Protein AF-0000000084538384 (afdb_homodimer)

Foldseek 3Di:
DFQKAFQLVQDPLPCVLCVQQPQNQWDQDPPSSHIGGHPVSSVSHLLLCSSQVVRPSNGMDGPDPRVPDDDADVPPPDDDPVRLVCLVLLADAFLAADPDFDDPVLLVVLLVQLLNFDAVSNPSFKDKDKDQALVLVVVLLVLLLVLLVVCAPHPDPCNVPSVVCNVCVVVVQRPQQNSFNMKMWIKGFPPDPRVLVSRVRSVVSSSSSQVVSQKHKHWRASSQVCQQPPVVSVVSRPDDPRMGTSGMMGMHHHPDDGDDGDDDDDDDDDDD/DFQKAFQLVQDPLPCVLCVQQPQNQWDADPVSSHIGGHPVSSVSHLLLCSSQVVRPSNGMAGPDPRVPDDDADVPPPDDDPVRLVCLVLLADAFLAADPDFDDPVLLVVLLVQLLNFDAVSNPSFKDKDKDQALVLVVVLLVLLLVLLVVCAPHPDPCNVPSVVCNVCVVVVQRPQQNSFNMKMWIKGFPPDPRVLVSRVRSVVSSSSSQVVSQKHKHWRASSQVCQQPPVVSVVSRDDDPRMGTSGMMGMHHHPDDGDDGDDDDDDDDDDD

Structure (mmCIF, N/CA/C/O backbone):
data_AF-0000000084538384-model_v1
#
loop_
_entity.id
_entity.type
_entity.pdbx_description
1 polymer Ferredoxin
#
loop_
_atom_site.group_PDB
_atom_site.id
_atom_site.type_symbol
_atom_site.label_atom_id
_atom_site.label_alt_id
_atom_site.label_comp_id
_atom_site.label_asym_id
_atom_site.label_entity_id
_atom_site.label_seq_id
_atom_site.pdbx_PDB_ins_code
_atom_site.Cartn_x
_atom_site.Cartn_y
_atom_site.Cartn_z
_atom_site.occupancy
_atom_site.B_iso_or_equiv
_atom_site.auth_seq_id
_atom_site.auth_comp_id
_atom_site.auth_asym_id
_atom_site.auth_atom_id
_atom_site.pdbx_PDB_model_num
ATOM 1 N N . MET A 1 1 ? -21.203 -29.953 -5.582 1 68.94 1 MET A N 1
ATOM 2 C CA . MET A 1 1 ? -21.031 -28.953 -6.637 1 68.94 1 MET A CA 1
ATOM 3 C C . MET A 1 1 ? -19.594 -28.922 -7.141 1 68.94 1 MET A C 1
ATOM 5 O O . MET A 1 1 ? -18.672 -29.203 -6.387 1 68.94 1 MET A O 1
ATOM 9 N N . SER A 1 2 ? -19.453 -28.781 -8.469 1 85.62 2 SER A N 1
ATOM 10 C CA . SER A 1 2 ? -18.125 -28.828 -9.07 1 85.62 2 SER A CA 1
ATOM 11 C C . SER A 1 2 ? -17.266 -27.641 -8.609 1 85.62 2 SER A C 1
ATOM 13 O O . SER A 1 2 ? -17.766 -26.531 -8.438 1 85.62 2 SER A O 1
ATOM 15 N N . HIS A 1 3 ? -16.047 -27.906 -8.195 1 92.56 3 HIS A N 1
ATOM 16 C CA . HIS A 1 3 ? -15.078 -26.922 -7.711 1 92.56 3 HIS A CA 1
ATOM 17 C C . HIS A 1 3 ? -14.742 -25.906 -8.797 1 92.56 3 HIS A C 1
ATOM 19 O O . HIS A 1 3 ? -14.555 -24.719 -8.508 1 92.56 3 HIS A O 1
ATOM 25 N N . LEU A 1 4 ? -14.773 -26.328 -10.031 1 94.75 4 LEU A N 1
ATOM 26 C CA . LEU A 1 4 ? -14.508 -25.531 -11.227 1 94.75 4 LEU A CA 1
ATOM 27 C C . LEU A 1 4 ? -15.594 -25.766 -12.273 1 94.75 4 LEU A C 1
ATOM 29 O O . LEU A 1 4 ? -15.82 -26.891 -12.703 1 94.75 4 LEU A O 1
ATOM 33 N N . ILE A 1 5 ? -16.328 -24.734 -12.633 1 96 5 ILE A N 1
ATOM 34 C CA . ILE A 1 5 ? -17.375 -24.797 -13.641 1 96 5 ILE A CA 1
ATOM 35 C C . ILE A 1 5 ? -16.797 -24.516 -15.023 1 96 5 ILE A C 1
ATOM 37 O O . ILE A 1 5 ? -16.172 -23.469 -15.242 1 96 5 ILE A O 1
ATOM 41 N N . ILE A 1 6 ? -17.047 -25.438 -15.961 1 96.62 6 ILE A N 1
ATOM 42 C CA . ILE A 1 6 ? -16.438 -25.344 -17.281 1 96.62 6 ILE A CA 1
ATOM 43 C C . ILE A 1 6 ? -17.516 -25.156 -18.344 1 96.62 6 ILE A C 1
ATOM 45 O O . ILE A 1 6 ? -18.469 -25.938 -18.422 1 96.62 6 ILE A O 1
ATOM 49 N N . ASP A 1 7 ? -17.406 -24.078 -19.031 1 96.81 7 ASP A N 1
ATOM 50 C CA . ASP A 1 7 ? -18.156 -23.938 -20.266 1 96.81 7 ASP A CA 1
ATOM 51 C C . ASP A 1 7 ? -17.484 -24.719 -21.406 1 96.81 7 ASP A C 1
ATOM 53 O O . ASP A 1 7 ? -16.547 -24.234 -22.031 1 96.81 7 ASP A O 1
ATOM 57 N N . GLN A 1 8 ? -17.969 -25.812 -21.703 1 96.06 8 GLN A N 1
ATOM 58 C CA . GLN A 1 8 ? -17.328 -26.75 -22.625 1 96.06 8 GLN A CA 1
ATOM 59 C C . GLN A 1 8 ? -17.344 -26.219 -24.062 1 96.06 8 GLN A C 1
ATOM 61 O O . GLN A 1 8 ? -16.531 -26.625 -24.891 1 96.06 8 GLN A O 1
ATOM 66 N N .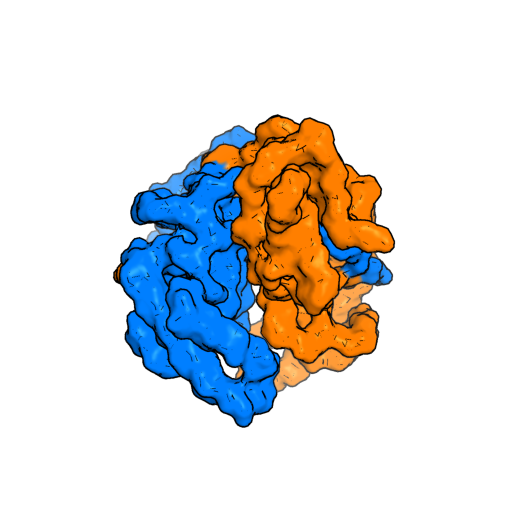 ASP A 1 9 ? -18.266 -25.359 -24.359 1 97.56 9 ASP A N 1
ATOM 67 C CA . ASP A 1 9 ? -18.328 -24.781 -25.703 1 97.56 9 ASP A CA 1
ATOM 68 C C . ASP A 1 9 ? -17.219 -23.766 -25.922 1 97.56 9 ASP A C 1
ATOM 70 O O . ASP A 1 9 ? -16.812 -23.516 -27.047 1 97.56 9 ASP A O 1
ATOM 74 N N . ARG A 1 10 ? -16.719 -23.234 -24.844 1 97.31 10 ARG A N 1
ATOM 75 C CA . ARG A 1 10 ? -15.719 -22.172 -24.938 1 97.31 10 ARG A CA 1
ATOM 76 C C . ARG A 1 10 ? -14.328 -22.719 -24.625 1 97.31 10 ARG A C 1
ATOM 78 O O . ARG A 1 10 ? -13.328 -22.156 -25.094 1 97.31 10 ARG A O 1
ATOM 85 N N . CYS A 1 11 ? -14.289 -23.766 -23.906 1 98 11 CYS A N 1
ATOM 86 C CA . CYS A 1 11 ? -12.992 -24.297 -23.5 1 98 11 CYS A CA 1
ATOM 87 C C . CYS A 1 11 ? -12.234 -24.875 -24.672 1 98 11 CYS A C 1
ATOM 89 O O . CYS A 1 11 ? -12.758 -25.719 -25.406 1 98 11 CYS A O 1
ATOM 91 N N . THR A 1 12 ? -10.969 -24.5 -24.828 1 97.31 12 THR A N 1
ATOM 92 C CA . THR A 1 12 ? -10.164 -24.953 -25.953 1 97.31 12 THR A CA 1
ATOM 93 C C . THR A 1 12 ? -9.227 -26.078 -25.547 1 97.31 12 THR A C 1
ATOM 95 O O . THR A 1 12 ? -8.523 -26.641 -26.391 1 97.31 12 THR A O 1
ATOM 98 N N . GLY A 1 13 ? -9.211 -26.344 -24.266 1 96.81 13 GLY A N 1
ATOM 99 C CA . GLY A 1 13 ? -8.32 -27.391 -23.781 1 96.81 13 GLY A CA 1
ATOM 100 C C . GLY A 1 13 ? -6.859 -26.984 -23.812 1 96.81 13 GLY A C 1
ATOM 101 O O . GLY A 1 13 ? -5.977 -27.844 -23.844 1 96.81 13 GLY A O 1
ATOM 102 N N . CYS A 1 14 ? -6.57 -25.688 -23.781 1 96.5 14 CYS A N 1
ATOM 103 C CA . CYS A 1 14 ? -5.211 -25.188 -23.969 1 96.5 14 CYS A CA 1
ATOM 104 C C . CYS A 1 14 ? -4.344 -25.5 -22.75 1 96.5 14 CYS A C 1
ATOM 106 O O . CYS A 1 14 ? -3.117 -25.438 -22.828 1 96.5 14 CYS A O 1
ATOM 108 N N . GLY A 1 15 ? -4.965 -25.688 -21.516 1 97.19 15 GLY A N 1
ATOM 109 C CA . GLY A 1 15 ? -4.223 -26.109 -20.344 1 97.19 15 GLY A CA 1
ATOM 110 C C . GLY A 1 15 ? -3.615 -24.953 -19.578 1 97.19 15 GLY A C 1
ATOM 111 O O . GLY A 1 15 ? -2.895 -25.156 -18.594 1 97.19 15 GLY A O 1
ATOM 112 N N . LEU A 1 16 ? -3.852 -23.75 -19.891 1 97.94 16 LEU A N 1
ATOM 113 C CA . LEU A 1 16 ? -3.283 -22.609 -19.188 1 97.94 16 LEU A CA 1
ATOM 114 C C . LEU A 1 16 ? -3.727 -22.609 -17.719 1 97.94 16 LEU A C 1
ATOM 116 O O . LEU A 1 16 ? -2.959 -22.219 -16.844 1 97.94 16 LEU A O 1
ATOM 120 N N . CYS A 1 17 ? -4.969 -23.078 -17.5 1 97.94 17 CYS A N 1
ATOM 121 C CA . CYS A 1 17 ? -5.465 -23.156 -16.141 1 97.94 17 CYS A CA 1
ATOM 122 C C . CYS A 1 17 ? -4.609 -24.094 -15.297 1 97.94 17 CYS A C 1
ATOM 124 O O . CYS A 1 17 ? -4.41 -23.859 -14.102 1 97.94 17 CYS A O 1
ATOM 126 N N . VAL A 1 18 ? -4.078 -25.156 -15.883 1 97.5 18 VAL A N 1
ATOM 127 C CA . VAL A 1 18 ? -3.18 -26.078 -15.203 1 97.5 18 VAL A CA 1
ATOM 128 C C . VAL A 1 18 ? -1.89 -25.359 -14.82 1 97.5 18 VAL A C 1
ATOM 130 O O . VAL A 1 18 ? -1.437 -25.453 -13.68 1 97.5 18 VAL A O 1
ATOM 133 N N . LYS A 1 19 ? -1.398 -24.594 -15.711 1 96.56 19 LYS A N 1
ATOM 134 C CA . LYS A 1 19 ? -0.137 -23.891 -15.523 1 96.56 19 LYS A CA 1
ATOM 135 C C . LYS A 1 19 ? -0.276 -22.797 -14.453 1 96.56 19 LYS A C 1
ATOM 137 O O . LYS A 1 19 ? 0.649 -22.562 -13.672 1 96.56 19 LYS A O 1
ATOM 142 N N . MET A 1 20 ? -1.443 -22.188 -14.398 1 97.06 20 MET A N 1
ATOM 143 C CA . MET A 1 20 ? -1.65 -21.031 -13.539 1 97.06 20 MET A CA 1
ATOM 144 C C . MET A 1 20 ? -1.996 -21.469 -12.117 1 97.06 20 MET A C 1
ATOM 146 O O . MET A 1 20 ? -1.975 -20.641 -11.195 1 97.06 20 MET A O 1
ATOM 150 N N . CYS A 1 21 ? -2.314 -22.703 -11.938 1 96.62 21 CYS A N 1
ATOM 151 C CA . CYS A 1 21 ? -2.691 -23.172 -10.602 1 96.62 21 CYS A CA 1
ATOM 152 C C . CYS A 1 21 ? -1.464 -23.344 -9.719 1 96.62 21 CYS A C 1
ATOM 154 O O . CYS A 1 21 ? -0.729 -24.328 -9.859 1 96.62 21 CYS A O 1
ATOM 156 N N . SER A 1 22 ? -1.328 -22.484 -8.758 1 92.31 22 SER A N 1
ATOM 157 C CA . SER A 1 22 ? -0.155 -22.531 -7.891 1 92.31 22 SER A CA 1
ATOM 158 C C . SER A 1 22 ? -0.193 -23.734 -6.961 1 92.31 22 SER A C 1
ATOM 160 O O . SER A 1 22 ? 0.849 -24.203 -6.496 1 92.31 22 SER A O 1
ATOM 162 N N . SER A 1 23 ? -1.39 -24.25 -6.699 1 92.81 23 SER A N 1
ATOM 163 C CA . SER A 1 23 ? -1.55 -25.406 -5.824 1 92.81 23 SER A CA 1
ATOM 164 C C . SER A 1 23 ? -1.448 -26.719 -6.609 1 92.81 23 SER A C 1
ATOM 166 O O . SER A 1 23 ? -1.354 -27.797 -6.02 1 92.81 23 SER A O 1
ATOM 168 N N . GLY A 1 24 ? -1.507 -26.609 -7.887 1 93.12 24 GLY A N 1
ATOM 169 C CA . GLY A 1 24 ? -1.302 -27.766 -8.742 1 93.12 24 GLY A CA 1
ATOM 170 C C . GLY A 1 24 ? -2.424 -28.781 -8.648 1 93.12 24 GLY A C 1
ATOM 171 O O . GLY A 1 24 ? -2.176 -30 -8.664 1 93.12 24 GLY A O 1
ATOM 172 N N . ILE A 1 25 ? -3.658 -28.297 -8.57 1 95.31 25 ILE A N 1
ATOM 173 C CA . ILE A 1 25 ? -4.734 -29.234 -8.312 1 95.31 25 ILE A CA 1
ATOM 174 C C . ILE A 1 25 ? -5.535 -29.469 -9.586 1 95.31 25 ILE A C 1
ATOM 176 O O . ILE A 1 25 ? -6.492 -30.25 -9.594 1 95.31 25 ILE A O 1
ATOM 180 N N . ILE A 1 26 ? -5.207 -28.781 -10.695 1 97.19 26 ILE A N 1
ATOM 181 C CA . ILE A 1 26 ? -5.941 -28.906 -11.945 1 97.19 26 ILE A CA 1
ATOM 182 C C . ILE A 1 26 ? -5.145 -29.766 -12.93 1 97.19 26 ILE A C 1
ATOM 184 O O . ILE A 1 26 ? -3.928 -29.609 -13.047 1 97.19 26 ILE A O 1
ATOM 188 N N . ALA A 1 27 ? -5.789 -30.641 -13.609 1 96.81 27 ALA A N 1
ATOM 189 C CA . ALA A 1 27 ? -5.23 -31.438 -14.695 1 96.81 27 ALA A CA 1
ATOM 190 C C . ALA A 1 27 ? -6.207 -31.531 -15.867 1 96.81 27 ALA A C 1
ATOM 192 O O . ALA A 1 27 ? -7.418 -31.375 -15.688 1 96.81 27 ALA A O 1
ATOM 193 N N . LEU A 1 28 ? -5.605 -31.719 -17.016 1 96.44 28 LEU A N 1
ATOM 194 C CA . LEU A 1 28 ? -6.473 -31.953 -18.156 1 96.44 28 LEU A CA 1
ATOM 195 C C . LEU A 1 28 ? -6.949 -33.406 -18.188 1 96.44 28 LEU A C 1
ATOM 197 O O . LEU A 1 28 ? -6.176 -34.312 -17.891 1 96.44 28 LEU A O 1
ATOM 201 N N . ASP A 1 29 ? -8.227 -33.5 -18.516 1 93.75 29 ASP A N 1
ATOM 202 C CA . ASP A 1 29 ? -8.773 -34.844 -18.703 1 93.75 29 ASP A CA 1
ATOM 203 C C . ASP A 1 29 ? -8.203 -35.469 -19.969 1 93.75 29 ASP A C 1
ATOM 205 O O . ASP A 1 29 ? -8.164 -34.875 -21.031 1 93.75 29 ASP A O 1
ATOM 209 N N . ASP A 1 30 ? -7.816 -36.719 -19.906 1 91.56 30 ASP A N 1
ATOM 210 C CA . ASP A 1 30 ? -7.133 -37.406 -20.984 1 91.56 30 ASP A CA 1
ATOM 211 C C . ASP A 1 30 ? -8.047 -37.562 -22.203 1 91.56 30 ASP A C 1
ATOM 213 O O . ASP A 1 30 ? -7.578 -37.562 -23.344 1 91.56 30 ASP A O 1
ATOM 217 N N . LYS A 1 31 ? -9.328 -37.75 -22.062 1 92.19 31 LYS A N 1
ATOM 218 C CA . LYS A 1 31 ? -10.266 -38.031 -23.156 1 92.19 31 LYS A CA 1
ATOM 219 C C . LYS A 1 31 ? -10.836 -36.719 -23.719 1 92.19 31 LYS A C 1
ATOM 221 O O . LYS A 1 31 ? -10.766 -36.469 -24.922 1 92.19 31 LYS A O 1
ATOM 226 N N . SER A 1 32 ? -11.289 -35.781 -22.828 1 91 32 SER A N 1
ATOM 227 C CA . SER A 1 32 ? -12.016 -34.594 -23.266 1 91 32 SER A CA 1
ATOM 228 C C . SER A 1 32 ? -11.086 -33.406 -23.422 1 91 32 SER A C 1
ATOM 230 O O . SER A 1 32 ? 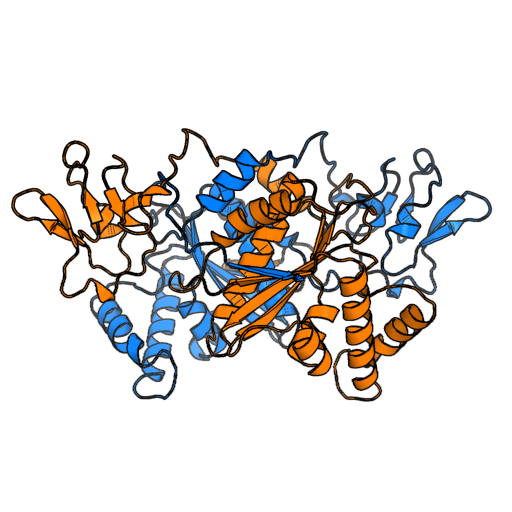-11.43 -32.406 -24.078 1 91 32 SER A O 1
ATOM 232 N N . ASN A 1 33 ? -9.898 -33.438 -22.719 1 93.62 33 ASN A N 1
ATOM 233 C CA . ASN A 1 33 ? -8.93 -32.344 -22.656 1 93.62 33 ASN A CA 1
ATOM 234 C C . ASN A 1 33 ? -9.492 -31.156 -21.875 1 93.62 33 ASN A C 1
ATOM 236 O O . ASN A 1 33 ? -8.953 -30.047 -21.969 1 93.62 33 ASN A O 1
ATOM 240 N N . PHE A 1 34 ? -10.609 -31.391 -21.188 1 96 34 PHE A N 1
ATOM 241 C CA . PHE A 1 34 ? -11.133 -30.359 -20.312 1 96 34 PHE A CA 1
ATOM 242 C C . PHE A 1 34 ? -10.43 -30.406 -18.953 1 96 34 PHE A C 1
ATOM 244 O O . PHE A 1 34 ? -10.062 -31.484 -18.469 1 96 34 PHE A O 1
ATOM 251 N N . PRO A 1 35 ? -10.211 -29.234 -18.344 1 96.88 35 PRO A N 1
ATOM 252 C CA . PRO A 1 35 ? -9.586 -29.234 -17.031 1 96.88 35 PRO A CA 1
ATOM 253 C C . PRO A 1 35 ? -10.484 -29.844 -15.953 1 96.88 35 PRO A C 1
ATOM 255 O O . PRO A 1 35 ? -11.711 -29.719 -16.016 1 96.88 35 PRO A O 1
ATOM 258 N N . GLN A 1 36 ? -9.867 -30.5 -15.031 1 94.38 36 GLN A N 1
ATOM 259 C CA . GLN A 1 36 ? -10.539 -31.078 -13.875 1 94.38 36 GLN A CA 1
ATOM 260 C C . GLN A 1 36 ? -9.727 -30.875 -12.602 1 94.38 36 GLN A C 1
ATOM 262 O O . GLN A 1 36 ? -8.492 -30.953 -12.625 1 94.38 36 GLN A O 1
ATOM 267 N N . VAL A 1 37 ? -10.422 -30.594 -11.555 1 94.38 37 VAL A N 1
ATOM 268 C CA . VAL A 1 37 ? -9.766 -30.516 -10.25 1 94.38 37 VAL A CA 1
ATOM 269 C C . VAL A 1 37 ? -9.625 -31.922 -9.664 1 94.38 37 VAL A C 1
ATOM 271 O O . VAL A 1 37 ? -10.602 -32.688 -9.594 1 94.38 37 VAL A O 1
ATOM 274 N N . GLN A 1 38 ? -8.5 -32.125 -9.289 1 92.12 38 GLN A N 1
ATOM 275 C CA . GLN A 1 38 ? -8.258 -33.438 -8.664 1 92.12 38 GLN A CA 1
ATOM 276 C C . GLN A 1 38 ? -8.812 -33.469 -7.242 1 92.12 38 GLN A C 1
ATOM 278 O O . GLN A 1 38 ? -8.32 -32.75 -6.359 1 92.12 38 GLN A O 1
ATOM 283 N N . GLU A 1 39 ? -9.75 -34.344 -6.969 1 89.81 39 GLU A N 1
ATOM 284 C CA . GLU A 1 39 ? -10.508 -34.375 -5.719 1 89.81 39 GLU A CA 1
ATOM 285 C C . GLU A 1 39 ? -9.594 -34.625 -4.523 1 89.81 39 GLU A C 1
ATOM 287 O O . GLU A 1 39 ? -9.805 -34.031 -3.451 1 89.81 39 GLU A O 1
ATOM 292 N N . GLU A 1 40 ? -8.617 -35.406 -4.723 1 91.31 40 GLU A N 1
ATOM 293 C CA . GLU A 1 40 ? -7.711 -35.75 -3.629 1 91.31 40 GLU A CA 1
ATOM 294 C C . GLU A 1 40 ? -6.926 -34.5 -3.162 1 91.31 40 GLU A C 1
ATOM 296 O O . GLU A 1 40 ? -6.445 -34.469 -2.027 1 91.31 40 GLU A O 1
ATOM 301 N N . ASN A 1 41 ? -6.828 -33.469 -4.02 1 90.88 41 ASN A N 1
ATOM 302 C CA . ASN A 1 41 ? -6 -32.312 -3.707 1 90.88 41 ASN A CA 1
ATOM 303 C C . ASN A 1 41 ? -6.844 -31.062 -3.555 1 90.88 41 ASN A C 1
ATOM 305 O O . ASN A 1 41 ? -6.305 -29.953 -3.439 1 90.88 41 ASN A O 1
ATOM 309 N N . VAL A 1 42 ? -8.164 -31.219 -3.553 1 92.25 42 VAL A N 1
ATOM 310 C CA . VAL A 1 42 ? -9.07 -30.078 -3.619 1 92.25 42 VAL A CA 1
ATOM 311 C C . VAL A 1 42 ? -8.883 -29.203 -2.393 1 92.25 42 VAL A C 1
ATOM 313 O O . VAL A 1 42 ? -9.07 -27.984 -2.463 1 92.25 42 VAL A O 1
ATOM 316 N N . SER A 1 43 ? -8.445 -29.781 -1.26 1 92.31 43 SER A N 1
ATOM 317 C CA . SER A 1 43 ? -8.266 -29.031 -0.021 1 92.31 43 SER A CA 1
ATOM 318 C C . SER A 1 43 ? -7.102 -28.047 -0.131 1 92.31 43 SER A C 1
ATOM 320 O O . SER A 1 43 ? -6.977 -27.141 0.686 1 92.31 43 SER A O 1
ATOM 322 N N . HIS A 1 44 ? -6.281 -28.188 -1.15 1 92.62 44 HIS A N 1
ATOM 323 C CA . HIS A 1 44 ? -5.133 -27.312 -1.35 1 92.62 44 HIS A CA 1
ATOM 324 C C . HIS A 1 44 ? -5.516 -26.062 -2.15 1 92.62 44 HIS A C 1
ATOM 326 O O . HIS A 1 44 ? -4.703 -25.156 -2.324 1 92.62 44 HIS A O 1
ATOM 332 N N . CYS A 1 45 ? -6.785 -26.062 -2.615 1 95.81 45 CYS A N 1
ATOM 333 C CA . CYS A 1 45 ? -7.227 -24.906 -3.367 1 95.81 45 CYS A CA 1
ATOM 334 C C . CYS A 1 45 ? -7.234 -23.656 -2.486 1 95.81 45 CYS A C 1
ATOM 336 O O . CYS A 1 45 ? -7.801 -23.672 -1.392 1 95.81 45 CYS A O 1
ATOM 338 N N . LEU A 1 46 ? -6.625 -22.594 -3.01 1 95.5 46 LEU A N 1
ATOM 339 C CA . LEU A 1 46 ? -6.551 -21.328 -2.279 1 95.5 46 LEU A CA 1
ATOM 340 C C . LEU A 1 46 ? -7.711 -20.406 -2.656 1 95.5 46 LEU A C 1
ATOM 342 O O . LEU A 1 46 ? -7.84 -19.312 -2.111 1 95.5 46 LEU A O 1
ATOM 346 N N . TYR A 1 47 ? -8.484 -20.812 -3.619 1 96.31 47 TYR A N 1
ATOM 347 C CA . TYR A 1 47 ? -9.602 -20.031 -4.133 1 96.31 47 TYR A CA 1
ATOM 348 C C . TYR A 1 47 ? -9.117 -18.688 -4.676 1 96.31 47 TYR A C 1
ATOM 350 O O . TYR A 1 47 ? -9.781 -17.672 -4.508 1 96.31 47 TYR A O 1
ATOM 358 N N . CYS A 1 48 ? -7.934 -18.719 -5.301 1 96.69 48 CYS A N 1
ATOM 359 C CA . CYS A 1 48 ? -7.32 -17.484 -5.754 1 96.69 48 CYS A CA 1
ATOM 360 C C . CYS A 1 48 ? -7.914 -17.031 -7.082 1 96.69 48 CYS A C 1
ATOM 362 O O . CYS A 1 48 ? -7.766 -15.875 -7.477 1 96.69 48 CYS A O 1
ATOM 364 N N . GLY A 1 49 ? -8.531 -17.969 -7.824 1 96.56 49 GLY A N 1
ATOM 365 C CA . GLY A 1 49 ? -9.25 -17.641 -9.039 1 96.56 49 GLY A CA 1
ATOM 366 C C . GLY A 1 49 ? -8.344 -17.453 -10.242 1 96.56 49 GLY A C 1
ATOM 367 O O . GLY A 1 49 ? -8.797 -17.031 -11.312 1 96.56 49 GLY A O 1
ATOM 368 N N . HIS A 1 50 ? -7.059 -17.797 -10.164 1 97.5 50 HIS A N 1
ATOM 369 C CA . HIS A 1 50 ? -6.148 -17.641 -11.289 1 97.5 50 HIS A CA 1
ATOM 370 C C . HIS A 1 50 ? -6.574 -18.5 -12.469 1 97.5 50 HIS A C 1
ATOM 372 O O . HIS A 1 50 ? -6.398 -18.125 -13.625 1 97.5 50 HIS A O 1
ATOM 378 N N . CYS A 1 51 ? -7.16 -19.672 -12.195 1 97.25 51 CYS A N 1
ATOM 379 C CA . CYS A 1 51 ? -7.66 -20.547 -13.242 1 97.25 51 CYS A CA 1
ATOM 380 C C . CYS A 1 51 ? -8.672 -19.828 -14.125 1 97.25 51 CYS A C 1
ATOM 382 O O . CYS A 1 51 ? -8.641 -19.969 -15.352 1 97.25 51 CYS A O 1
ATOM 384 N N . GLU A 1 52 ? -9.492 -19.047 -13.523 1 96.69 52 GLU A N 1
ATOM 385 C CA . GLU A 1 52 ? -10.523 -18.281 -14.219 1 96.69 52 GLU A CA 1
ATOM 386 C C . GLU A 1 52 ? -9.953 -17 -14.82 1 96.69 52 GLU A C 1
ATOM 388 O O . GLU A 1 52 ? -10.18 -16.703 -16 1 96.69 52 GLU A O 1
ATOM 393 N N . ALA A 1 53 ? -9.156 -16.266 -14.078 1 96.12 53 ALA A N 1
ATOM 394 C CA . ALA A 1 53 ? -8.711 -14.93 -14.453 1 96.12 53 ALA A CA 1
ATOM 395 C C . ALA A 1 53 ? -7.758 -14.977 -15.641 1 96.12 53 ALA A C 1
ATOM 397 O O . ALA A 1 53 ? -7.668 -14.016 -16.406 1 96.12 53 ALA A O 1
ATOM 398 N N . PHE A 1 54 ? -7.066 -16.109 -15.852 1 97 54 PHE A N 1
ATOM 399 C CA . PHE A 1 54 ? -6.074 -16.188 -16.922 1 97 54 PHE A CA 1
ATOM 400 C C . PHE A 1 54 ? -6.613 -17 -18.094 1 97 54 PHE A C 1
ATOM 402 O O . PHE A 1 54 ? -5.891 -17.266 -19.062 1 97 54 PHE A O 1
ATOM 409 N N . CYS A 1 55 ? -7.844 -17.438 -18.062 1 97.12 55 CYS A N 1
ATOM 410 C CA . CYS A 1 55 ? -8.438 -18.188 -19.156 1 97.12 55 CYS A CA 1
ATOM 411 C C . CYS A 1 55 ? -8.742 -17.281 -20.344 1 97.12 55 CYS A C 1
ATOM 413 O O . CYS A 1 55 ? -9.641 -16.453 -20.266 1 97.12 55 CYS A O 1
ATOM 415 N N . PRO A 1 56 ? -8.102 -17.484 -21.453 1 96 56 PRO A N 1
ATOM 416 C CA . PRO A 1 56 ? -8.289 -16.562 -22.578 1 96 56 PRO A CA 1
ATOM 417 C C . PRO A 1 56 ? -9.68 -16.672 -23.203 1 96 56 PRO A C 1
ATOM 419 O O . PRO A 1 56 ? -10.219 -15.672 -23.688 1 96 56 PRO A O 1
ATOM 422 N N . SER A 1 57 ? -10.227 -17.859 -23.156 1 96.5 57 SER A N 1
ATOM 423 C CA . SER A 1 57 ? -11.539 -18.062 -23.75 1 96.5 57 SER A CA 1
ATOM 424 C C . SER A 1 57 ? -12.656 -17.812 -22.75 1 96.5 57 SER A C 1
ATOM 426 O O . SER A 1 57 ? -13.836 -17.938 -23.078 1 96.5 57 SER A O 1
ATOM 428 N N . GLN A 1 58 ? -12.25 -17.516 -21.5 1 95.31 58 GLN A N 1
ATOM 429 C CA . GLN A 1 58 ? -13.195 -17.234 -20.422 1 95.31 58 GLN A CA 1
ATOM 430 C C . GLN A 1 58 ? -14.172 -18.391 -20.234 1 95.31 58 GLN A C 1
ATOM 432 O O . GLN A 1 58 ? -15.375 -18.172 -20.062 1 95.31 58 GLN A O 1
ATOM 437 N N . ALA A 1 59 ? -13.617 -19.562 -20.25 1 96.88 59 ALA A N 1
ATOM 438 C CA . ALA A 1 59 ? -14.43 -20.781 -20.188 1 96.88 59 ALA A CA 1
ATOM 439 C C . ALA A 1 59 ? -14.562 -21.281 -18.75 1 96.88 59 ALA A C 1
ATOM 441 O O . ALA A 1 59 ? -15.391 -22.141 -18.469 1 96.88 59 ALA A O 1
ATOM 442 N N . LEU A 1 60 ? -13.812 -20.781 -17.875 1 96.56 60 LEU A N 1
ATOM 443 C CA . LEU A 1 60 ? -13.742 -21.328 -16.516 1 96.56 60 LEU A CA 1
ATOM 444 C C . LEU A 1 60 ? -14.328 -20.344 -15.5 1 96.56 60 LEU A C 1
ATOM 446 O O . LEU A 1 60 ? -14.102 -19.141 -15.602 1 96.56 60 LEU A O 1
ATOM 450 N N . THR A 1 61 ? -15.07 -20.891 -14.562 1 96.19 61 THR A N 1
ATOM 451 C CA . THR A 1 61 ? -15.555 -20.172 -13.391 1 96.19 61 THR A CA 1
ATOM 452 C C . THR A 1 61 ? -15.25 -20.953 -12.117 1 96.19 61 THR A C 1
ATOM 454 O O . THR A 1 61 ? -15.703 -22.094 -11.961 1 96.19 61 THR A O 1
ATOM 457 N N . LEU A 1 62 ? -14.383 -20.422 -11.32 1 95.94 62 LEU A N 1
ATOM 458 C CA . LEU A 1 62 ? -14.203 -21 -10 1 95.94 62 LEU A CA 1
ATOM 459 C C . LEU A 1 62 ? -15.5 -20.938 -9.195 1 95.94 62 LEU A C 1
ATOM 461 O O . LEU A 1 62 ? -16.141 -19.891 -9.125 1 95.94 62 LEU A O 1
ATOM 465 N N . ASN A 1 63 ? -15.844 -22.031 -8.594 1 95.06 63 ASN A N 1
ATOM 466 C CA . ASN A 1 63 ? -17.109 -22.125 -7.871 1 95.06 63 ASN A CA 1
ATOM 467 C C . ASN A 1 63 ? -17.016 -21.516 -6.477 1 95.06 63 ASN A C 1
ATOM 469 O O . ASN A 1 63 ? -17.172 -22.219 -5.477 1 95.06 63 ASN A O 1
ATOM 473 N N . PHE A 1 64 ? -16.719 -20.359 -6.387 1 95.62 64 PHE A N 1
ATOM 474 C CA . PHE A 1 64 ? -16.672 -19.469 -5.227 1 95.62 64 PHE A CA 1
ATOM 475 C C . PHE A 1 64 ? -17.453 -18.188 -5.504 1 95.62 64 PHE A C 1
ATOM 477 O O . PHE A 1 64 ? -16.938 -17.281 -6.176 1 95.62 64 PHE A O 1
ATOM 484 N N . LEU A 1 65 ? -18.688 -18.109 -4.98 1 95.25 65 LEU A N 1
ATOM 485 C CA . LEU A 1 65 ? -19.594 -17 -5.223 1 95.25 65 LEU A CA 1
ATOM 486 C C . LEU A 1 65 ? -19.734 -16.734 -6.715 1 95.25 65 LEU A C 1
ATOM 488 O O . LEU A 1 65 ? -19.594 -15.594 -7.172 1 95.25 65 LEU A O 1
ATOM 492 N N . PRO A 1 66 ? -20.031 -17.734 -7.465 1 93.06 66 PRO A N 1
ATOM 493 C CA . PRO A 1 66 ? -20.031 -17.609 -8.922 1 93.06 66 PRO A CA 1
ATOM 494 C C . PRO A 1 66 ? -21.016 -16.562 -9.43 1 93.06 66 PRO A C 1
ATOM 496 O O . PRO A 1 66 ? -20.797 -15.945 -10.477 1 93.06 66 PRO A O 1
ATOM 499 N N . ASP A 1 67 ? -22 -16.219 -8.672 1 91.69 67 ASP A N 1
ATOM 500 C CA . ASP A 1 67 ? -23.031 -15.273 -9.094 1 91.69 67 ASP A CA 1
ATOM 501 C C . ASP A 1 67 ? -22.516 -13.836 -9.031 1 91.69 67 ASP A C 1
ATOM 503 O O . ASP A 1 67 ? -23.141 -12.93 -9.586 1 91.69 67 ASP A O 1
ATOM 507 N N . GLU A 1 68 ? -21.359 -13.633 -8.414 1 91.62 68 GLU A N 1
ATOM 508 C CA . GLU A 1 68 ? -20.781 -12.297 -8.266 1 91.62 68 GLU A CA 1
ATOM 509 C C . GLU A 1 68 ? -19.734 -12.023 -9.344 1 91.62 68 GLU A C 1
ATOM 511 O O . GLU A 1 68 ? -19.094 -10.977 -9.328 1 91.62 68 GLU A O 1
ATOM 516 N N . LYS A 1 69 ? -19.672 -12.961 -10.203 1 92.19 69 LYS A N 1
ATOM 517 C CA . LYS A 1 69 ? -18.703 -12.773 -11.281 1 92.19 69 LYS A CA 1
ATOM 518 C C . LYS A 1 69 ? -19.047 -11.539 -12.117 1 92.19 69 LYS A C 1
ATOM 520 O O . LYS A 1 69 ? -20.203 -11.344 -12.492 1 92.19 69 LYS A O 1
ATOM 525 N N . VAL A 1 70 ? -18.031 -10.695 -12.266 1 86.44 70 VAL A N 1
ATOM 526 C CA . VAL A 1 70 ? -18.203 -9.492 -13.078 1 86.44 70 VAL A CA 1
ATOM 527 C C . VAL A 1 70 ? -17.312 -9.594 -14.328 1 86.44 70 VAL A C 1
ATOM 529 O O . VAL A 1 70 ? -16.172 -10.047 -14.258 1 86.44 70 VAL A O 1
ATOM 532 N N . SER A 1 71 ? -17.922 -9.258 -15.43 1 86.19 71 SER A N 1
ATOM 533 C CA . SER A 1 71 ? -17.141 -9.211 -16.672 1 86.19 71 SER A CA 1
ATOM 534 C C . SER A 1 71 ? -16.234 -7.984 -16.703 1 86.19 71 SER A C 1
ATOM 536 O O . SER A 1 71 ? -16.656 -6.891 -16.312 1 86.19 71 SER A O 1
ATOM 538 N N . LEU A 1 72 ? -15.094 -8.195 -17.094 1 90 72 LEU A N 1
ATOM 539 C CA . LEU A 1 72 ? -14.18 -7.086 -17.312 1 90 72 LEU A CA 1
ATOM 540 C C . LEU A 1 72 ? -14.32 -6.531 -18.719 1 90 72 LEU A C 1
ATOM 542 O O . LEU A 1 72 ? -13.922 -7.18 -19.688 1 90 72 LEU A O 1
ATOM 546 N N . PRO A 1 73 ? -14.867 -5.34 -18.859 1 88.44 73 PRO A N 1
ATOM 547 C CA . PRO A 1 73 ? -14.961 -4.762 -20.203 1 88.44 73 PRO A CA 1
ATOM 548 C C . PRO A 1 73 ? -13.602 -4.602 -20.875 1 88.44 73 PRO A C 1
ATOM 550 O O . PRO A 1 73 ? -12.586 -4.457 -20.188 1 88.44 73 PRO A O 1
ATOM 553 N N . ALA A 1 74 ? -13.664 -4.66 -22.234 1 85.94 74 ALA A N 1
ATOM 554 C CA . ALA A 1 74 ? -12.43 -4.48 -22.984 1 85.94 74 ALA A CA 1
ATOM 555 C C . ALA A 1 74 ? -11.75 -3.164 -22.609 1 85.94 74 ALA A C 1
ATOM 557 O O . ALA A 1 74 ? -12.398 -2.113 -22.594 1 85.94 74 ALA A O 1
ATOM 558 N N . GLY A 1 75 ? -10.539 -3.244 -22.25 1 85.69 75 GLY A N 1
ATOM 559 C CA . GLY A 1 75 ? -9.758 -2.053 -21.953 1 85.69 75 GLY A CA 1
ATOM 560 C C . GLY A 1 75 ? -9.914 -1.575 -20.531 1 85.69 75 GLY A C 1
ATOM 561 O O . GLY A 1 75 ? -9.219 -0.656 -20.094 1 85.69 75 GLY A O 1
ATOM 562 N N . ALA A 1 76 ? -10.867 -2.193 -19.828 1 88.31 76 ALA A N 1
ATOM 563 C CA . ALA A 1 76 ? -11.078 -1.773 -18.438 1 88.31 76 ALA A CA 1
ATOM 564 C C . ALA A 1 76 ? -9.852 -2.061 -17.578 1 88.31 76 ALA A C 1
ATOM 566 O O . ALA A 1 76 ? -9.227 -3.115 -17.719 1 88.31 76 ALA A O 1
ATOM 567 N N . GLY A 1 77 ? -9.5 -1.07 -16.828 1 86.88 77 GLY A N 1
ATOM 568 C CA . GLY A 1 77 ? -8.375 -1.236 -15.914 1 86.88 77 GLY A CA 1
ATOM 569 C C . GLY A 1 77 ? -7.039 -0.893 -16.531 1 86.88 77 GLY A C 1
ATOM 570 O O . GLY A 1 77 ? -5.988 -1.175 -15.953 1 86.88 77 GLY A O 1
ATOM 571 N N . ASN A 1 78 ? -7.129 -0.414 -17.75 1 91.81 78 ASN A N 1
ATOM 572 C CA . ASN A 1 78 ? -5.895 0.076 -18.359 1 91.81 78 ASN A CA 1
ATOM 573 C C . ASN A 1 78 ? -5.664 1.552 -18.047 1 91.81 78 ASN A C 1
ATOM 575 O O . ASN A 1 78 ? -6.496 2.398 -18.391 1 91.81 78 ASN A O 1
ATOM 579 N N . ILE A 1 79 ? -4.676 1.886 -17.375 1 96.38 79 ILE A N 1
ATOM 580 C CA . ILE A 1 79 ? -4.281 3.254 -17.062 1 96.38 79 ILE A CA 1
ATOM 581 C C . ILE A 1 79 ? -2.891 3.531 -17.625 1 96.38 79 ILE A C 1
ATOM 583 O O . ILE A 1 79 ? -1.984 2.705 -17.5 1 96.38 79 ILE A O 1
ATOM 587 N N . SER A 1 80 ? -2.719 4.676 -18.281 1 96.5 80 SER A N 1
ATOM 588 C CA . SER A 1 80 ? -1.432 5 -18.891 1 96.5 80 SER A CA 1
ATOM 589 C C . SER A 1 80 ? -0.354 5.195 -17.828 1 96.5 80 SER A C 1
ATOM 591 O O . SER A 1 80 ? -0.663 5.461 -16.672 1 96.5 80 SER A O 1
ATOM 593 N N . GLN A 1 81 ? 0.919 5.098 -18.281 1 97.44 81 GLN A N 1
ATOM 594 C CA . GLN A 1 81 ? 2.064 5.352 -17.422 1 97.44 81 GLN A CA 1
ATOM 595 C C . GLN A 1 81 ? 2.008 6.758 -16.828 1 97.44 81 GLN A C 1
ATOM 597 O O . GLN A 1 81 ? 2.217 6.945 -15.625 1 97.44 81 GLN A O 1
ATOM 602 N N . GLU A 1 82 ? 1.666 7.695 -17.625 1 95.94 82 GLU A N 1
ATOM 603 C CA . GLU A 1 82 ? 1.62 9.094 -17.203 1 95.94 82 GLU A CA 1
ATOM 604 C C . GLU A 1 82 ? 0.521 9.32 -16.172 1 95.94 82 GLU A C 1
ATOM 606 O O . GLU A 1 82 ? 0.754 9.953 -15.133 1 95.94 82 GLU A O 1
ATOM 611 N N . ASP A 1 83 ? -0.64 8.758 -16.422 1 96.19 83 ASP A N 1
ATOM 612 C CA . ASP A 1 83 ? -1.786 8.984 -15.547 1 96.19 83 ASP A CA 1
ATOM 613 C C . ASP A 1 83 ? -1.557 8.359 -14.172 1 96.19 83 ASP A C 1
ATOM 615 O O . ASP A 1 83 ? -1.792 9 -13.141 1 96.19 83 ASP A O 1
ATOM 619 N N . ILE A 1 84 ? -1.089 7.129 -14.156 1 97.94 84 ILE A N 1
ATOM 620 C CA . ILE A 1 84 ? -0.871 6.477 -12.867 1 97.94 84 ILE A CA 1
ATOM 621 C C . ILE A 1 84 ? 0.26 7.176 -12.117 1 97.94 84 ILE A C 1
ATOM 623 O O . ILE A 1 84 ? 0.22 7.297 -10.891 1 97.94 84 ILE A O 1
ATOM 627 N N . ALA A 1 85 ? 1.277 7.664 -12.844 1 97.62 85 ALA A N 1
ATOM 628 C CA . ALA A 1 85 ? 2.389 8.375 -12.219 1 97.62 85 ALA A CA 1
ATOM 629 C C . ALA A 1 85 ? 1.908 9.648 -11.523 1 97.62 85 ALA A C 1
ATOM 631 O O . ALA A 1 85 ? 2.16 9.844 -10.328 1 97.62 85 ALA A O 1
ATOM 632 N N . PHE A 1 86 ? 1.163 10.461 -12.234 1 97.12 86 PHE A N 1
ATOM 633 C CA . PHE A 1 86 ? 0.66 11.703 -11.656 1 97.12 86 PHE A CA 1
ATOM 634 C C . PHE A 1 86 ? -0.299 11.406 -10.508 1 97.12 86 PHE A C 1
ATOM 636 O O . PHE A 1 86 ? -0.269 12.086 -9.477 1 97.12 86 PHE A O 1
ATOM 643 N N . TYR A 1 87 ? -1.144 10.391 -10.656 1 97.62 87 TYR A N 1
ATOM 644 C CA . TYR A 1 87 ? -2.139 10.039 -9.656 1 97.62 87 TYR A CA 1
ATOM 645 C C . TYR A 1 87 ? -1.473 9.664 -8.336 1 97.62 87 TYR A C 1
ATOM 647 O O . TYR A 1 87 ? -1.827 10.195 -7.281 1 97.62 87 TYR A O 1
ATOM 655 N N . LEU A 1 88 ? -0.449 8.82 -8.406 1 98.12 88 LEU A N 1
ATOM 656 C CA . LEU A 1 88 ? 0.219 8.328 -7.207 1 98.12 88 LEU A CA 1
ATOM 657 C C . LEU A 1 88 ? 1.129 9.406 -6.613 1 98.12 88 LEU A C 1
ATOM 659 O O . LEU A 1 88 ? 1.217 9.539 -5.395 1 98.12 88 LEU A O 1
ATOM 663 N N . LYS A 1 89 ? 1.754 10.211 -7.434 1 96.88 89 LYS A N 1
ATOM 664 C CA . LYS A 1 89 ? 2.689 11.219 -6.953 1 96.88 89 LYS A CA 1
ATOM 665 C C . LYS A 1 89 ? 1.951 12.414 -6.352 1 96.88 89 LYS A C 1
ATOM 667 O O . LYS A 1 89 ? 2.482 13.109 -5.48 1 96.88 89 LYS A O 1
ATOM 672 N N . LYS A 1 90 ? 0.763 12.625 -6.762 1 95 90 LYS A N 1
ATOM 673 C CA . LYS A 1 90 ? -0.022 13.773 -6.32 1 95 90 LYS A CA 1
ATOM 674 C C . LYS A 1 90 ? -0.672 13.508 -4.965 1 95 90 LYS A C 1
ATOM 676 O O . LYS A 1 90 ? -1.072 14.445 -4.27 1 95 90 LYS A O 1
ATOM 681 N N . ARG A 1 91 ? -0.807 12.234 -4.625 1 94.31 91 ARG A N 1
ATOM 682 C CA . ARG A 1 91 ? -1.44 11.867 -3.363 1 94.31 91 ARG A CA 1
ATOM 683 C C . ARG A 1 91 ? -0.734 12.531 -2.186 1 94.31 91 ARG A C 1
ATOM 685 O O . ARG A 1 91 ? 0.497 12.539 -2.119 1 94.31 91 ARG A O 1
ATOM 692 N N . ARG A 1 92 ? -1.484 13.109 -1.268 1 95.25 92 ARG A N 1
ATOM 693 C CA . ARG A 1 92 ? -0.956 13.734 -0.059 1 95.25 92 ARG A CA 1
ATOM 694 C C . ARG A 1 92 ? -1.761 13.312 1.169 1 95.25 92 ARG A C 1
ATOM 696 O O . ARG A 1 92 ? -2.934 12.953 1.055 1 95.25 92 ARG A O 1
ATOM 703 N N . SER A 1 93 ? -1.068 13.344 2.25 1 98.12 93 SER A N 1
ATOM 704 C CA . SER A 1 93 ? -1.793 13.227 3.512 1 98.12 93 SER A CA 1
ATOM 705 C C . SER A 1 93 ? -2.727 14.414 3.721 1 98.12 93 SER A C 1
ATOM 707 O O . SER A 1 93 ? -2.299 15.57 3.65 1 98.12 93 SER A O 1
ATOM 709 N N . ILE A 1 94 ? -3.971 14.117 3.945 1 98.38 94 ILE A N 1
ATOM 710 C CA . ILE A 1 94 ? -4.969 15.156 4.176 1 98.38 94 ILE A CA 1
ATOM 711 C C . ILE A 1 94 ? -5.223 15.305 5.676 1 98.38 94 ILE A C 1
ATOM 713 O O . ILE A 1 94 ? -5.504 14.32 6.363 1 98.38 94 ILE A O 1
ATOM 717 N N . ARG A 1 95 ? -5.125 16.562 6.168 1 97.94 95 ARG A N 1
ATOM 718 C CA . ARG A 1 95 ? -5.262 16.781 7.602 1 97.94 95 ARG A CA 1
ATOM 719 C C . ARG A 1 95 ? -6.281 17.891 7.883 1 97.94 95 ARG A C 1
ATOM 721 O O . ARG A 1 95 ? -6.391 18.359 9.016 1 97.94 95 ARG A O 1
ATOM 728 N N . HIS A 1 96 ? -6.895 18.391 6.828 1 98.12 96 HIS A N 1
ATOM 729 C CA . HIS A 1 96 ? -7.992 19.344 6.914 1 98.12 96 HIS A CA 1
ATOM 730 C C . HIS A 1 96 ? -9.227 18.828 6.184 1 98.12 96 HIS A C 1
ATOM 732 O O . HIS A 1 96 ? -9.172 18.547 4.984 1 98.12 96 HIS A O 1
ATOM 738 N N . PHE A 1 97 ? -10.344 18.797 6.898 1 98.31 97 PHE A N 1
ATOM 739 C CA . PHE A 1 97 ? -11.555 18.172 6.383 1 98.31 97 PHE A CA 1
ATOM 740 C C . PHE A 1 97 ? -12.75 19.109 6.5 1 98.31 97 PHE A C 1
ATOM 742 O O . PHE A 1 97 ? -12.781 19.969 7.383 1 98.31 97 PHE A O 1
ATOM 749 N N . THR A 1 98 ? -13.664 18.938 5.586 1 97.69 98 THR A N 1
ATOM 750 C CA . THR A 1 98 ? -14.953 19.594 5.773 1 97.69 98 THR A CA 1
ATOM 751 C C . THR A 1 98 ? -15.766 18.891 6.859 1 97.69 98 THR A C 1
ATOM 753 O O . THR A 1 98 ? -15.406 17.781 7.289 1 97.69 98 THR A O 1
ATOM 756 N N . ARG A 1 99 ? -16.812 19.484 7.234 1 93.62 99 ARG A N 1
ATOM 757 C CA . ARG A 1 99 ? -17.656 18.922 8.289 1 93.62 99 ARG A CA 1
ATOM 758 C C . ARG A 1 99 ? -18.609 17.859 7.723 1 93.62 99 ARG A C 1
ATO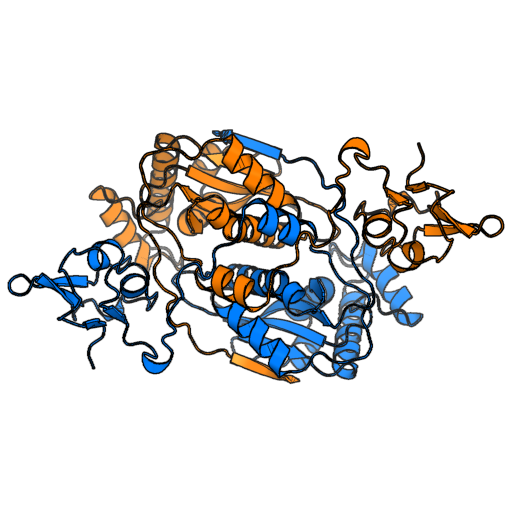M 760 O O . ARG A 1 99 ? -19.188 17.078 8.477 1 93.62 99 ARG A O 1
ATOM 767 N N . GLU A 1 100 ? -18.766 17.844 6.449 1 96.81 100 GLU A N 1
ATOM 768 C CA . GLU A 1 100 ? -19.688 16.891 5.816 1 96.81 100 GLU A CA 1
ATOM 769 C C . GLU A 1 100 ? -19.141 15.461 5.914 1 96.81 100 GLU A C 1
ATOM 771 O O . GLU A 1 100 ? -18 15.195 5.539 1 96.81 100 GLU A O 1
ATOM 776 N N . PRO A 1 101 ? -20 14.609 6.477 1 97.62 101 PRO A N 1
ATOM 777 C CA . PRO A 1 101 ? -19.531 13.219 6.547 1 97.62 101 PRO A CA 1
ATOM 778 C C . PRO A 1 101 ? -19.438 12.555 5.176 1 97.62 101 PRO A C 1
ATOM 780 O O . PRO A 1 101 ? -20.203 12.898 4.266 1 97.62 101 PRO A O 1
ATOM 783 N N . VAL A 1 102 ? -18.531 11.672 5.02 1 98.81 102 VAL A N 1
ATOM 784 C CA . VAL A 1 102 ? -18.5 10.82 3.832 1 98.81 102 VAL A CA 1
ATOM 785 C C . VAL A 1 102 ? -19.656 9.82 3.889 1 98.81 102 VAL A C 1
ATOM 787 O O . VAL A 1 102 ? -19.828 9.125 4.891 1 98.81 102 VAL A O 1
ATOM 790 N N . PRO A 1 103 ? -20.453 9.711 2.891 1 98.62 103 PRO A N 1
ATOM 791 C CA . PRO A 1 103 ? -21.547 8.727 2.895 1 98.62 103 PRO A CA 1
ATOM 792 C C . PRO A 1 103 ? -21.047 7.293 3.064 1 98.62 103 PRO A C 1
ATOM 794 O O . PRO A 1 103 ? -20 6.93 2.512 1 98.62 103 PRO A O 1
ATOM 797 N N . LYS A 1 104 ? -21.812 6.496 3.836 1 98.62 104 LYS A N 1
ATOM 798 C CA . LYS A 1 104 ? -21.422 5.117 4.121 1 98.62 104 LYS A CA 1
ATOM 799 C C . LYS A 1 104 ? -21.266 4.312 2.834 1 98.62 104 LYS A C 1
ATOM 801 O O . LYS A 1 104 ? -20.344 3.502 2.713 1 98.62 104 LYS A O 1
ATOM 806 N N . GLU A 1 105 ? -22.141 4.551 1.879 1 98.38 105 GLU A N 1
ATOM 807 C CA . GLU A 1 105 ? -22.094 3.814 0.619 1 98.38 105 GLU A CA 1
ATOM 808 C C . GLU A 1 105 ? -20.781 4.066 -0.116 1 98.38 105 GLU A C 1
ATOM 810 O O . GLU A 1 105 ? -20.203 3.15 -0.717 1 98.38 105 GLU A O 1
ATOM 815 N N . LYS A 1 106 ? -20.344 5.293 -0.085 1 98.5 106 LYS A N 1
ATOM 816 C CA . LYS A 1 106 ? -19.094 5.648 -0.728 1 98.5 106 LYS A CA 1
ATOM 817 C C . LYS A 1 106 ? -17.906 4.973 -0.038 1 98.5 106 LYS A C 1
ATOM 819 O O . LYS A 1 106 ? -17 4.469 -0.701 1 98.5 106 LYS A O 1
ATOM 824 N N . ILE A 1 107 ? -17.938 4.934 1.277 1 98.88 107 ILE A N 1
ATOM 825 C CA . ILE A 1 107 ? -16.906 4.266 2.051 1 98.88 107 ILE A CA 1
ATOM 826 C C . ILE A 1 107 ? -16.859 2.785 1.681 1 98.88 107 ILE A C 1
ATOM 828 O O . ILE A 1 107 ? -15.773 2.232 1.44 1 98.88 107 ILE A O 1
ATOM 832 N N . LEU A 1 108 ? -18 2.174 1.579 1 98.81 108 LEU A N 1
ATOM 833 C CA . LEU A 1 108 ? -18.078 0.753 1.255 1 98.81 108 LEU A CA 1
ATOM 834 C C . LEU A 1 108 ? -17.562 0.482 -0.15 1 98.81 108 LEU A C 1
ATOM 836 O O . LEU A 1 108 ? -16.938 -0.553 -0.395 1 98.81 108 LEU A O 1
ATOM 840 N N . GLU A 1 109 ? -17.797 1.406 -1.073 1 98.62 109 GLU A N 1
ATOM 841 C CA . GLU A 1 109 ? -17.266 1.254 -2.426 1 98.62 109 GLU A CA 1
ATOM 842 C C . GLU A 1 109 ? -15.734 1.224 -2.42 1 98.62 109 GLU A C 1
ATOM 844 O O . GLU A 1 109 ? -15.125 0.401 -3.105 1 98.62 109 GLU A O 1
ATOM 849 N N . VAL A 1 110 ? -15.156 2.098 -1.674 1 98.88 110 VAL A N 1
ATOM 850 C CA . VAL A 1 110 ? -13.695 2.156 -1.631 1 98.88 110 VAL A CA 1
ATOM 851 C C . VAL A 1 110 ? -13.148 0.917 -0.926 1 98.88 110 VAL A C 1
ATOM 853 O O . VAL A 1 110 ? -12.148 0.338 -1.361 1 98.88 110 VAL A O 1
ATOM 856 N N . LEU A 1 111 ? -13.828 0.468 0.139 1 98.88 111 LEU A N 1
ATOM 857 C CA . LEU A 1 111 ? -13.398 -0.733 0.846 1 98.88 111 LEU A CA 1
ATOM 858 C C . LEU A 1 111 ? -13.555 -1.969 -0.033 1 98.88 111 LEU A C 1
ATOM 860 O O . LEU A 1 111 ? -12.766 -2.912 0.068 1 98.88 111 LEU A O 1
ATOM 864 N N . ASP A 1 112 ? -14.562 -1.942 -0.884 1 98.12 112 ASP A N 1
ATOM 865 C CA . ASP A 1 112 ? -14.766 -3.047 -1.816 1 98.12 112 ASP A CA 1
ATOM 866 C C . ASP A 1 112 ? -13.617 -3.148 -2.811 1 98.12 112 ASP A C 1
ATOM 868 O O . ASP A 1 112 ? -13.312 -4.234 -3.309 1 98.12 112 ASP A O 1
ATOM 872 N N . ILE A 1 113 ? -12.977 -2.066 -3.139 1 98.25 113 ILE A N 1
ATOM 873 C CA . ILE A 1 113 ? -11.766 -2.066 -3.961 1 98.25 113 ILE A CA 1
ATOM 874 C C . ILE A 1 113 ? -10.586 -2.586 -3.145 1 98.25 113 ILE A C 1
ATOM 876 O O . ILE A 1 113 ? -9.844 -3.455 -3.604 1 98.25 113 ILE A O 1
ATOM 880 N N . ALA A 1 114 ? -10.492 -2.156 -1.869 1 98.69 114 ALA A N 1
ATOM 881 C CA . ALA A 1 114 ? -9.359 -2.484 -1.006 1 98.69 114 ALA A CA 1
ATOM 882 C C . ALA A 1 114 ? -9.312 -3.979 -0.706 1 98.69 114 ALA A C 1
ATOM 884 O O . ALA A 1 114 ? -8.242 -4.543 -0.5 1 98.69 114 ALA A O 1
ATOM 885 N N . ARG A 1 115 ? -10.422 -4.656 -0.699 1 97.5 115 ARG A N 1
ATOM 886 C CA . ARG A 1 115 ? -10.438 -6.066 -0.322 1 97.5 115 ARG A CA 1
ATOM 887 C C . ARG A 1 115 ? -9.789 -6.93 -1.399 1 97.5 115 ARG A C 1
ATOM 889 O O . ARG A 1 115 ? -9.562 -8.125 -1.193 1 97.5 115 ARG A O 1
ATOM 896 N N . TYR A 1 116 ? -9.477 -6.352 -2.557 1 97.38 116 TYR A N 1
ATOM 897 C CA . TYR A 1 116 ? -8.797 -7.078 -3.623 1 97.38 116 TYR A CA 1
ATOM 898 C C . TYR A 1 116 ? -7.281 -6.988 -3.461 1 97.38 116 TYR A C 1
ATOM 900 O O . TYR A 1 116 ? -6.531 -7.566 -4.254 1 97.38 116 TYR A O 1
ATOM 908 N N . ALA A 1 117 ? -6.816 -6.289 -2.42 1 98.44 117 ALA A N 1
ATOM 909 C CA . ALA A 1 117 ? -5.387 -6.223 -2.125 1 98.44 117 ALA A CA 1
ATOM 910 C C . ALA A 1 117 ? -4.797 -7.617 -1.959 1 98.44 117 ALA A C 1
ATOM 912 O O . ALA A 1 117 ? -5.484 -8.547 -1.522 1 98.44 117 ALA A O 1
ATOM 913 N N . ALA A 1 118 ? -3.539 -7.75 -2.322 1 98.12 118 ALA A N 1
ATOM 914 C CA . ALA A 1 118 ? -2.82 -9.016 -2.164 1 98.12 118 ALA A CA 1
ATOM 915 C C . ALA A 1 118 ? -2.771 -9.438 -0.7 1 98.12 118 ALA A C 1
ATOM 917 O O . ALA A 1 118 ? -2.682 -8.594 0.195 1 98.12 118 ALA A O 1
ATOM 918 N N . SER A 1 119 ? -2.865 -10.695 -0.454 1 98.25 119 SER A N 1
ATOM 919 C CA . SER A 1 119 ? -2.676 -11.297 0.862 1 98.25 119 SER A CA 1
ATOM 920 C C . SER A 1 119 ? -1.979 -12.648 0.758 1 98.25 119 SER A C 1
ATOM 922 O O . SER A 1 119 ? -2.16 -13.375 -0.224 1 98.25 119 SER A O 1
ATOM 924 N N . GLY A 1 120 ? -1.14 -12.875 1.732 1 96.75 120 GLY A N 1
ATOM 925 C CA . GLY A 1 120 ? -0.45 -14.156 1.746 1 96.75 120 GLY A CA 1
ATOM 926 C C . GLY A 1 120 ? -1.39 -15.344 1.627 1 96.75 120 GLY A C 1
ATOM 927 O O . GLY A 1 120 ? -2.361 -15.453 2.379 1 96.75 120 GLY A O 1
ATOM 928 N N . GLY A 1 121 ? -1.077 -16.25 0.584 1 94.81 121 GLY A N 1
ATOM 929 C CA . GLY A 1 121 ? -1.888 -17.438 0.414 1 94.81 121 GLY A CA 1
ATOM 930 C C . GLY A 1 121 ? -3.338 -17.141 0.09 1 94.81 121 GLY A C 1
ATOM 931 O O . GLY A 1 121 ? -4.219 -17.969 0.323 1 94.81 121 GLY A O 1
ATOM 932 N N . ASN A 1 122 ? -3.635 -15.922 -0.301 1 97.12 122 ASN A N 1
ATOM 933 C CA . ASN A 1 122 ? -5 -15.453 -0.521 1 97.12 122 ASN A CA 1
ATOM 934 C C . ASN A 1 122 ? -5.852 -15.602 0.735 1 97.12 122 ASN A C 1
ATOM 936 O O . ASN A 1 122 ? -7.047 -15.906 0.648 1 97.12 122 ASN A O 1
ATOM 940 N N . GLY A 1 123 ? -5.27 -15.383 1.853 1 97.19 123 GLY A N 1
ATOM 941 C CA . GLY A 1 123 ? -5.957 -15.547 3.123 1 97.19 123 GLY A CA 1
ATOM 942 C C . GLY A 1 123 ? -7.008 -14.484 3.379 1 97.19 123 GLY A C 1
ATOM 943 O O . GLY A 1 123 ? -7.977 -14.719 4.105 1 97.19 123 GLY A O 1
ATOM 944 N N . GLN A 1 124 ? -6.82 -13.328 2.873 1 98.31 124 GLN A N 1
ATOM 945 C CA . GLN A 1 124 ? -7.75 -12.211 3.004 1 98.31 124 GLN A CA 1
ATOM 946 C C . GLN A 1 124 ? -8.18 -12.016 4.457 1 98.31 124 GLN A C 1
ATOM 948 O O . GLN A 1 124 ? -9.375 -11.977 4.758 1 98.31 124 GLN A O 1
ATOM 953 N N . PRO A 1 125 ? -7.152 -11.781 5.312 1 98.56 125 PRO A N 1
ATOM 954 C CA . PRO A 1 125 ? -7.449 -11.789 6.746 1 98.56 125 PRO A CA 1
ATOM 955 C C . PRO A 1 125 ? -7.996 -10.445 7.238 1 98.56 125 PRO A C 1
ATOM 957 O O . PRO A 1 125 ? -8.477 -10.352 8.375 1 98.56 125 PRO A O 1
ATOM 960 N N . VAL A 1 126 ? -7.969 -9.422 6.441 1 98.88 126 VAL A N 1
ATOM 961 C CA . VAL A 1 126 ? -8.203 -8.062 6.914 1 98.88 126 VAL A CA 1
ATOM 962 C C . VAL A 1 126 ? -9.703 -7.797 7 1 98.88 126 VAL A C 1
ATOM 964 O O . VAL A 1 126 ? -10.453 -8.102 6.066 1 98.88 126 VAL A O 1
ATOM 967 N N . GLN A 1 127 ? -10.109 -7.344 8.078 1 98.81 127 GLN A N 1
ATOM 968 C CA . GLN A 1 127 ? -11.445 -6.805 8.297 1 98.81 127 GLN A CA 1
ATOM 969 C C . GLN A 1 127 ? -11.391 -5.363 8.797 1 98.81 127 GLN A C 1
ATOM 971 O O . GLN A 1 127 ? -10.312 -4.855 9.109 1 98.81 127 GLN A O 1
ATOM 976 N N . TRP A 1 128 ? -12.586 -4.711 8.859 1 98.88 128 TRP A N 1
ATOM 977 C CA . TRP A 1 128 ? -12.539 -3.262 9.008 1 98.88 128 TRP A CA 1
ATOM 978 C C . TRP A 1 128 ? -13.453 -2.797 10.141 1 98.88 128 TRP A C 1
ATOM 980 O O . TRP A 1 128 ? -14.508 -3.389 10.375 1 98.88 128 TRP A O 1
ATOM 990 N N . LEU A 1 129 ? -12.977 -1.813 10.797 1 98.94 129 LEU A N 1
ATOM 991 C CA . LEU A 1 129 ? -13.789 -1.003 11.695 1 98.94 129 LEU A CA 1
ATOM 992 C C . LEU A 1 129 ? -13.812 0.454 11.242 1 98.94 129 LEU A C 1
ATOM 994 O O . LEU A 1 129 ? -12.758 1.069 11.07 1 98.94 129 LEU A O 1
ATOM 998 N N . ILE A 1 130 ? -14.969 0.99 11 1 98.88 130 ILE A N 1
ATOM 999 C CA . ILE A 1 130 ? -15.148 2.396 10.656 1 98.88 130 ILE A CA 1
ATOM 1000 C C . ILE A 1 130 ? -15.734 3.148 11.852 1 98.88 130 ILE A C 1
ATOM 1002 O O . ILE A 1 130 ? -16.781 2.773 12.375 1 98.88 130 ILE A O 1
ATOM 1006 N N . ILE A 1 131 ? -15.016 4.098 12.297 1 98.88 131 ILE A N 1
ATOM 1007 C CA . ILE A 1 131 ? -15.602 5.094 13.18 1 98.88 131 ILE A CA 1
ATOM 1008 C C . ILE A 1 131 ? -16.219 6.223 12.359 1 98.88 131 ILE A C 1
ATOM 1010 O O . ILE A 1 131 ? -15.5 7.074 11.82 1 98.88 131 ILE A O 1
ATOM 1014 N N . HIS A 1 132 ? -17.516 6.211 12.297 1 98.62 132 HIS A N 1
ATOM 1015 C CA . HIS A 1 132 ? -18.203 7.125 11.391 1 98.62 132 HIS A CA 1
ATOM 1016 C C . HIS A 1 132 ? -18.625 8.406 12.109 1 98.62 132 HIS A C 1
ATOM 1018 O O . HIS A 1 132 ? -18.734 9.461 11.484 1 98.62 132 HIS A O 1
ATOM 1024 N N . ASP A 1 133 ? -18.703 8.359 13.445 1 97.75 133 ASP A N 1
ATOM 1025 C CA . ASP A 1 133 ? -19.172 9.469 14.266 1 97.75 133 ASP A CA 1
ATOM 1026 C C . ASP A 1 133 ? -18 10.352 14.703 1 97.75 133 ASP A C 1
ATOM 1028 O O . ASP A 1 133 ? -17.125 9.906 15.445 1 97.75 133 ASP A O 1
ATOM 1032 N N . PRO A 1 134 ? -18.094 11.656 14.336 1 97.81 134 PRO A N 1
ATOM 1033 C CA . PRO A 1 134 ? -17 12.555 14.711 1 97.81 134 PRO A CA 1
ATOM 1034 C C . PRO A 1 134 ? -16.781 12.633 16.219 1 97.81 134 PRO A C 1
ATOM 1036 O O . PRO A 1 134 ? -15.664 12.844 16.688 1 97.81 134 PRO A O 1
ATOM 1039 N N . GLU A 1 135 ? -17.828 12.477 17 1 97.75 135 GLU A N 1
ATOM 1040 C CA . GLU A 1 135 ? -17.672 12.508 18.453 1 97.75 135 GLU A CA 1
ATOM 1041 C C . GLU A 1 135 ? -16.875 11.305 18.953 1 97.75 135 GLU A C 1
ATOM 1043 O O . GLU A 1 135 ? -16.094 11.43 19.891 1 97.75 135 GLU A O 1
ATOM 1048 N N . GLU A 1 136 ? -17.125 10.148 18.328 1 98.31 136 GLU A N 1
ATOM 1049 C CA . GLU A 1 136 ? -16.328 8.969 18.672 1 98.31 136 GLU A CA 1
ATOM 1050 C C . GLU A 1 136 ? -14.875 9.141 18.234 1 98.31 136 GLU A C 1
ATOM 1052 O O . GLU A 1 136 ? -13.961 8.664 18.922 1 98.31 136 GLU A O 1
ATOM 1057 N N . VAL A 1 137 ? -14.664 9.773 17.109 1 98.75 137 VAL A N 1
ATOM 1058 C CA . VAL A 1 137 ? -13.305 10.07 16.672 1 98.75 137 VAL A CA 1
ATOM 1059 C C . VAL A 1 137 ? -12.594 10.914 17.734 1 98.75 137 VAL A C 1
ATOM 1061 O O . VAL A 1 137 ? -11.445 10.641 18.078 1 98.75 137 VAL A O 1
ATOM 1064 N N . LYS A 1 138 ? -13.258 11.938 18.203 1 98 138 LYS A N 1
ATOM 1065 C CA . LYS A 1 138 ? -12.695 12.805 19.25 1 98 138 LYS A CA 1
ATOM 1066 C C . LYS A 1 138 ? -12.383 12.008 20.516 1 98 138 LYS A C 1
ATOM 1068 O O . LYS A 1 138 ? -11.344 12.227 21.141 1 98 138 LYS A O 1
ATOM 1073 N N . LYS A 1 139 ? -13.266 11.133 20.844 1 98.5 139 LYS A N 1
ATOM 1074 C CA . LYS A 1 139 ? -13.047 10.281 22.016 1 98.5 139 LYS A CA 1
ATOM 1075 C C . LYS A 1 139 ? -11.789 9.43 21.828 1 98.5 139 LYS A C 1
ATOM 1077 O O . LYS A 1 139 ? -10.977 9.32 22.75 1 98.5 139 LYS A O 1
ATOM 1082 N N . ILE A 1 140 ? -11.625 8.852 20.703 1 98.88 140 ILE A N 1
ATOM 1083 C CA . ILE A 1 140 ? -10.469 8.023 20.391 1 98.88 140 ILE A CA 1
ATOM 1084 C C . ILE A 1 140 ? -9.195 8.867 20.453 1 98.88 140 ILE A C 1
ATOM 1086 O O . ILE A 1 140 ? -8.172 8.438 20.984 1 98.88 140 ILE A O 1
ATOM 1090 N N . ALA A 1 141 ? -9.266 10.062 19.906 1 98.75 141 ALA A N 1
ATOM 1091 C CA . ALA A 1 141 ? -8.133 10.984 20.016 1 98.75 141 ALA A CA 1
ATOM 1092 C C . ALA A 1 141 ? -7.773 11.258 21.469 1 98.75 141 ALA A C 1
ATOM 1094 O O . ALA A 1 141 ? -6.598 11.234 21.844 1 98.75 141 ALA A O 1
ATOM 1095 N N . GLY A 1 142 ? -8.758 11.469 22.25 1 98.62 142 GLY A N 1
ATOM 1096 C CA . GLY A 1 142 ? -8.531 11.68 23.672 1 98.62 142 GLY A CA 1
ATOM 1097 C C . GLY A 1 142 ? -7.879 10.492 24.359 1 98.62 142 GLY A C 1
ATOM 1098 O O . GLY A 1 142 ? -6.973 10.656 25.172 1 98.62 142 GLY A O 1
ATOM 1099 N N . LEU A 1 143 ? -8.336 9.297 24.062 1 98.75 143 LEU A N 1
ATOM 1100 C CA . LEU A 1 143 ? -7.754 8.086 24.625 1 98.75 143 LEU A CA 1
ATOM 1101 C C . LEU A 1 143 ? -6.312 7.914 24.172 1 98.75 143 LEU A C 1
ATOM 1103 O O . LEU A 1 143 ? -5.477 7.398 24.922 1 98.75 143 LEU A O 1
ATOM 1107 N N . THR A 1 144 ? -6.031 8.344 22.953 1 98.62 144 THR A N 1
ATOM 1108 C CA . THR A 1 144 ? -4.66 8.32 22.453 1 98.62 144 THR A CA 1
ATOM 1109 C C . THR A 1 144 ? -3.77 9.242 23.281 1 98.62 144 THR A C 1
ATOM 1111 O O . THR A 1 144 ? -2.643 8.883 23.625 1 98.62 144 THR A O 1
ATOM 1114 N N . ILE A 1 145 ? -4.297 10.406 23.594 1 98.25 145 ILE A N 1
ATOM 1115 C CA . ILE A 1 145 ? -3.576 11.352 24.438 1 98.25 145 ILE A CA 1
ATOM 1116 C C . ILE A 1 145 ? -3.355 10.734 25.812 1 98.25 145 ILE A C 1
ATOM 1118 O O . ILE A 1 145 ? -2.27 10.859 26.391 1 98.25 145 ILE A O 1
ATOM 1122 N N . GLU A 1 146 ? -4.363 10.07 26.359 1 98.12 146 GLU A N 1
ATOM 1123 C CA . GLU A 1 146 ? -4.219 9.391 27.641 1 98.12 146 GLU A CA 1
ATOM 1124 C C . GLU A 1 146 ? -3.094 8.359 27.594 1 98.12 146 GLU A C 1
ATOM 1126 O O . GLU A 1 146 ? -2.291 8.266 28.516 1 98.12 146 GLU A O 1
ATOM 1131 N N . TRP A 1 147 ? -3.049 7.609 26.547 1 97.81 147 TRP A N 1
ATOM 1132 C CA . TRP A 1 147 ? -1.966 6.656 26.344 1 97.81 147 TRP A CA 1
ATOM 1133 C C . TRP A 1 147 ? -0.612 7.355 26.359 1 97.81 147 TRP A C 1
ATOM 1135 O O . TRP A 1 147 ? 0.331 6.883 27 1 97.81 147 TRP A O 1
ATOM 1145 N N . MET A 1 148 ? -0.542 8.492 25.703 1 97.19 148 MET A N 1
ATOM 1146 C CA . MET A 1 148 ? 0.707 9.242 25.609 1 97.19 148 MET A CA 1
ATOM 1147 C C . MET A 1 148 ? 1.155 9.727 26.984 1 97.19 148 MET A C 1
ATOM 1149 O O . MET A 1 148 ? 2.354 9.773 27.266 1 97.19 148 MET A O 1
ATOM 1153 N N . LYS A 1 149 ? 0.242 10.078 27.781 1 96.69 149 LYS A N 1
ATOM 1154 C CA . LYS A 1 149 ? 0.573 10.508 29.141 1 96.69 149 LYS A CA 1
ATOM 1155 C C . LYS A 1 149 ? 1.288 9.398 29.906 1 96.69 149 LYS A C 1
ATOM 1157 O O . LYS A 1 149 ? 2.145 9.672 30.75 1 96.69 149 LYS A O 1
ATOM 1162 N N . ASN A 1 150 ? 0.925 8.164 29.547 1 95.81 150 ASN A N 1
ATOM 1163 C CA . ASN A 1 150 ? 1.574 7.027 30.188 1 95.81 150 ASN A CA 1
ATOM 1164 C C . ASN A 1 150 ? 3.008 6.848 29.703 1 95.81 150 ASN A C 1
ATOM 1166 O O . ASN A 1 150 ? 3.791 6.121 30.312 1 95.81 150 ASN A O 1
ATOM 1170 N N . LEU A 1 151 ? 3.307 7.449 28.625 1 94.69 151 LEU A N 1
ATOM 1171 C CA . LEU A 1 151 ? 4.641 7.293 28.047 1 94.69 151 LEU A CA 1
ATOM 1172 C C . LEU A 1 151 ? 5.602 8.328 28.625 1 94.69 151 LEU A C 1
ATOM 1174 O O . LEU A 1 151 ? 6.816 8.234 28.422 1 94.69 151 LEU A O 1
ATOM 1178 N N . LEU A 1 152 ? 5.082 9.32 29.328 1 93.12 152 LEU A N 1
ATOM 1179 C CA . LEU A 1 152 ? 5.922 10.383 29.875 1 93.12 152 LEU A CA 1
ATOM 1180 C C . LEU A 1 152 ? 7 9.805 30.781 1 93.12 152 LEU A C 1
ATOM 1182 O O . LEU A 1 152 ? 6.715 8.938 31.625 1 93.12 152 LEU A O 1
ATOM 1186 N N . ASN A 1 153 ? 8.297 10.234 30.578 1 89.06 153 ASN A N 1
ATOM 1187 C CA . ASN A 1 153 ? 9.438 9.875 31.422 1 89.06 153 ASN A CA 1
ATOM 1188 C C . ASN A 1 153 ? 9.75 8.383 31.312 1 89.06 153 ASN A C 1
ATOM 1190 O O . ASN A 1 153 ? 10.125 7.758 32.312 1 89.06 153 ASN A O 1
ATOM 1194 N N . THR A 1 154 ? 9.297 7.691 30.266 1 91.94 154 THR A N 1
ATOM 1195 C CA . THR A 1 154 ? 9.695 6.32 29.969 1 91.94 154 THR A CA 1
ATOM 1196 C C . THR A 1 154 ? 10.758 6.289 28.875 1 91.94 154 THR A C 1
ATOM 1198 O O . THR A 1 154 ? 11.125 7.332 28.328 1 91.94 154 THR A O 1
ATOM 1201 N N . ASP A 1 155 ? 11.234 5.105 28.531 1 88.31 155 ASP A N 1
ATOM 1202 C CA . ASP A 1 155 ? 12.266 4.941 27.5 1 88.31 155 ASP A CA 1
ATOM 1203 C C . ASP A 1 155 ? 11.641 4.773 26.125 1 88.31 155 ASP A C 1
ATOM 1205 O O . ASP A 1 155 ? 12.336 4.473 25.156 1 88.31 155 ASP A O 1
ATOM 1209 N N . HIS A 1 156 ? 10.375 5.008 26.109 1 87.56 156 HIS A N 1
ATOM 1210 C CA . HIS A 1 156 ? 9.719 4.891 24.812 1 87.56 156 HIS A CA 1
ATOM 1211 C C . HIS A 1 156 ? 10.242 5.926 23.828 1 87.56 156 HIS A C 1
ATOM 1213 O O . HIS A 1 156 ? 10.492 7.078 24.203 1 87.56 156 HIS A O 1
ATOM 1219 N N . PRO A 1 157 ? 10.398 5.566 22.594 1 81.25 157 PRO A N 1
ATOM 1220 C CA . PRO A 1 157 ? 10.953 6.48 21.594 1 81.25 157 PRO A CA 1
ATOM 1221 C C . PRO A 1 157 ? 10.125 7.746 21.422 1 81.25 157 PRO A C 1
ATOM 1223 O O . PRO A 1 157 ? 10.656 8.789 21.016 1 81.25 157 PRO A O 1
ATOM 1226 N N . MET A 1 158 ? 8.906 7.727 21.75 1 84.44 158 MET A N 1
ATOM 1227 C CA . MET A 1 158 ? 8.016 8.875 21.578 1 84.44 158 MET A CA 1
ATOM 1228 C C . MET A 1 158 ? 8.039 9.773 22.812 1 84.44 158 MET A C 1
ATOM 1230 O O . MET A 1 158 ? 7.469 10.859 22.812 1 84.44 158 MET A O 1
ATOM 1234 N N . SER A 1 159 ? 8.719 9.406 23.812 1 87.25 159 SER A N 1
ATOM 1235 C CA . SER A 1 159 ? 8.664 10.102 25.094 1 87.25 159 SER A CA 1
ATOM 1236 C C . SER A 1 159 ? 9.086 11.562 24.938 1 87.25 159 SER A C 1
ATOM 1238 O O . SER A 1 159 ? 8.531 12.445 25.594 1 87.25 159 SER A O 1
ATOM 1240 N N . GLY A 1 160 ? 10 11.805 24.031 1 83.25 160 GLY A N 1
ATOM 1241 C CA . GLY A 1 160 ? 10.516 13.156 23.859 1 83.25 160 GLY A CA 1
ATOM 1242 C C . GLY A 1 160 ? 9.531 14.086 23.172 1 83.25 160 GLY A C 1
ATOM 1243 O O . GLY A 1 160 ? 9.578 15.297 23.359 1 83.25 160 GLY A O 1
ATOM 1244 N N . PHE A 1 161 ? 8.578 13.516 22.438 1 84.44 161 PHE A N 1
ATOM 1245 C CA . PHE A 1 161 ? 7.688 14.32 21.625 1 84.44 161 PHE A CA 1
ATOM 1246 C C . PHE A 1 161 ? 6.301 14.406 22.25 1 84.44 161 PHE A C 1
ATOM 1248 O O . PHE A 1 161 ? 5.523 15.312 21.922 1 84.44 161 PHE A O 1
ATOM 1255 N N . VAL A 1 162 ? 6.023 13.57 23.156 1 92.25 162 VAL A N 1
ATOM 1256 C CA . VAL A 1 162 ? 4.672 13.406 23.688 1 92.25 162 VAL A CA 1
ATOM 1257 C C . VAL A 1 162 ? 4.258 14.664 24.453 1 92.25 162 VAL A C 1
ATOM 1259 O O . VAL A 1 162 ? 3.104 15.086 24.375 1 92.25 162 VAL A O 1
ATOM 1262 N N . PRO A 1 163 ? 5.195 15.398 25.172 1 92.81 163 PRO A N 1
ATOM 1263 C CA . PRO A 1 163 ? 4.77 16.594 25.922 1 92.81 163 PRO A CA 1
ATOM 1264 C C . PRO A 1 163 ? 4.16 17.656 25.016 1 92.81 163 PRO A C 1
ATOM 1266 O O . PRO A 1 163 ? 3.152 18.281 25.375 1 92.81 163 PRO A O 1
ATOM 1269 N N . MET A 1 164 ? 4.707 17.781 23.922 1 91.44 164 MET A N 1
ATOM 1270 C CA . MET A 1 164 ? 4.199 18.797 22.984 1 91.44 164 MET A CA 1
ATOM 1271 C C . MET A 1 164 ? 2.811 18.422 22.484 1 91.44 164 MET A C 1
ATOM 1273 O O . MET A 1 164 ? 1.934 19.281 22.375 1 91.44 164 MET A O 1
ATOM 1277 N N . LEU A 1 165 ? 2.574 17.188 22.219 1 94.44 165 LEU A N 1
ATOM 1278 C CA . LEU A 1 165 ? 1.287 16.703 21.734 1 94.44 165 LEU A CA 1
ATOM 1279 C C . LEU A 1 165 ? 0.212 16.844 22.812 1 94.44 165 LEU A C 1
ATOM 1281 O O . LEU A 1 165 ? -0.903 17.281 22.531 1 94.44 165 LEU A O 1
ATOM 1285 N N . ILE A 1 166 ? 0.601 16.531 24 1 96.88 166 ILE A N 1
ATOM 1286 C CA . ILE A 1 166 ? -0.316 16.625 25.125 1 96.88 166 ILE A CA 1
ATOM 1287 C C . ILE A 1 166 ? -0.695 18.094 25.359 1 96.88 166 ILE A C 1
ATOM 1289 O O . ILE A 1 166 ? -1.874 18.422 25.531 1 96.88 166 ILE A O 1
ATOM 1293 N N . SER A 1 167 ? 0.293 18.938 25.344 1 96.56 167 SER A N 1
ATOM 1294 C CA . SER A 1 167 ? 0.056 20.359 25.562 1 96.56 167 SER A CA 1
ATOM 1295 C C . SER A 1 167 ? -0.893 20.938 24.516 1 96.56 167 SER A C 1
ATOM 1297 O O . SER A 1 167 ? -1.813 21.688 24.844 1 96.56 167 SER A O 1
ATOM 1299 N N . ALA A 1 168 ? -0.653 20.562 23.281 1 95.12 168 ALA A N 1
ATOM 1300 C CA . ALA A 1 168 ? -1.527 21.031 22.203 1 95.12 168 ALA A CA 1
ATOM 1301 C C . ALA A 1 168 ? -2.967 20.578 22.438 1 95.12 168 ALA A C 1
ATOM 1303 O O . ALA A 1 168 ? -3.9 21.375 22.297 1 95.12 168 ALA A O 1
ATOM 1304 N N . TRP A 1 169 ? -3.123 19.375 22.797 1 96.81 169 TRP A N 1
ATOM 1305 C CA . TRP A 1 169 ? -4.449 18.828 23.062 1 96.81 169 TRP A CA 1
ATOM 1306 C C . TRP A 1 169 ? -5.129 19.578 24.203 1 96.81 169 TRP A C 1
ATOM 1308 O O . TRP A 1 169 ? -6.305 19.938 24.109 1 96.81 169 TRP A O 1
ATOM 1318 N N . GLU A 1 170 ? -4.406 19.859 25.203 1 97 170 GLU A N 1
ATOM 1319 C CA . GLU A 1 170 ? -4.949 20.578 26.359 1 97 170 GLU A CA 1
ATOM 1320 C C . GLU A 1 170 ? -5.332 22 26.016 1 97 170 GLU A C 1
ATOM 1322 O O . GLU A 1 170 ? -6.184 22.609 26.672 1 97 170 GLU A O 1
ATOM 1327 N N . GLN A 1 171 ? -4.773 22.516 25 1 96.69 171 GLN A N 1
ATOM 1328 C CA . GLN A 1 171 ? -5.109 23.859 24.531 1 96.69 171 GLN A CA 1
ATOM 1329 C C . GLN A 1 171 ? -6.266 23.812 23.531 1 96.69 171 GLN A C 1
ATOM 1331 O O . GLN A 1 171 ? -6.621 24.828 22.938 1 96.69 171 GLN A O 1
ATOM 1336 N N . GLY A 1 172 ? -6.727 22.609 23.281 1 95.94 172 GLY A N 1
ATOM 1337 C CA . GLY A 1 172 ? -7.906 22.469 22.453 1 95.94 172 GLY A CA 1
ATOM 1338 C C . GLY A 1 172 ? -7.582 22.172 21 1 95.94 172 GLY A C 1
ATOM 1339 O O . GLY A 1 172 ? -8.461 22.234 20.141 1 95.94 172 GLY A O 1
ATOM 1340 N N . ILE A 1 173 ? -6.328 21.906 20.719 1 94.69 173 ILE A N 1
ATOM 1341 C CA . ILE A 1 173 ? -5.902 21.625 19.344 1 94.69 173 ILE A CA 1
ATOM 1342 C C . ILE A 1 173 ? -5.75 20.109 19.156 1 94.69 173 ILE A C 1
ATOM 1344 O O . ILE A 1 173 ? -4.934 19.469 19.828 1 94.69 173 ILE A O 1
ATOM 1348 N N . ASP A 1 174 ? -6.535 19.547 18.25 1 96.5 174 ASP A N 1
ATOM 1349 C CA . ASP A 1 174 ? -6.461 18.109 17.984 1 96.5 174 ASP A CA 1
ATOM 1350 C C . ASP A 1 174 ? -5.309 17.797 17.031 1 96.5 174 ASP A C 1
ATOM 1352 O O . ASP A 1 174 ? -5.473 17.844 15.805 1 96.5 174 ASP A O 1
ATOM 1356 N N . VAL A 1 175 ? -4.172 17.375 17.547 1 94.31 175 VAL A N 1
ATOM 1357 C CA . VAL A 1 175 ? -2.994 17.047 16.75 1 94.31 175 VAL A CA 1
ATOM 1358 C C . VAL A 1 175 ? -2.953 15.547 16.484 1 94.31 175 VAL A C 1
ATOM 1360 O O . VAL A 1 175 ? -1.968 15.031 15.945 1 94.31 175 VAL A O 1
ATOM 1363 N N . ILE A 1 176 ? -4 14.812 16.922 1 97.44 176 ILE A N 1
ATOM 1364 C CA . ILE A 1 176 ? -4.051 13.359 16.797 1 97.44 176 ILE A CA 1
ATOM 1365 C C . ILE A 1 176 ? -4.852 12.977 15.547 1 97.44 176 ILE A C 1
ATOM 1367 O O . ILE A 1 176 ? -4.312 12.391 14.609 1 97.44 176 ILE A O 1
ATOM 1371 N N . CYS A 1 177 ? -6.098 13.484 15.477 1 98.12 177 CYS A N 1
ATOM 1372 C CA . CYS A 1 177 ? -6.957 13.125 14.352 1 98.12 177 CYS A CA 1
ATOM 1373 C C . CYS A 1 177 ? -7.27 14.352 13.492 1 98.12 177 CYS A C 1
ATOM 1375 O O . CYS A 1 177 ? -7.965 14.25 12.484 1 98.12 177 CYS A O 1
ATOM 1377 N N . ARG A 1 178 ? -6.812 15.484 13.891 1 96.25 178 ARG A N 1
ATOM 1378 C CA . ARG A 1 178 ? -6.848 16.703 13.094 1 96.25 178 ARG A CA 1
ATOM 1379 C C . ARG A 1 178 ? -8.273 17.078 12.719 1 96.25 178 ARG A C 1
ATOM 1381 O O . ARG A 1 178 ? -8.531 17.547 11.602 1 96.25 178 ARG A O 1
ATOM 1388 N N . GLY A 1 179 ? -9.195 16.734 13.586 1 95.62 179 GLY A N 1
ATOM 1389 C CA . GLY A 1 179 ? -10.586 17.062 13.328 1 95.62 179 GLY A CA 1
ATOM 1390 C C . GLY A 1 179 ? -11.211 16.203 12.25 1 95.62 179 GLY A C 1
ATOM 1391 O O . GLY A 1 179 ? -12.266 16.547 11.695 1 95.62 179 GLY A O 1
ATOM 1392 N N . ALA A 1 180 ? -10.578 15.109 11.852 1 98.5 180 ALA A N 1
ATOM 1393 C CA . ALA A 1 180 ? -11.148 14.195 10.867 1 98.5 180 ALA A CA 1
ATOM 1394 C C . ALA A 1 180 ? -12.508 13.672 11.328 1 98.5 180 ALA A C 1
ATOM 1396 O O . ALA A 1 180 ? -12.695 13.352 12.5 1 98.5 180 ALA A O 1
ATOM 1397 N N . PRO A 1 181 ? -13.43 13.594 10.398 1 98.69 181 PRO A N 1
ATOM 1398 C CA . PRO A 1 181 ? -14.758 13.117 10.789 1 98.69 181 PRO A CA 1
ATOM 1399 C C . PRO A 1 181 ? -14.805 11.602 10.992 1 98.69 181 PRO A C 1
ATOM 1401 O O . PRO A 1 181 ? -15.695 11.094 11.672 1 98.69 181 PRO A O 1
ATOM 1404 N N . HIS A 1 182 ? -13.836 10.836 10.352 1 98.94 182 HIS A N 1
ATOM 1405 C CA . HIS A 1 182 ? -13.898 9.375 10.391 1 98.94 182 HIS A CA 1
ATOM 1406 C C . HIS A 1 182 ? -12.523 8.773 10.625 1 98.94 182 HIS A C 1
ATOM 1408 O O . HIS A 1 182 ? -11.508 9.398 10.32 1 98.94 182 HIS A O 1
ATOM 1414 N N . LEU A 1 183 ? -12.539 7.566 11.188 1 98.94 183 LEU A N 1
ATOM 1415 C CA . LEU A 1 183 ? -11.375 6.699 11.273 1 98.94 183 LEU A CA 1
ATOM 1416 C C . LEU A 1 183 ? -11.656 5.34 10.641 1 98.94 183 LEU A C 1
ATOM 1418 O O . LEU A 1 183 ? -12.789 4.859 10.68 1 98.94 183 LEU A O 1
ATOM 1422 N N . LEU A 1 184 ? -10.664 4.824 10.055 1 98.94 184 LEU A N 1
ATOM 1423 C CA . LEU A 1 184 ? -10.656 3.467 9.516 1 98.94 184 LEU A CA 1
ATOM 1424 C C . LEU A 1 184 ? -9.578 2.623 10.195 1 98.94 184 LEU A C 1
ATOM 1426 O O . LEU A 1 184 ? -8.406 3.012 10.227 1 98.94 184 LEU A O 1
ATOM 1430 N N . PHE A 1 185 ? -10.008 1.487 10.758 1 98.94 185 PHE A N 1
ATOM 1431 C CA . PHE A 1 185 ? -9.062 0.53 11.312 1 98.94 185 PHE A CA 1
ATOM 1432 C C . PHE A 1 185 ? -9.07 -0.769 10.516 1 98.94 185 PHE A C 1
ATOM 1434 O O . PHE A 1 185 ? -10.133 -1.306 10.203 1 98.94 185 PHE A O 1
ATOM 1441 N N . ALA A 1 186 ? -7.91 -1.245 10.172 1 98.94 186 ALA A N 1
ATOM 1442 C CA . ALA A 1 186 ? -7.762 -2.643 9.773 1 98.94 186 ALA A CA 1
ATOM 1443 C C . ALA A 1 186 ? -7.477 -3.529 10.984 1 98.94 186 ALA A C 1
ATOM 1445 O O . ALA A 1 186 ? -6.59 -3.229 11.789 1 98.94 186 ALA A O 1
ATOM 1446 N N . HIS A 1 187 ? -8.234 -4.531 11.148 1 98.81 187 HIS A N 1
ATOM 1447 C CA . HIS A 1 187 ? -7.914 -5.488 12.203 1 98.81 187 HIS A CA 1
ATOM 1448 C C . HIS A 1 187 ? -7.746 -6.895 11.641 1 98.81 187 HIS A C 1
ATOM 1450 O O . HIS A 1 187 ? -8.289 -7.211 10.578 1 98.81 187 HIS A O 1
ATOM 1456 N N . ILE A 1 188 ? -7 -7.703 12.305 1 98.81 188 ILE A N 1
ATOM 1457 C CA . ILE A 1 188 ? -6.512 -8.969 11.773 1 98.81 188 ILE A CA 1
ATOM 1458 C C . ILE A 1 188 ? -6.477 -10.016 12.891 1 98.81 188 ILE A C 1
ATOM 1460 O O . ILE A 1 188 ? -6.523 -9.672 14.07 1 98.81 188 ILE A O 1
ATOM 1464 N N . PRO A 1 189 ? -6.406 -11.312 12.453 1 98.38 189 PRO A N 1
ATOM 1465 C CA . PRO A 1 189 ? -6.199 -12.328 13.484 1 98.38 189 PRO A CA 1
ATOM 1466 C C . PRO A 1 189 ? -4.883 -12.156 14.234 1 98.38 189 PRO A C 1
ATOM 1468 O O . PRO A 1 189 ? -3.859 -11.836 13.625 1 98.38 189 PRO A O 1
ATOM 1471 N N . GLU A 1 190 ? -4.863 -12.367 15.539 1 96.62 190 GLU A N 1
ATOM 1472 C CA . GLU A 1 190 ? -3.711 -12.117 16.391 1 96.62 190 GLU A CA 1
ATOM 1473 C C . GLU A 1 190 ? -2.58 -13.102 16.109 1 96.62 190 GLU A C 1
ATOM 1475 O O . GLU A 1 190 ? -1.404 -12.773 16.266 1 96.62 190 GLU A O 1
ATOM 1480 N N . ASP A 1 191 ? -2.883 -14.258 15.625 1 93.94 191 ASP A N 1
ATOM 1481 C CA . ASP A 1 191 ? -1.897 -15.336 15.555 1 93.94 191 ASP A CA 1
ATOM 1482 C C . ASP A 1 191 ? -1.39 -15.516 14.125 1 93.94 191 ASP A C 1
ATOM 1484 O O . ASP A 1 191 ? -0.733 -16.516 13.812 1 93.94 191 ASP A O 1
ATOM 1488 N N . ASN A 1 192 ? -1.664 -14.664 13.258 1 93.75 192 ASN A N 1
ATOM 1489 C CA . ASN A 1 192 ? -1.202 -14.742 11.875 1 93.75 192 ASN A CA 1
ATOM 1490 C C . ASN A 1 192 ? -0.024 -13.812 11.617 1 93.75 192 ASN A C 1
ATOM 1492 O O . ASN A 1 192 ? -0.2 -12.594 11.531 1 93.75 192 ASN A O 1
ATOM 1496 N N . PRO A 1 193 ? 1.128 -14.336 11.461 1 92.5 193 PRO A N 1
ATOM 1497 C CA . PRO A 1 193 ? 2.328 -13.5 11.383 1 92.5 193 PRO A CA 1
ATOM 1498 C C . PRO A 1 193 ? 2.414 -12.703 10.086 1 92.5 193 PRO A C 1
ATOM 1500 O O . PRO A 1 193 ? 3.184 -11.742 10 1 92.5 193 PRO A O 1
ATOM 1503 N N . ILE A 1 194 ? 1.699 -13.07 9.078 1 94.75 194 ILE A N 1
ATOM 1504 C CA . ILE A 1 194 ? 1.762 -12.398 7.781 1 94.75 194 ILE A CA 1
ATOM 1505 C C . ILE A 1 194 ? 0.688 -11.312 7.711 1 94.75 194 ILE A C 1
ATOM 1507 O O . ILE A 1 194 ? 0.789 -10.383 6.906 1 94.75 194 ILE A O 1
ATOM 1511 N N . ALA A 1 195 ? -0.318 -11.383 8.547 1 97.88 195 ALA A N 1
ATOM 1512 C CA . ALA A 1 195 ? -1.532 -10.578 8.469 1 97.88 195 ALA A CA 1
ATOM 1513 C C . ALA A 1 195 ? -1.219 -9.094 8.633 1 97.88 195 ALA A C 1
ATOM 1515 O O . ALA A 1 195 ? -1.848 -8.242 8 1 97.88 195 ALA A O 1
ATOM 1516 N N . PRO A 1 196 ? -0.202 -8.711 9.453 1 98.31 196 PRO A N 1
ATOM 1517 C CA . PRO A 1 196 ? 0.114 -7.281 9.547 1 98.31 196 PRO A CA 1
ATOM 1518 C C . PRO A 1 196 ? 0.537 -6.684 8.203 1 98.31 196 PRO A C 1
ATOM 1520 O O . PRO A 1 196 ? 0.13 -5.57 7.867 1 98.31 196 PRO A O 1
ATOM 1523 N N . THR A 1 197 ? 1.342 -7.438 7.457 1 98.69 197 THR A N 1
ATOM 1524 C CA . THR A 1 197 ? 1.73 -6.992 6.125 1 98.69 197 THR A CA 1
ATOM 1525 C C . THR A 1 197 ? 0.511 -6.883 5.211 1 98.69 197 THR A C 1
ATOM 1527 O O . THR A 1 197 ? 0.336 -5.879 4.52 1 98.69 197 THR A O 1
ATOM 1530 N N . ASP A 1 198 ? -0.388 -7.887 5.266 1 98.81 198 ASP A N 1
ATOM 1531 C CA . ASP A 1 198 ? -1.61 -7.875 4.465 1 98.81 198 ASP A CA 1
ATOM 1532 C C . ASP A 1 198 ? -2.455 -6.641 4.773 1 98.81 198 ASP A C 1
ATOM 1534 O O . ASP A 1 198 ? -3.047 -6.047 3.867 1 98.81 198 ASP A O 1
ATOM 1538 N N . ALA A 1 199 ? -2.475 -6.258 6.023 1 98.94 199 ALA A N 1
ATOM 1539 C CA . ALA A 1 199 ? -3.287 -5.117 6.445 1 98.94 199 ALA A CA 1
ATOM 1540 C C . ALA A 1 199 ? -2.748 -3.812 5.867 1 98.94 199 ALA A C 1
ATOM 1542 O O . ALA A 1 199 ? -3.516 -2.967 5.406 1 98.94 199 ALA A O 1
ATOM 1543 N N . ILE A 1 200 ? -1.429 -3.656 5.891 1 98.94 200 ILE A N 1
ATOM 1544 C CA . ILE A 1 200 ? -0.836 -2.432 5.367 1 98.94 200 ILE A CA 1
ATOM 1545 C C . ILE A 1 200 ? -1.053 -2.359 3.857 1 98.94 200 ILE A C 1
ATOM 1547 O O . ILE A 1 200 ? -1.339 -1.289 3.316 1 98.94 200 ILE A O 1
ATOM 1551 N N . ILE A 1 201 ? -0.926 -3.463 3.176 1 98.94 201 ILE A N 1
ATOM 1552 C CA . ILE A 1 201 ? -1.193 -3.502 1.742 1 98.94 201 ILE A CA 1
ATOM 1553 C C . ILE A 1 201 ? -2.639 -3.086 1.476 1 98.94 201 ILE A C 1
ATOM 1555 O O . ILE A 1 201 ? -2.898 -2.238 0.618 1 98.94 201 ILE A O 1
ATOM 1559 N N . ALA A 1 202 ? -3.574 -3.629 2.25 1 98.94 202 ALA A N 1
ATOM 1560 C CA . ALA A 1 202 ? -4.988 -3.32 2.061 1 98.94 202 ALA A CA 1
ATOM 1561 C C . ALA A 1 202 ? -5.273 -1.851 2.359 1 98.94 202 ALA A C 1
ATOM 1563 O O . ALA A 1 202 ? -5.988 -1.185 1.606 1 98.94 202 ALA A O 1
ATOM 1564 N N . LEU A 1 203 ? -4.723 -1.344 3.4 1 98.94 203 LEU A N 1
ATOM 1565 C CA . LEU A 1 203 ? -4.887 0.065 3.742 1 98.94 203 LEU A CA 1
ATOM 1566 C C . LEU A 1 203 ? -4.293 0.96 2.66 1 98.94 203 LEU A C 1
ATOM 1568 O O . LEU A 1 203 ? -4.828 2.033 2.373 1 98.94 203 LEU A O 1
ATOM 1572 N N . THR A 1 204 ? -3.18 0.523 2.086 1 98.94 204 THR A N 1
ATOM 1573 C CA . THR A 1 204 ? -2.594 1.299 0.998 1 98.94 204 THR A CA 1
ATOM 1574 C C . THR A 1 204 ? -3.531 1.334 -0.206 1 98.94 204 THR A C 1
ATOM 1576 O O . THR A 1 204 ? -3.65 2.361 -0.877 1 98.94 204 THR A O 1
ATOM 1579 N N . HIS A 1 205 ? -4.191 0.226 -0.481 1 98.94 205 HIS A N 1
ATOM 1580 C CA . HIS A 1 205 ? -5.176 0.212 -1.556 1 98.94 205 HIS A CA 1
ATOM 1581 C C . HIS A 1 205 ? -6.312 1.189 -1.272 1 98.94 205 HIS A C 1
ATOM 1583 O O . HIS A 1 205 ? -6.777 1.885 -2.178 1 98.94 205 HIS A O 1
ATOM 1589 N N . PHE A 1 206 ? -6.773 1.241 -0.007 1 98.94 206 PHE A N 1
ATOM 1590 C CA . PHE A 1 206 ? -7.777 2.23 0.37 1 98.94 206 PHE A CA 1
ATOM 1591 C C . PHE A 1 206 ? -7.254 3.645 0.137 1 98.94 206 PHE A C 1
ATOM 1593 O O . PHE A 1 206 ? -7.93 4.465 -0.488 1 98.94 206 PHE A O 1
ATOM 1600 N N . ASP A 1 207 ? -6.062 3.867 0.574 1 98.88 207 ASP A N 1
ATOM 1601 C CA . ASP A 1 207 ? -5.41 5.168 0.485 1 98.88 207 ASP A CA 1
ATOM 1602 C C . ASP A 1 207 ? -5.262 5.609 -0.97 1 98.88 207 ASP A C 1
ATOM 1604 O O . ASP A 1 207 ? -5.445 6.789 -1.287 1 98.88 207 ASP A O 1
ATOM 1608 N N . ILE A 1 208 ? -4.984 4.711 -1.857 1 98.75 208 ILE A N 1
ATOM 1609 C CA . ILE A 1 208 ? -4.742 5.004 -3.266 1 98.75 208 ILE A CA 1
ATOM 1610 C C . ILE A 1 208 ? -6.074 5.156 -3.996 1 98.75 208 ILE A C 1
ATOM 1612 O O . ILE A 1 208 ? -6.207 5.988 -4.895 1 98.75 208 ILE A O 1
ATOM 1616 N N . ALA A 1 209 ? -7.109 4.461 -3.59 1 98.75 209 ALA A N 1
ATOM 1617 C CA . ALA A 1 209 ? -8.406 4.52 -4.262 1 98.75 209 ALA A CA 1
ATOM 1618 C C . ALA A 1 209 ? -9.195 5.754 -3.828 1 98.75 209 ALA A C 1
ATOM 1620 O O . ALA A 1 209 ? -9.945 6.328 -4.617 1 98.75 209 ALA A O 1
ATOM 1621 N N . ALA A 1 210 ? -9.008 6.223 -2.662 1 98.75 210 ALA A N 1
ATOM 1622 C CA . ALA A 1 210 ? -9.859 7.184 -1.969 1 98.75 210 ALA A CA 1
ATOM 1623 C C . ALA A 1 210 ? -9.938 8.5 -2.732 1 98.75 210 ALA A C 1
ATOM 1625 O O . ALA A 1 210 ? -11.023 9.062 -2.916 1 98.75 210 ALA A O 1
ATOM 1626 N N . PRO A 1 211 ? -8.805 8.984 -3.254 1 97.94 211 PRO A N 1
ATOM 1627 C CA . PRO A 1 211 ? -8.867 10.289 -3.92 1 97.94 211 PRO A CA 1
ATOM 1628 C C . PRO A 1 211 ? -9.812 10.297 -5.117 1 97.94 211 PRO A C 1
ATOM 1630 O O . PRO A 1 211 ? -10.469 11.305 -5.387 1 97.94 211 PRO A O 1
ATOM 1633 N N . ALA A 1 212 ? -9.93 9.195 -5.859 1 97.94 212 ALA A N 1
ATOM 1634 C CA . ALA A 1 212 ? -10.844 9.117 -6.996 1 97.94 212 ALA A CA 1
ATOM 1635 C C . ALA A 1 212 ? -12.297 9.281 -6.547 1 97.94 212 ALA A C 1
ATOM 1637 O O . ALA A 1 212 ? -13.156 9.672 -7.336 1 97.94 212 ALA A O 1
ATOM 1638 N N . PHE A 1 213 ? -12.539 9.047 -5.301 1 98.5 213 PHE A N 1
ATOM 1639 C CA . PHE A 1 213 ? -13.883 9.141 -4.738 1 98.5 213 PHE A CA 1
ATOM 1640 C C . PHE A 1 213 ? -14.055 10.445 -3.967 1 98.5 213 PHE A C 1
ATOM 1642 O O . PHE A 1 213 ? -15.039 10.609 -3.242 1 98.5 213 PHE A O 1
ATOM 1649 N N . GLY A 1 214 ? -13.062 11.289 -4.035 1 97.69 214 GLY A N 1
ATOM 1650 C CA . GLY A 1 214 ? -13.117 12.57 -3.363 1 97.69 214 GLY A CA 1
ATOM 1651 C C . GLY A 1 214 ? -12.844 12.477 -1.873 1 97.69 214 GLY A C 1
ATOM 1652 O O . GLY A 1 214 ? -13.227 13.367 -1.11 1 97.69 214 GLY A O 1
ATOM 1653 N N . ILE A 1 215 ? -12.297 11.422 -1.448 1 98.69 215 ILE A N 1
ATOM 1654 C CA . ILE A 1 215 ? -12 11.203 -0.037 1 98.69 215 ILE A CA 1
ATOM 1655 C C . ILE A 1 215 ? -10.516 11.438 0.224 1 98.69 215 ILE A C 1
ATOM 1657 O O . ILE A 1 215 ? -9.664 10.961 -0.522 1 98.69 215 ILE A O 1
ATOM 1661 N N . GLY A 1 216 ? -10.188 12.289 1.198 1 98.62 216 GLY A N 1
ATOM 1662 C CA . GLY A 1 216 ? -8.82 12.461 1.673 1 98.62 216 GLY A CA 1
ATOM 1663 C C . GLY A 1 216 ? -8.477 11.57 2.848 1 98.62 216 GLY A C 1
ATOM 1664 O O . GLY A 1 216 ? -9.328 11.297 3.697 1 98.62 216 GLY A O 1
ATOM 1665 N N . THR A 1 217 ? -7.25 11.125 2.9 1 98.81 217 THR A N 1
ATOM 1666 C CA . THR A 1 217 ? -6.816 10.195 3.934 1 98.81 217 THR A CA 1
ATOM 1667 C C . THR A 1 217 ? -5.496 10.648 4.551 1 98.81 217 THR A C 1
ATOM 1669 O O . THR A 1 217 ? -4.766 11.445 3.951 1 98.81 217 THR A O 1
ATOM 1672 N N . CYS A 1 218 ? -5.242 10.164 5.707 1 98.81 218 CYS A N 1
ATOM 1673 C CA . CYS A 1 218 ? -3.947 10.266 6.367 1 98.81 218 CYS A CA 1
ATOM 1674 C C . CYS A 1 218 ? -3.729 9.086 7.312 1 98.81 218 CYS A C 1
ATOM 1676 O O . CYS A 1 218 ? -4.617 8.734 8.086 1 98.81 218 CYS A O 1
ATOM 1678 N N . TRP A 1 219 ? -2.568 8.5 7.223 1 98.81 219 TRP A N 1
ATOM 1679 C CA . TRP A 1 219 ? -2.217 7.41 8.133 1 98.81 219 TRP A CA 1
ATOM 1680 C C . TRP A 1 219 ? -2.15 7.906 9.57 1 98.81 219 TRP A C 1
ATOM 1682 O O . TRP A 1 219 ? -1.463 8.883 9.867 1 98.81 219 TRP A O 1
ATOM 1692 N N . ALA A 1 220 ? -2.879 7.258 10.438 1 98.62 220 ALA A N 1
ATOM 1693 C CA . ALA A 1 220 ? -3.008 7.711 11.828 1 98.62 220 ALA A CA 1
ATOM 1694 C C . ALA A 1 220 ? -2.074 6.93 12.742 1 98.62 220 ALA A C 1
ATOM 1696 O O . ALA A 1 220 ? -2.525 6.109 13.547 1 98.62 220 ALA A O 1
ATOM 1697 N N . GLY A 1 221 ? -0.818 7.281 12.672 1 97.25 221 GLY A N 1
ATOM 1698 C CA . GLY A 1 221 ? 0.219 6.543 13.367 1 97.25 221 GLY A CA 1
ATOM 1699 C C . GLY A 1 221 ? 0.054 6.566 14.875 1 97.25 221 GLY A C 1
ATOM 1700 O O . GLY A 1 221 ? 0.225 5.547 15.547 1 97.25 221 GLY A O 1
ATOM 1701 N N . PHE A 1 222 ? -0.294 7.695 15.469 1 96.81 222 PHE A N 1
ATOM 1702 C CA . PHE A 1 222 ? -0.466 7.812 16.906 1 96.81 222 PHE A CA 1
ATOM 1703 C C . PHE A 1 222 ? -1.633 6.957 17.391 1 96.81 222 PHE A C 1
ATOM 1705 O O . PHE A 1 222 ? -1.513 6.223 18.375 1 96.81 222 PHE A O 1
ATOM 1712 N N . VAL A 1 223 ? -2.701 7.031 16.641 1 98.69 223 VAL A N 1
ATOM 1713 C CA . VAL A 1 223 ? -3.895 6.266 16.984 1 98.69 223 VAL A CA 1
ATOM 1714 C C . VAL A 1 223 ? -3.596 4.77 16.875 1 98.69 223 VAL A C 1
ATOM 1716 O O . VAL A 1 223 ? -3.971 3.996 17.766 1 98.69 223 VAL A O 1
ATOM 1719 N N . ALA A 1 224 ? -2.938 4.391 15.828 1 98.44 224 ALA A N 1
ATOM 1720 C CA . ALA A 1 224 ? -2.598 2.982 15.633 1 98.44 224 ALA A CA 1
ATOM 1721 C C . ALA A 1 224 ? -1.713 2.467 16.766 1 98.44 224 ALA A C 1
ATOM 1723 O O . ALA A 1 224 ? -1.946 1.38 17.297 1 98.44 224 ALA A O 1
ATOM 1724 N N . ALA A 1 225 ? -0.684 3.24 17.125 1 96.69 225 ALA A N 1
ATOM 1725 C CA . ALA A 1 225 ? 0.211 2.846 18.219 1 96.69 225 ALA A CA 1
ATOM 1726 C C . ALA A 1 225 ? -0.557 2.664 19.516 1 96.69 225 ALA A C 1
ATOM 1728 O O . ALA A 1 225 ? -0.376 1.665 20.219 1 96.69 225 ALA A O 1
ATOM 1729 N N . ALA A 1 226 ? -1.405 3.613 19.812 1 97.94 226 ALA A N 1
ATOM 1730 C CA . ALA A 1 226 ? -2.217 3.523 21.016 1 97.94 226 ALA A CA 1
ATOM 1731 C C . ALA A 1 226 ? -3.148 2.316 20.969 1 97.94 226 ALA A C 1
ATOM 1733 O O . ALA A 1 226 ? -3.287 1.589 21.953 1 97.94 226 ALA A O 1
ATOM 1734 N N . ALA A 1 227 ? -3.766 2.072 19.812 1 98.62 227 ALA A N 1
ATOM 1735 C CA . ALA A 1 227 ? -4.711 0.973 19.641 1 98.62 227 ALA A CA 1
ATOM 1736 C C . ALA A 1 227 ? -4.023 -0.376 19.828 1 98.62 227 ALA A C 1
ATOM 1738 O O . ALA A 1 227 ? -4.672 -1.36 20.203 1 98.62 227 ALA A O 1
ATOM 1739 N N . MET A 1 228 ? -2.783 -0.432 19.594 1 96.19 228 MET A N 1
ATOM 1740 C CA . MET A 1 228 ? -2.041 -1.685 19.703 1 96.19 228 MET A CA 1
ATOM 1741 C C . MET A 1 228 ? -1.556 -1.905 21.125 1 96.19 228 MET A C 1
ATOM 1743 O O . MET A 1 228 ? -1.266 -3.037 21.516 1 96.19 228 MET A O 1
ATOM 1747 N N . SER A 1 229 ? -1.519 -0.819 21.984 1 95.44 229 SER A N 1
ATOM 1748 C CA . SER A 1 229 ? -0.756 -0.981 23.219 1 95.44 229 SER A CA 1
ATOM 1749 C C . SER A 1 229 ? -1.574 -0.558 24.422 1 95.44 229 SER A C 1
ATOM 1751 O O . SER A 1 229 ? -1.205 -0.856 25.562 1 95.44 229 SER A O 1
ATOM 1753 N N . TYR A 1 230 ? -2.641 0.183 24.188 1 97.88 230 TYR A N 1
ATOM 1754 C CA . TYR A 1 230 ? -3.357 0.808 25.297 1 97.88 230 TYR A CA 1
ATOM 1755 C C . TYR A 1 230 ? -4.711 0.139 25.516 1 97.88 230 TYR A C 1
ATOM 1757 O O . TYR A 1 230 ? -5.641 0.335 24.734 1 97.88 230 TYR A O 1
ATOM 1765 N N . ALA A 1 231 ? -4.883 -0.57 26.594 1 98.06 231 ALA A N 1
ATOM 1766 C CA . ALA A 1 231 ? -6.039 -1.416 26.875 1 98.06 231 ALA A CA 1
ATOM 1767 C C . ALA A 1 231 ? -7.336 -0.609 26.844 1 98.06 231 ALA A C 1
ATOM 1769 O O . ALA A 1 231 ? -8.328 -1.044 26.25 1 98.06 231 ALA A O 1
ATOM 1770 N N . PRO A 1 232 ? -7.395 0.588 27.422 1 98.56 232 PRO A N 1
ATOM 1771 C CA . PRO A 1 232 ? -8.648 1.345 27.375 1 98.56 232 PRO A CA 1
ATOM 1772 C C . PRO A 1 232 ? -9.094 1.681 25.953 1 98.56 232 PRO A C 1
ATOM 1774 O O . PRO A 1 232 ? -10.289 1.659 25.656 1 98.56 232 PRO A O 1
ATOM 1777 N N . LEU A 1 233 ? -8.141 1.992 25.109 1 98.81 233 LEU A N 1
ATOM 1778 C CA . LEU A 1 233 ? -8.508 2.26 23.734 1 98.81 233 LEU A CA 1
ATOM 1779 C C . LEU A 1 233 ? -8.945 0.979 23.031 1 98.81 233 LEU A C 1
ATOM 1781 O O . LEU A 1 233 ? -9.898 0.989 22.234 1 98.81 233 LEU A O 1
ATOM 1785 N N . GLN A 1 234 ? -8.281 -0.123 23.266 1 98.5 234 GLN A N 1
ATOM 1786 C CA . GLN A 1 234 ? -8.68 -1.409 22.703 1 98.5 234 GLN A CA 1
ATOM 1787 C C . GLN A 1 234 ? -10.117 -1.757 23.094 1 98.5 234 GLN A C 1
ATOM 1789 O O . GLN A 1 234 ? -10.898 -2.209 22.25 1 98.5 234 GLN A O 1
ATOM 1794 N N . LYS A 1 235 ? -10.414 -1.515 24.359 1 98.19 235 LYS A N 1
ATOM 1795 C CA . LYS A 1 235 ? -11.773 -1.764 24.828 1 98.19 235 LYS A CA 1
ATOM 1796 C C . LYS A 1 235 ? -12.781 -0.868 24.109 1 98.19 235 LYS A C 1
ATOM 1798 O O . LYS A 1 235 ? -13.852 -1.324 23.719 1 98.19 235 LYS A O 1
ATOM 1803 N N . GLU A 1 236 ? -12.398 0.381 23.938 1 98.31 236 GLU A N 1
ATOM 1804 C CA . GLU A 1 236 ? -13.266 1.337 23.266 1 98.31 236 GLU A CA 1
ATOM 1805 C C . GLU A 1 236 ? -13.523 0.913 21.812 1 98.31 236 GLU A C 1
ATOM 1807 O O . GLU A 1 236 ? -14.656 1.021 21.328 1 98.31 236 GLU A O 1
ATOM 1812 N N . LEU A 1 237 ? -12.523 0.445 21.141 1 98.62 237 LEU A N 1
ATOM 1813 C CA . LEU A 1 237 ? -12.641 0.048 19.75 1 98.62 237 LEU A CA 1
ATOM 1814 C C . LEU A 1 237 ? -13.445 -1.242 19.609 1 98.62 237 LEU A C 1
ATOM 1816 O O . LEU A 1 237 ? -14.195 -1.417 18.656 1 98.62 237 LEU A O 1
ATOM 1820 N N . GLY A 1 238 ? -13.281 -2.154 20.5 1 98.12 238 GLY A N 1
ATOM 1821 C CA . GLY A 1 238 ? -14.133 -3.33 20.594 1 98.12 238 GLY A CA 1
ATOM 1822 C C . GLY A 1 238 ? -13.914 -4.312 19.453 1 98.12 238 GLY A C 1
ATOM 1823 O O . GLY A 1 238 ? -14.875 -4.801 18.859 1 98.12 238 GLY A O 1
ATOM 1824 N N . PHE A 1 239 ? -12.711 -4.613 19.172 1 97.56 239 PHE A N 1
ATOM 1825 C CA . PHE A 1 239 ? -12.438 -5.613 18.141 1 97.56 239 PHE A CA 1
ATOM 1826 C C . PHE A 1 239 ? -12.953 -6.98 18.562 1 97.56 239 PHE A C 1
ATOM 1828 O O . PHE A 1 239 ? -13.023 -7.281 19.766 1 97.56 239 PHE A O 1
ATOM 1835 N N . PRO A 1 240 ? -13.312 -7.844 17.594 1 97.44 240 PRO A N 1
ATOM 1836 C CA . PRO A 1 240 ? -13.75 -9.203 17.938 1 97.44 240 PRO A CA 1
ATOM 1837 C C . PRO A 1 240 ? -12.664 -10.008 18.641 1 97.44 240 PRO A C 1
ATOM 1839 O O . PRO A 1 240 ? -11.477 -9.719 18.484 1 97.44 240 PRO A O 1
ATOM 1842 N N . GLU A 1 241 ? -13.133 -11.008 19.391 1 97.31 241 GLU A N 1
ATOM 1843 C CA . GLU A 1 241 ? -12.195 -11.898 20.062 1 97.31 241 GLU A CA 1
ATOM 1844 C C . GLU A 1 241 ? -11.203 -12.508 19.078 1 97.31 241 GLU A C 1
ATOM 1846 O O . GLU A 1 241 ? -11.594 -12.93 17.984 1 97.31 241 GLU A O 1
ATOM 1851 N N . GLY A 1 242 ? -9.969 -12.523 19.469 1 97.88 242 GLY A N 1
ATOM 1852 C CA . GLY A 1 242 ? -8.938 -13.141 18.641 1 97.88 242 GLY A CA 1
ATOM 1853 C C . GLY A 1 242 ? -8.406 -12.227 17.562 1 97.88 242 GLY A C 1
ATOM 1854 O O . GLY A 1 242 ? -7.57 -12.641 16.75 1 97.88 242 GLY A O 1
ATOM 1855 N N . ARG A 1 243 ? -8.883 -11.016 17.562 1 98.38 243 ARG A N 1
ATOM 1856 C CA . ARG A 1 243 ? -8.406 -10.078 16.547 1 98.38 243 ARG A CA 1
ATOM 1857 C C . ARG A 1 243 ? -7.797 -8.836 17.188 1 98.38 243 ARG A C 1
ATOM 1859 O O . ARG A 1 243 ? -8.102 -8.516 18.344 1 98.38 243 ARG A O 1
ATOM 1866 N N . LYS A 1 244 ? -6.898 -8.188 16.438 1 98.38 244 LYS A N 1
ATOM 1867 C CA . LYS A 1 244 ? -6.199 -7.008 16.922 1 98.38 244 LYS A CA 1
ATOM 1868 C C . LYS A 1 244 ? -6.082 -5.941 15.844 1 98.38 244 LYS A C 1
ATOM 1870 O O . LYS A 1 244 ? -6.25 -6.23 14.656 1 98.38 244 LYS A O 1
ATOM 1875 N N . CYS A 1 245 ? -5.797 -4.785 16.281 1 98.62 245 CYS A N 1
ATOM 1876 C CA . CYS A 1 245 ? -5.559 -3.682 15.367 1 98.62 245 CYS A CA 1
ATOM 1877 C C . CYS A 1 245 ? -4.254 -3.885 14.602 1 98.62 245 CYS A C 1
ATOM 1879 O O . CYS A 1 245 ? -3.229 -4.227 15.195 1 98.62 245 CYS A O 1
ATOM 1881 N N . ALA A 1 246 ? -4.348 -3.699 13.336 1 98.69 246 ALA A N 1
ATOM 1882 C CA . ALA A 1 246 ? -3.129 -3.701 12.531 1 98.69 246 ALA A CA 1
ATOM 1883 C C . ALA A 1 246 ? -2.641 -2.277 12.273 1 98.69 246 ALA A C 1
ATOM 1885 O O . ALA A 1 246 ? -1.437 -2.012 12.312 1 98.69 246 ALA A O 1
ATOM 1886 N N . TYR A 1 247 ? -3.539 -1.355 11.938 1 98.81 247 TYR A N 1
ATOM 1887 C CA . TYR A 1 247 ? -3.217 0.05 11.711 1 98.81 247 TYR A CA 1
ATOM 1888 C C . TYR A 1 247 ? -4.484 0.877 11.539 1 98.81 247 TYR A C 1
ATOM 1890 O O . TYR A 1 247 ? -5.594 0.369 11.711 1 98.81 247 TYR A O 1
ATOM 1898 N N . ALA A 1 248 ? -4.312 2.201 11.281 1 98.88 248 ALA A N 1
ATOM 1899 C CA . ALA A 1 248 ? -5.473 3.084 11.211 1 98.88 248 ALA A CA 1
ATOM 1900 C C . ALA A 1 248 ? -5.215 4.254 10.266 1 98.88 248 ALA A C 1
ATOM 1902 O O . ALA A 1 248 ? -4.062 4.613 10.008 1 98.88 248 ALA A O 1
ATOM 1903 N N . MET A 1 249 ? -6.277 4.762 9.766 1 98.88 249 MET A N 1
ATOM 1904 C CA . MET A 1 249 ? -6.258 5.977 8.953 1 98.88 249 MET A CA 1
ATOM 1905 C C . MET A 1 249 ? -7.379 6.922 9.367 1 98.88 249 MET A C 1
ATOM 1907 O O . MET A 1 249 ? -8.461 6.477 9.766 1 98.88 249 MET A O 1
ATOM 1911 N N . MET A 1 250 ? -7.09 8.172 9.336 1 98.94 250 MET A N 1
ATOM 1912 C CA . MET A 1 250 ? -8.172 9.148 9.375 1 98.94 250 MET A CA 1
ATOM 1913 C C . MET A 1 250 ? -8.578 9.578 7.969 1 98.94 250 MET A C 1
ATOM 1915 O O . MET A 1 250 ? -7.758 9.555 7.051 1 98.94 250 MET A O 1
ATOM 1919 N N . PHE A 1 251 ? -9.852 9.922 7.793 1 98.94 251 PHE A N 1
ATOM 1920 C CA . PHE A 1 251 ? -10.281 10.289 6.445 1 98.94 251 PHE A CA 1
ATOM 1921 C C . PHE A 1 251 ? -11.531 11.156 6.496 1 98.94 251 PHE A C 1
ATOM 1923 O O . PHE A 1 251 ? -12.195 11.25 7.531 1 98.94 251 PHE A O 1
ATOM 1930 N N . GLY A 1 252 ? -11.812 11.812 5.426 1 98.88 252 GLY A N 1
ATOM 1931 C CA . GLY A 1 252 ? -12.938 12.719 5.215 1 98.88 252 GLY A CA 1
ATOM 1932 C C . GLY A 1 252 ? -12.859 13.461 3.896 1 98.88 252 GLY A C 1
ATOM 1933 O O . GLY A 1 252 ? -11.992 13.18 3.068 1 98.88 252 GLY A O 1
ATOM 1934 N N . ASN A 1 253 ? -13.883 14.281 3.713 1 98.75 253 ASN A N 1
ATOM 1935 C CA . ASN A 1 253 ? -13.828 15.172 2.561 1 98.75 253 ASN A CA 1
ATOM 1936 C C . ASN A 1 253 ? -12.781 16.266 2.756 1 98.75 253 ASN A C 1
ATOM 1938 O O . ASN A 1 253 ? -12.852 17.031 3.725 1 98.75 253 ASN A O 1
ATOM 1942 N N . PRO A 1 254 ? -11.836 16.281 1.839 1 98.38 254 PRO A N 1
ATOM 1943 C CA . PRO A 1 254 ? -10.82 17.328 1.993 1 98.38 254 PRO A CA 1
ATOM 1944 C C . PRO A 1 254 ? -11.398 18.734 1.938 1 98.38 254 PRO A C 1
ATOM 1946 O O . PRO A 1 254 ? -12.312 19 1.153 1 98.38 254 PRO A O 1
ATOM 1949 N N . GLU A 1 255 ? -10.836 19.562 2.742 1 98.06 255 GLU A N 1
ATOM 1950 C CA . GLU A 1 255 ? -11.266 20.969 2.744 1 98.06 255 GLU A CA 1
ATOM 1951 C C . GLU A 1 255 ? -10.562 21.75 1.645 1 98.06 255 GLU A C 1
ATOM 1953 O O . GLU A 1 255 ? -11.133 22.703 1.096 1 98.06 255 GLU A O 1
ATOM 1958 N N . TYR A 1 256 ? -9.336 21.359 1.298 1 97.19 256 TYR A N 1
ATOM 1959 C CA . TYR A 1 256 ? -8.523 22.109 0.348 1 97.19 256 TYR A CA 1
ATOM 1960 C C . TYR A 1 256 ? -8.031 21.203 -0.774 1 97.19 256 TYR A C 1
ATOM 1962 O O . TYR A 1 256 ? -7.906 19.984 -0.594 1 97.19 256 TYR A O 1
ATOM 1970 N N . LYS A 1 257 ? -7.738 21.812 -1.852 1 94.62 257 LYS A N 1
ATOM 1971 C CA . LYS A 1 257 ? -7.285 21.109 -3.043 1 94.62 257 LYS A CA 1
ATOM 1972 C C . LYS A 1 257 ? -5.762 21.031 -3.092 1 94.62 257 LYS A C 1
ATOM 1974 O O . LYS A 1 257 ? -5.074 21.922 -2.594 1 94.62 257 LYS A O 1
ATOM 1979 N N . VAL A 1 258 ? -5.301 19.953 -3.715 1 94.38 258 VAL A N 1
ATOM 1980 C CA . VAL A 1 258 ? -3.873 19.797 -3.984 1 94.38 258 VAL A CA 1
ATOM 1981 C C . VAL A 1 258 ? -3.553 20.328 -5.383 1 94.38 258 VAL A C 1
ATOM 1983 O O . VAL A 1 258 ? -4.188 19.922 -6.359 1 94.38 258 VAL A O 1
ATOM 1986 N N . T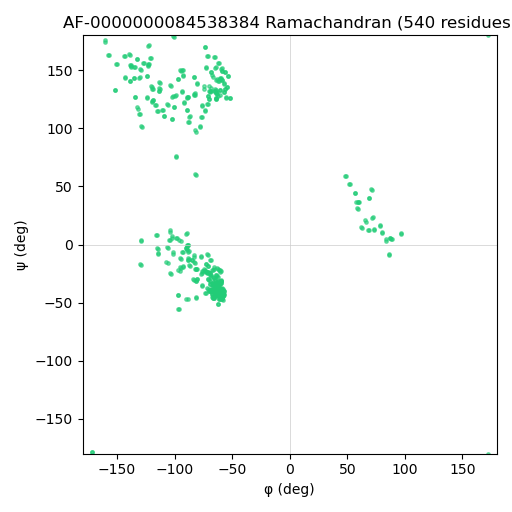YR A 1 259 ? -2.49 21.156 -5.465 1 93.94 259 TYR A N 1
ATOM 1987 C CA . TYR A 1 259 ? -2.223 21.828 -6.734 1 93.94 259 TYR A CA 1
ATOM 1988 C C . TYR A 1 259 ? -0.902 21.344 -7.328 1 93.94 259 TYR A C 1
ATOM 1990 O O . TYR A 1 259 ? -0.589 21.641 -8.484 1 93.94 259 TYR A O 1
ATOM 1998 N N . GLY A 1 260 ? -0.17 20.562 -6.535 1 93.56 260 GLY A N 1
ATOM 1999 C CA . GLY A 1 260 ? 1.136 20.172 -7.051 1 93.56 260 GLY A CA 1
ATOM 2000 C C . GLY A 1 260 ? 1.711 18.953 -6.371 1 93.56 260 GLY A C 1
ATOM 2001 O O . GLY A 1 260 ? 1.089 18.375 -5.473 1 93.56 260 GLY A O 1
ATOM 2002 N N . ILE A 1 261 ? 2.848 18.547 -6.883 1 94.75 261 ILE A N 1
ATOM 2003 C CA . ILE A 1 261 ? 3.609 17.406 -6.375 1 94.75 261 ILE A CA 1
ATOM 2004 C C . ILE A 1 261 ? 4.906 17.906 -5.734 1 94.75 261 ILE A C 1
ATOM 2006 O O . ILE A 1 261 ? 5.758 18.469 -6.414 1 94.75 261 ILE A O 1
ATOM 2010 N N . PRO A 1 262 ? 5.031 17.688 -4.434 1 93.25 262 PRO A N 1
ATOM 2011 C CA . PRO A 1 262 ? 6.281 18.125 -3.799 1 93.25 262 PRO A CA 1
ATOM 2012 C C . PRO A 1 262 ? 7.473 17.25 -4.188 1 93.25 262 PRO A C 1
ATOM 2014 O O . PRO A 1 262 ? 7.289 16.125 -4.688 1 93.25 262 PRO A O 1
ATOM 2017 N N . ARG A 1 263 ? 8.688 17.844 -3.939 1 95.38 263 ARG A N 1
ATOM 2018 C CA . ARG A 1 263 ? 9.891 17.047 -4.18 1 95.38 263 ARG A CA 1
ATOM 2019 C C . ARG A 1 263 ? 10.062 15.977 -3.109 1 95.38 263 ARG A C 1
ATOM 2021 O O . ARG A 1 263 ? 9.57 16.125 -1.989 1 95.38 263 ARG A O 1
ATOM 2028 N N . ARG A 1 264 ? 10.688 14.938 -3.459 1 96.5 264 ARG A N 1
ATOM 2029 C CA . ARG A 1 264 ? 11.086 13.859 -2.564 1 96.5 264 ARG A CA 1
ATOM 2030 C C . ARG A 1 264 ? 12.594 13.664 -2.58 1 96.5 264 ARG A C 1
ATOM 2032 O O . ARG A 1 264 ? 13.281 14.18 -3.467 1 96.5 264 ARG A O 1
ATOM 2039 N N . LYS A 1 265 ? 13.062 12.984 -1.486 1 97.38 265 LYS A N 1
ATOM 2040 C CA . LYS A 1 265 ? 14.461 12.578 -1.511 1 97.38 265 LYS A CA 1
ATOM 2041 C C . LYS A 1 265 ? 14.789 11.789 -2.775 1 97.38 265 LYS A C 1
ATOM 2043 O O . LYS A 1 265 ? 13.938 11.062 -3.293 1 97.38 265 LYS A O 1
ATOM 2048 N N . PRO A 1 266 ? 15.992 11.961 -3.293 1 96.88 266 PRO A N 1
ATOM 2049 C CA . PRO A 1 266 ? 16.359 11.203 -4.492 1 96.88 266 PRO A CA 1
ATOM 2050 C C . PRO A 1 266 ? 16.281 9.695 -4.285 1 96.88 266 PRO A C 1
ATOM 2052 O O . PRO A 1 266 ? 16.484 9.211 -3.17 1 96.88 266 PRO A O 1
ATOM 2055 N N . LEU A 1 267 ? 15.984 9.086 -5.344 1 97.19 267 LEU A N 1
ATOM 2056 C CA . LEU A 1 267 ? 15.922 7.625 -5.367 1 97.19 267 LEU A CA 1
ATOM 2057 C C . LEU A 1 267 ? 17.281 7.02 -5.066 1 97.19 267 LEU A C 1
ATOM 2059 O O . LEU A 1 267 ? 18.297 7.461 -5.613 1 97.19 267 LEU A O 1
ATOM 2063 N N . GLU A 1 268 ? 17.344 6.086 -4.133 1 97.81 268 GLU A N 1
ATOM 2064 C CA . GLU A 1 268 ? 18.547 5.312 -3.834 1 97.81 268 GLU A CA 1
ATOM 2065 C C . GLU A 1 268 ? 18.359 3.838 -4.172 1 97.81 268 GLU A C 1
ATOM 2067 O O . GLU A 1 268 ? 17.531 3.158 -3.553 1 97.81 268 GLU A O 1
ATOM 2072 N N . VAL A 1 269 ? 19.141 3.35 -5.16 1 98.44 269 VAL A N 1
ATOM 2073 C CA . VAL A 1 269 ? 18.969 1.988 -5.652 1 98.44 269 VAL A CA 1
ATOM 2074 C C . VAL A 1 269 ? 20.328 1.305 -5.781 1 98.44 269 VAL A C 1
ATOM 2076 O O . VAL A 1 269 ? 21.25 1.863 -6.367 1 98.44 269 VAL A O 1
ATOM 2079 N N . MET A 1 270 ? 20.422 0.173 -5.184 1 98.38 270 MET A N 1
ATOM 2080 C CA . MET A 1 270 ? 21.531 -0.739 -5.418 1 98.38 270 MET A CA 1
ATOM 2081 C C . MET A 1 270 ? 21.156 -1.806 -6.441 1 98.38 270 MET A C 1
ATOM 2083 O O . MET A 1 270 ? 20.016 -2.279 -6.465 1 98.38 270 MET A O 1
ATOM 2087 N N . TRP A 1 271 ? 22.172 -2.154 -7.289 1 98 271 TRP A N 1
ATOM 2088 C CA . TRP A 1 271 ? 21.938 -3.154 -8.328 1 98 271 TRP A CA 1
ATOM 2089 C C . TRP A 1 271 ? 22.875 -4.344 -8.156 1 98 271 TRP A C 1
ATOM 2091 O O . TRP A 1 271 ? 24.047 -4.172 -7.848 1 98 271 TRP A O 1
ATOM 2101 N N . LYS A 1 272 ? 22.297 -5.441 -8.312 1 96.56 272 LYS A N 1
ATOM 2102 C CA . LYS A 1 272 ? 23.062 -6.688 -8.422 1 96.56 272 LYS A CA 1
ATOM 2103 C C . LYS A 1 272 ? 22.578 -7.523 -9.602 1 96.56 272 LYS A C 1
ATOM 2105 O O . LYS A 1 272 ? 21.391 -7.578 -9.891 1 96.56 272 LYS A O 1
ATOM 2110 N N . MET B 1 1 ? 20.297 30.641 2.293 1 69.62 1 MET B N 1
ATOM 2111 C CA . MET B 1 1 ? 19.234 30.516 1.31 1 69.62 1 MET B CA 1
ATOM 2112 C C . MET B 1 1 ? 17.875 30.375 1.996 1 69.62 1 MET B C 1
ATOM 2114 O O . MET B 1 1 ? 17.797 29.844 3.102 1 69.62 1 MET B O 1
ATOM 2118 N N . SER B 1 2 ? 16.875 31.047 1.411 1 85.44 2 SER B N 1
ATOM 2119 C CA . SER B 1 2 ? 15.547 31.062 2.039 1 85.44 2 SER B CA 1
ATOM 2120 C C . SER B 1 2 ? 14.922 29.672 2.045 1 85.44 2 SER B C 1
ATOM 2122 O O . SER B 1 2 ? 15.094 28.906 1.097 1 85.44 2 SER B O 1
ATOM 2124 N N . HIS B 1 3 ? 14.398 29.25 3.182 1 92.62 3 HIS B N 1
ATOM 2125 C CA . HIS B 1 3 ? 13.758 27.953 3.385 1 92.62 3 HIS B CA 1
ATOM 2126 C C . HIS B 1 3 ? 12.523 27.797 2.504 1 92.62 3 HIS B C 1
ATOM 2128 O O . HIS B 1 3 ? 12.234 26.719 2.006 1 92.62 3 HIS B O 1
ATOM 2134 N N . LEU B 1 4 ? 11.859 28.875 2.229 1 94.75 4 LEU B N 1
ATOM 2135 C CA . LEU B 1 4 ? 10.664 28.984 1.393 1 94.75 4 LEU B CA 1
ATOM 2136 C C . LEU B 1 4 ? 10.805 30.125 0.385 1 94.75 4 LEU B C 1
ATOM 2138 O O . LEU B 1 4 ? 11.016 31.266 0.767 1 94.75 4 LEU B O 1
ATOM 2142 N N . ILE B 1 5 ? 10.805 29.812 -0.9 1 96 5 ILE B N 1
ATOM 2143 C CA . ILE B 1 5 ? 10.914 30.797 -1.97 1 96 5 ILE B CA 1
ATOM 2144 C C . ILE B 1 5 ? 9.523 31.297 -2.354 1 96 5 ILE B C 1
ATOM 2146 O O . ILE B 1 5 ? 8.648 30.5 -2.695 1 96 5 ILE B O 1
ATOM 2150 N N . ILE B 1 6 ? 9.359 32.625 -2.338 1 96.62 6 ILE B N 1
ATOM 2151 C CA . ILE B 1 6 ? 8.039 33.219 -2.553 1 96.62 6 ILE B CA 1
ATOM 2152 C C . ILE B 1 6 ? 8.047 34.062 -3.826 1 96.62 6 ILE B C 1
ATOM 2154 O O . ILE B 1 6 ? 8.891 34.938 -3.984 1 96.62 6 ILE B O 1
ATOM 2158 N N . ASP B 1 7 ? 7.215 33.688 -4.719 1 96.81 7 ASP B N 1
ATOM 2159 C CA . ASP B 1 7 ? 6.883 34.594 -5.816 1 96.81 7 ASP B CA 1
ATOM 2160 C C . ASP B 1 7 ? 5.902 35.656 -5.367 1 96.81 7 ASP B C 1
ATOM 2162 O O . ASP B 1 7 ? 4.691 35.438 -5.328 1 96.81 7 ASP B O 1
ATOM 2166 N N . GLN B 1 8 ? 6.367 36.781 -5.133 1 96.06 8 GLN B N 1
ATOM 2167 C CA . GLN B 1 8 ? 5.586 37.844 -4.5 1 96.06 8 GLN B CA 1
ATOM 2168 C C . GLN B 1 8 ? 4.512 38.375 -5.449 1 96.06 8 GLN B C 1
ATOM 2170 O O . GLN B 1 8 ? 3.52 38.969 -5.008 1 96.06 8 GLN B O 1
ATOM 2175 N N . ASP B 1 9 ? 4.707 38.219 -6.715 1 97.56 9 ASP B N 1
ATOM 2176 C CA . ASP B 1 9 ? 3.715 38.656 -7.688 1 97.56 9 ASP B CA 1
ATOM 2177 C C . ASP B 1 9 ? 2.5 37.75 -7.695 1 97.56 9 ASP B C 1
ATOM 2179 O O . ASP B 1 9 ? 1.399 38.156 -8.062 1 97.56 9 ASP B O 1
ATOM 2183 N N . ARG B 1 10 ? 2.697 36.531 -7.246 1 97.31 10 ARG B N 1
ATOM 2184 C CA . ARG B 1 10 ? 1.629 35.531 -7.305 1 97.31 10 ARG B CA 1
ATOM 2185 C C . ARG B 1 10 ? 1.005 35.344 -5.93 1 97.31 10 ARG B C 1
ATOM 2187 O O . ARG B 1 10 ? -0.159 34.938 -5.824 1 97.31 10 ARG B O 1
ATOM 2194 N N . CYS B 1 11 ? 1.756 35.625 -4.953 1 98 11 CYS B N 1
ATOM 2195 C CA . CYS B 1 11 ? 1.27 35.375 -3.602 1 98 11 CYS B CA 1
ATOM 2196 C C . CYS B 1 11 ? 0.131 36.312 -3.24 1 98 11 CYS B C 1
ATOM 2198 O O . CYS B 1 11 ? 0.271 37.531 -3.357 1 98 11 CYS B O 1
ATOM 2200 N N . THR B 1 12 ? -0.956 35.781 -2.695 1 97.31 12 THR B N 1
ATOM 2201 C CA . THR B 1 12 ? -2.129 36.562 -2.373 1 97.31 12 THR B CA 1
ATOM 2202 C C . THR B 1 12 ? -2.191 36.875 -0.877 1 97.31 12 THR B C 1
ATOM 2204 O O . THR B 1 12 ? -3.074 37.594 -0.417 1 97.31 12 THR B O 1
ATOM 2207 N N . GLY B 1 13 ? -1.283 36.25 -0.163 1 96.88 13 GLY B N 1
ATOM 2208 C CA . GLY B 1 13 ? -1.293 36.438 1.278 1 96.88 13 GLY B CA 1
ATOM 2209 C C . GLY B 1 13 ? -2.451 35.75 1.969 1 96.88 13 GLY B C 1
ATOM 2210 O O . GLY B 1 13 ? -2.85 36.125 3.068 1 96.88 13 GLY B O 1
ATOM 2211 N N . CYS B 1 14 ? -3.018 34.719 1.343 1 96.5 14 CYS B N 1
ATOM 2212 C CA . CYS B 1 14 ? -4.238 34.094 1.843 1 96.5 14 CYS B CA 1
ATOM 2213 C C . CYS B 1 14 ? -3.961 33.281 3.111 1 96.5 14 CYS B C 1
ATOM 2215 O O . CYS B 1 14 ? -4.887 32.938 3.842 1 96.5 14 CYS B O 1
ATOM 2217 N N . GLY B 1 15 ? -2.672 32.812 3.34 1 97.19 15 GLY B N 1
ATOM 2218 C CA . GLY B 1 15 ? -2.301 32.156 4.586 1 97.19 15 GLY B CA 1
ATOM 2219 C C . GLY B 1 15 ? -2.562 30.672 4.578 1 97.19 15 GLY B C 1
ATOM 2220 O O . GLY B 1 15 ? -2.369 30 5.59 1 97.19 15 GLY B O 1
ATOM 2221 N N . LEU B 1 16 ? -2.953 30.078 3.539 1 97.94 16 LEU B N 1
ATOM 2222 C CA . LEU B 1 16 ? -3.223 28.656 3.494 1 97.94 16 LEU B CA 1
ATOM 2223 C C . LEU B 1 16 ? -1.964 27.844 3.812 1 97.94 16 LEU B C 1
ATOM 2225 O O . LEU B 1 16 ? -2.039 26.797 4.438 1 97.94 16 LEU B O 1
ATOM 2229 N N . CYS B 1 17 ? -0.827 28.406 3.396 1 97.94 17 CYS B N 1
ATOM 2230 C CA . CYS B 1 17 ? 0.435 27.734 3.701 1 97.94 17 CYS B CA 1
ATOM 2231 C C . CYS B 1 17 ? 0.654 27.641 5.207 1 97.94 17 CYS B C 1
ATOM 2233 O O . CYS B 1 17 ? 1.222 26.672 5.695 1 97.94 17 CYS B O 1
ATOM 2235 N N . VAL B 1 18 ? 0.217 28.625 5.973 1 97.56 18 VAL B N 1
ATOM 2236 C CA . VAL B 1 18 ? 0.296 28.609 7.43 1 97.56 18 VAL B CA 1
ATOM 2237 C C . VAL B 1 18 ? -0.567 27.484 7.98 1 97.56 18 VAL B C 1
ATOM 2239 O O . VAL B 1 18 ? -0.114 26.703 8.82 1 97.56 18 VAL B O 1
ATOM 2242 N N . LYS B 1 19 ? -1.711 27.344 7.434 1 96.62 19 LYS B N 1
ATOM 2243 C CA . LYS B 1 19 ? -2.674 26.344 7.895 1 96.62 19 LYS B CA 1
ATOM 2244 C C . LYS B 1 19 ? -2.199 24.938 7.57 1 96.62 19 LYS B C 1
ATOM 2246 O O . LYS B 1 19 ? -2.408 24.016 8.352 1 96.62 19 LYS B O 1
ATOM 2251 N N . MET B 1 20 ? -1.522 24.797 6.461 1 97.06 20 MET B N 1
ATOM 2252 C CA . MET B 1 20 ? -1.153 23.469 5.957 1 97.06 20 MET B CA 1
ATOM 2253 C C . MET B 1 20 ? 0.14 22.984 6.605 1 97.06 20 MET B C 1
ATOM 2255 O O . MET B 1 20 ? 0.49 21.812 6.496 1 97.06 20 MET B O 1
ATOM 2259 N N . CYS B 1 21 ? 0.842 23.875 7.254 1 96.62 21 CYS B N 1
ATOM 2260 C CA . CYS B 1 21 ? 2.107 23.469 7.863 1 96.62 21 CYS B CA 1
ATOM 2261 C C . CYS B 1 21 ? 1.873 22.688 9.148 1 96.62 21 CYS B C 1
ATOM 2263 O O . CYS B 1 21 ? 1.553 23.266 10.188 1 96.62 21 CYS B O 1
ATOM 2265 N N . SER B 1 22 ? 2.154 21.422 9.094 1 92.31 22 SER B N 1
ATOM 2266 C CA . SER B 1 22 ? 1.907 20.562 10.25 1 92.31 22 SER B CA 1
ATOM 2267 C C . SER B 1 22 ? 2.889 20.859 11.375 1 92.31 22 SER B C 1
ATOM 2269 O O . SER B 1 22 ? 2.6 20.594 12.547 1 92.31 22 SER B O 1
ATOM 2271 N N . SER B 1 23 ? 4.043 21.406 11.039 1 92.81 23 SER B N 1
ATOM 2272 C CA . SER B 1 23 ? 5.059 21.734 12.031 1 92.81 23 SER B CA 1
ATOM 2273 C C . SER B 1 23 ? 4.855 23.141 12.594 1 92.81 23 SER B C 1
ATOM 2275 O O . SER B 1 23 ? 5.488 23.531 13.578 1 92.81 23 SER B O 1
ATOM 2277 N N . GLY B 1 24 ? 4.035 23.891 11.953 1 93.06 24 GLY B N 1
ATOM 2278 C CA . GLY B 1 24 ? 3.668 25.203 12.453 1 93.06 24 GLY B CA 1
ATOM 2279 C C . GLY B 1 24 ? 4.809 26.203 12.406 1 93.06 24 GLY B C 1
ATOM 2280 O O . GLY B 1 24 ? 4.973 27.016 13.32 1 93.06 24 GLY B O 1
ATOM 2281 N N . ILE B 1 25 ? 5.574 26.156 11.32 1 95.31 25 ILE B N 1
ATOM 2282 C CA . ILE B 1 25 ? 6.773 26.984 11.336 1 95.31 25 ILE B CA 1
ATOM 2283 C C . ILE B 1 25 ? 6.574 28.188 10.414 1 95.31 25 ILE B C 1
ATOM 2285 O O . ILE B 1 25 ? 7.465 29.031 10.281 1 95.31 25 ILE B O 1
ATOM 2289 N N . ILE B 1 26 ? 5.434 28.297 9.719 1 97.19 26 ILE B N 1
ATOM 2290 C CA . ILE B 1 26 ? 5.168 29.375 8.789 1 97.19 26 ILE B CA 1
ATOM 2291 C C . ILE B 1 26 ? 4.223 30.391 9.43 1 97.19 26 ILE B C 1
ATOM 2293 O O . ILE B 1 26 ? 3.246 30.016 10.078 1 97.19 26 ILE B O 1
ATOM 2297 N N . ALA B 1 27 ? 4.492 31.641 9.273 1 96.81 27 ALA B N 1
ATOM 2298 C CA . ALA B 1 27 ? 3.627 32.75 9.68 1 96.81 27 ALA B CA 1
ATOM 2299 C C . ALA B 1 27 ? 3.58 33.844 8.609 1 96.81 27 ALA B C 1
ATOM 2301 O O . ALA B 1 27 ? 4.504 33.969 7.805 1 96.81 27 ALA B O 1
ATOM 2302 N N . LEU B 1 28 ? 2.475 34.531 8.633 1 96.44 28 LEU B N 1
ATOM 2303 C CA . LEU B 1 28 ? 2.404 35.656 7.73 1 96.44 28 LEU B CA 1
ATOM 2304 C C . LEU B 1 28 ? 3.133 36.875 8.32 1 96.44 28 LEU B C 1
ATOM 2306 O O . LEU B 1 28 ? 3.041 37.125 9.523 1 96.44 28 LEU B O 1
ATOM 2310 N N . ASP B 1 29 ? 3.846 37.5 7.41 1 93.81 29 ASP B N 1
ATOM 2311 C CA . ASP B 1 29 ? 4.48 38.75 7.812 1 93.81 29 ASP B CA 1
ATOM 2312 C C . ASP B 1 29 ? 3.443 39.844 8.062 1 93.81 29 ASP B C 1
ATOM 2314 O O . ASP B 1 29 ? 2.537 40.031 7.254 1 93.81 29 ASP B O 1
ATOM 2318 N N . ASP B 1 30 ? 3.59 40.562 9.125 1 91.69 30 ASP B N 1
ATOM 2319 C CA . ASP B 1 30 ? 2.598 41.562 9.539 1 91.69 30 ASP B CA 1
ATOM 2320 C C . ASP B 1 30 ? 2.48 42.688 8.523 1 91.69 30 ASP B C 1
ATOM 2322 O O . ASP B 1 30 ? 1.409 43.281 8.359 1 91.69 30 ASP B O 1
ATOM 2326 N N . LYS B 1 31 ? 3.531 43.125 7.852 1 91.94 31 LYS B N 1
ATOM 2327 C CA . LYS B 1 31 ? 3.549 44.25 6.941 1 91.94 31 LYS B CA 1
ATOM 2328 C C . LYS B 1 31 ? 3.199 43.844 5.52 1 91.94 31 LYS B C 1
ATOM 2330 O O . LYS B 1 31 ? 2.279 44.375 4.91 1 91.94 31 LYS B O 1
ATOM 2335 N N . SER B 1 32 ? 3.811 42.75 5.02 1 91.19 32 SER B N 1
ATOM 2336 C CA . SER B 1 32 ? 3.689 42.375 3.615 1 91.19 32 SER B CA 1
ATOM 2337 C C . SER B 1 32 ? 2.594 41.312 3.414 1 91.19 32 SER B C 1
ATOM 2339 O O . SER B 1 32 ? 2.121 41.125 2.293 1 91.19 32 SER B O 1
ATOM 2341 N N . ASN B 1 33 ? 2.252 40.562 4.52 1 93.5 33 ASN B N 1
ATOM 2342 C CA . ASN B 1 33 ? 1.311 39.469 4.488 1 93.5 33 ASN B CA 1
ATOM 2343 C C . ASN B 1 33 ? 1.866 38.281 3.693 1 93.5 33 ASN B C 1
ATOM 2345 O O . ASN B 1 33 ? 1.12 37.375 3.318 1 93.5 33 ASN B O 1
ATOM 2349 N N . PHE B 1 34 ? 3.154 38.344 3.412 1 96 34 PHE B N 1
ATOM 2350 C CA . PHE B 1 34 ? 3.801 37.188 2.795 1 96 34 PHE B CA 1
ATOM 2351 C C . PHE B 1 34 ? 4.203 36.156 3.85 1 96 34 PHE B C 1
ATOM 2353 O O . PHE B 1 34 ? 4.57 36.531 4.969 1 96 34 PHE B O 1
ATOM 2360 N N . PRO B 1 35 ? 4.102 34.875 3.494 1 96.88 35 PRO B N 1
ATOM 2361 C CA . PRO B 1 35 ? 4.523 33.844 4.453 1 96.88 35 PRO B CA 1
ATOM 2362 C C . PRO B 1 35 ? 6.031 33.875 4.707 1 96.88 35 PRO B C 1
ATOM 2364 O O . PRO B 1 35 ? 6.809 34.188 3.803 1 96.88 35 PRO B O 1
ATOM 2367 N N . GLN B 1 36 ? 6.391 33.594 5.918 1 94.38 36 GLN B N 1
ATOM 2368 C CA . GLN B 1 36 ? 7.785 33.469 6.332 1 94.38 36 GLN B CA 1
ATOM 2369 C C . GLN B 1 36 ? 7.973 32.281 7.277 1 94.38 36 GLN B C 1
ATOM 2371 O O . GLN B 1 36 ? 7.117 32 8.117 1 94.38 36 GLN B O 1
ATOM 2376 N N . VAL B 1 37 ? 9.062 31.609 7.086 1 94.31 37 VAL B N 1
ATOM 2377 C CA . VAL B 1 37 ? 9.43 30.547 8.016 1 94.31 37 VAL B CA 1
ATOM 2378 C C . VAL B 1 37 ? 10.133 31.156 9.234 1 94.31 37 VAL B C 1
ATOM 2380 O O . VAL B 1 37 ? 11.094 31.922 9.086 1 94.31 37 VAL B O 1
ATOM 2383 N N . GLN B 1 38 ? 9.656 30.766 10.266 1 91.81 38 GLN B N 1
ATOM 2384 C CA . GLN B 1 38 ? 10.281 31.25 11.5 1 91.81 38 GLN B CA 1
ATOM 2385 C C . GLN B 1 38 ? 11.602 30.531 11.758 1 91.81 38 GLN B C 1
ATOM 2387 O O . GLN B 1 38 ? 11.633 29.328 12 1 91.81 38 GLN B O 1
ATOM 2392 N N . GLU B 1 39 ? 12.688 31.281 11.828 1 89.56 39 GLU B N 1
ATOM 2393 C CA . GLU B 1 39 ? 14.039 30.734 11.875 1 89.56 39 GLU B CA 1
ATOM 2394 C C . GLU B 1 39 ? 14.242 29.875 13.125 1 89.56 39 GLU B C 1
ATOM 2396 O O . GLU B 1 39 ? 14.922 28.844 13.078 1 89.56 39 GLU B O 1
ATOM 2401 N N . GLU B 1 40 ? 13.664 30.297 14.172 1 91.31 40 GLU B N 1
ATOM 2402 C CA . GLU B 1 40 ? 13.836 29.578 15.438 1 91.31 40 GLU B CA 1
ATOM 2403 C C . GLU B 1 40 ? 13.227 28.188 15.383 1 91.31 40 GLU B C 1
ATOM 2405 O O . GLU B 1 40 ? 13.609 27.312 16.156 1 91.31 40 GLU B O 1
ATOM 2410 N N . ASN B 1 41 ? 12.305 27.953 14.43 1 90.81 41 ASN B N 1
ATOM 2411 C CA . ASN B 1 41 ? 11.586 26.688 14.375 1 90.81 41 ASN B CA 1
ATOM 2412 C C . ASN B 1 41 ? 11.906 25.922 13.094 1 90.81 41 ASN B C 1
ATOM 2414 O O . ASN B 1 41 ? 11.281 24.906 12.805 1 90.81 41 ASN B O 1
ATOM 2418 N N . VAL B 1 42 ? 12.891 26.422 12.336 1 92.19 42 VAL B N 1
ATOM 2419 C CA . VAL B 1 42 ? 13.156 25.891 11 1 92.19 42 VAL B CA 1
ATOM 2420 C C . VAL B 1 42 ? 13.555 24.422 11.094 1 92.19 42 VAL B C 1
ATOM 2422 O O . VAL B 1 42 ? 13.281 23.641 10.188 1 92.19 42 VAL B O 1
ATOM 2425 N N . SER B 1 43 ? 14.156 24.016 12.227 1 92.31 43 SER B N 1
ATOM 2426 C CA . SER B 1 43 ? 14.617 22.641 12.398 1 92.31 43 SER B CA 1
ATOM 2427 C C . SER B 1 43 ? 13.438 21.672 12.492 1 92.31 43 SER B C 1
ATOM 2429 O O . SER B 1 43 ? 13.617 20.469 12.352 1 92.31 43 SER B O 1
ATOM 2431 N N . HIS B 1 44 ? 12.242 22.172 12.672 1 92.5 44 HIS B N 1
ATOM 2432 C CA . HIS B 1 44 ? 11.047 21.344 12.789 1 92.5 44 HIS B CA 1
ATOM 2433 C C . HIS B 1 44 ? 10.438 21.062 11.422 1 92.5 44 HIS B C 1
ATOM 2435 O O . HIS B 1 44 ? 9.484 20.297 11.305 1 92.5 44 HIS B O 1
ATOM 2441 N N . CYS B 1 45 ? 11.023 21.734 10.398 1 95.75 45 CYS B N 1
ATOM 2442 C CA . CYS B 1 45 ? 10.508 21.484 9.055 1 95.75 45 CYS B CA 1
ATOM 2443 C C . CYS B 1 45 ? 10.727 20.031 8.641 1 95.75 45 CYS B C 1
ATOM 2445 O O . CYS B 1 45 ? 11.844 19.516 8.742 1 95.75 45 CYS B O 1
ATOM 2447 N N . LEU B 1 46 ? 9.648 19.422 8.141 1 95.56 46 LEU B N 1
ATOM 2448 C CA . LEU B 1 46 ? 9.711 18.031 7.703 1 95.56 46 LEU B CA 1
ATOM 2449 C C . LEU B 1 46 ? 10.023 17.938 6.215 1 95.56 46 LEU B C 1
ATOM 2451 O O . LEU B 1 46 ? 10.148 16.844 5.668 1 95.56 46 LEU B O 1
ATOM 2455 N N . TYR B 1 47 ? 10.055 19.078 5.566 1 96.31 47 TYR B N 1
ATOM 2456 C CA . TYR B 1 47 ? 10.273 19.156 4.125 1 96.31 47 TYR B CA 1
ATOM 2457 C C . TYR B 1 47 ? 9.195 18.391 3.363 1 96.31 47 TYR B C 1
ATOM 2459 O O . TYR B 1 47 ? 9.477 17.75 2.352 1 96.31 47 TYR B O 1
ATOM 2467 N N . CYS B 1 48 ? 7.965 18.453 3.887 1 96.69 48 CYS B N 1
ATOM 2468 C CA . CYS B 1 48 ? 6.879 17.672 3.309 1 96.69 48 CYS B CA 1
ATOM 2469 C C . CYS B 1 48 ? 6.305 18.359 2.076 1 96.69 48 CYS B C 1
ATOM 2471 O O . CYS B 1 48 ? 5.613 17.719 1.274 1 96.69 48 CYS B O 1
ATOM 2473 N N . GLY B 1 49 ? 6.523 19.672 1.954 1 96.56 49 GLY B N 1
ATOM 2474 C CA . GLY B 1 49 ? 6.141 20.406 0.762 1 96.56 49 GLY B CA 1
ATOM 2475 C C . GLY B 1 49 ? 4.668 20.766 0.729 1 96.56 49 GLY B C 1
ATOM 2476 O O . GLY B 1 49 ? 4.168 21.266 -0.281 1 96.56 49 GLY B O 1
ATOM 2477 N N . HIS B 1 50 ? 3.918 20.578 1.811 1 97.56 50 HIS B N 1
ATOM 2478 C CA . HIS B 1 50 ? 2.496 20.906 1.826 1 97.56 50 HIS B CA 1
ATOM 2479 C C . HIS B 1 50 ? 2.27 22.406 1.607 1 97.56 50 HIS B C 1
ATOM 2481 O O . HIS B 1 50 ? 1.276 22.797 0.992 1 97.56 50 HIS B O 1
ATOM 2487 N N . CYS B 1 51 ? 3.199 23.234 2.082 1 97.25 51 CYS B N 1
ATOM 2488 C CA . CYS B 1 51 ? 3.113 24.688 1.867 1 97.25 51 CYS B CA 1
ATOM 2489 C C . CYS B 1 51 ? 3.035 25 0.38 1 97.25 51 CYS B C 1
ATOM 2491 O O . CYS B 1 51 ? 2.256 25.859 -0.032 1 97.25 51 CYS B O 1
ATOM 2493 N N . GLU B 1 52 ? 3.785 24.297 -0.395 1 96.75 52 GLU B N 1
ATOM 2494 C CA . GLU B 1 52 ? 3.836 24.484 -1.842 1 96.75 52 GLU B CA 1
ATOM 2495 C C . GLU B 1 52 ? 2.672 23.781 -2.529 1 96.75 52 GLU B C 1
ATOM 2497 O O . GLU B 1 52 ? 1.983 24.375 -3.363 1 96.75 52 GLU B O 1
ATOM 2502 N N . ALA B 1 53 ? 2.395 22.562 -2.162 1 96.19 53 ALA B N 1
ATOM 2503 C CA . ALA B 1 53 ? 1.459 21.688 -2.877 1 96.19 53 ALA B CA 1
ATOM 2504 C C . ALA B 1 53 ? 0.026 22.203 -2.73 1 96.19 53 ALA B C 1
ATOM 2506 O O . ALA B 1 53 ? -0.814 21.969 -3.602 1 96.19 53 ALA B O 1
ATOM 2507 N N . PHE B 1 54 ? -0.277 22.938 -1.654 1 97.06 54 PHE B N 1
ATOM 2508 C CA . PHE B 1 54 ? -1.643 23.391 -1.408 1 97.06 54 PHE B CA 1
ATOM 2509 C C . PHE B 1 54 ? -1.796 24.875 -1.742 1 97.06 54 PHE B C 1
ATOM 2511 O O . PHE B 1 54 ? -2.861 25.453 -1.531 1 97.06 54 PHE B O 1
ATOM 2518 N N . CYS B 1 55 ? -0.784 25.516 -2.254 1 97.12 55 CYS B N 1
ATOM 2519 C CA . CYS B 1 55 ? -0.867 26.922 -2.625 1 97.12 55 CYS B CA 1
ATOM 2520 C C . CYS B 1 55 ? -1.688 27.109 -3.896 1 97.12 55 CYS B C 1
ATOM 2522 O O . CYS B 1 55 ? -1.255 26.719 -4.98 1 97.12 55 CYS B O 1
ATOM 2524 N N . PRO B 1 56 ? -2.811 27.766 -3.826 1 96.06 56 PRO B N 1
ATOM 2525 C CA . PRO B 1 56 ? -3.678 27.859 -5 1 96.06 56 PRO B CA 1
ATOM 2526 C C . PRO B 1 56 ? -3.084 28.75 -6.102 1 96.06 56 PRO B C 1
ATOM 2528 O O . PRO B 1 56 ? -3.312 28.5 -7.285 1 96.06 56 PRO B O 1
ATOM 2531 N N . SER B 1 57 ? -2.316 29.734 -5.676 1 96.56 57 SER B N 1
ATOM 2532 C CA . SER B 1 57 ? -1.733 30.641 -6.656 1 96.56 57 SER B CA 1
ATOM 2533 C C . SER B 1 57 ? -0.369 30.141 -7.125 1 96.56 57 SER B C 1
ATOM 2535 O O . SER B 1 57 ? 0.283 30.797 -7.945 1 96.56 57 SER B O 1
ATOM 2537 N N . GLN B 1 58 ? 0.076 29.031 -6.539 1 95.31 58 GLN B N 1
ATOM 2538 C CA . GLN B 1 58 ? 1.357 28.422 -6.883 1 95.31 58 GLN B CA 1
ATOM 2539 C C . GLN B 1 58 ? 2.502 29.422 -6.703 1 95.31 58 GLN B C 1
ATOM 2541 O O . GLN B 1 58 ? 3.389 29.516 -7.555 1 95.31 58 GLN B O 1
ATOM 2546 N N . ALA B 1 59 ? 2.449 30.109 -5.613 1 96.94 59 ALA B N 1
ATOM 2547 C CA . ALA B 1 59 ? 3.408 31.188 -5.352 1 96.94 59 ALA B CA 1
ATOM 2548 C C . ALA B 1 59 ? 4.582 30.672 -4.516 1 96.94 59 ALA B C 1
ATOM 2550 O O . ALA B 1 59 ? 5.598 31.359 -4.383 1 96.94 59 ALA B O 1
ATOM 2551 N N . LEU B 1 60 ? 4.5 29.531 -3.986 1 96.62 60 LEU B N 1
ATOM 2552 C CA . LEU B 1 60 ? 5.484 29.062 -3.02 1 96.62 60 LEU B CA 1
ATOM 2553 C C . LEU B 1 60 ? 6.277 27.891 -3.586 1 96.62 60 LEU B C 1
ATOM 2555 O O . LEU B 1 60 ? 5.711 27.016 -4.246 1 96.62 60 LEU B O 1
ATOM 2559 N N . THR B 1 61 ? 7.566 27.891 -3.316 1 96.25 61 THR B N 1
ATOM 2560 C CA . THR B 1 61 ? 8.461 26.781 -3.58 1 96.25 61 THR B CA 1
ATOM 2561 C C . THR B 1 61 ? 9.305 26.453 -2.348 1 96.25 61 THR B C 1
ATOM 2563 O O . THR B 1 61 ? 10.055 27.312 -1.864 1 96.25 61 THR B O 1
ATOM 2566 N N . LEU B 1 62 ? 9.055 25.328 -1.788 1 95.94 62 LEU B N 1
ATOM 2567 C CA . LEU B 1 62 ? 9.953 24.859 -0.742 1 95.94 62 LEU B CA 1
ATOM 2568 C C . LEU B 1 62 ? 11.375 24.688 -1.284 1 95.94 62 LEU B C 1
ATOM 2570 O O . LEU B 1 62 ? 11.57 24.062 -2.334 1 95.94 62 LEU B O 1
ATOM 2574 N N . ASN B 1 63 ? 12.32 25.188 -0.556 1 95.12 63 ASN B N 1
ATOM 2575 C CA . ASN B 1 63 ? 13.711 25.156 -1.019 1 95.12 63 ASN B CA 1
ATOM 2576 C C . ASN B 1 63 ? 14.367 23.797 -0.738 1 95.12 63 ASN B C 1
ATOM 2578 O O . ASN B 1 63 ? 15.32 23.719 0.034 1 95.12 63 ASN B O 1
ATOM 2582 N N . PHE B 1 64 ? 13.875 22.828 -1.244 1 95.88 64 PHE B N 1
ATOM 2583 C CA . PHE B 1 64 ? 14.352 21.453 -1.288 1 95.88 64 PHE B CA 1
ATOM 2584 C C . PHE B 1 64 ? 14.336 20.922 -2.717 1 95.88 64 PHE B C 1
ATOM 2586 O O . PHE B 1 64 ? 13.289 20.562 -3.24 1 95.88 64 PHE B O 1
ATOM 2593 N N . LEU B 1 65 ? 15.523 20.891 -3.352 1 95.38 65 LEU B N 1
ATOM 2594 C CA . LEU B 1 65 ? 15.672 20.5 -4.746 1 95.38 65 LEU B CA 1
ATOM 2595 C C . LEU B 1 65 ? 14.727 21.297 -5.645 1 95.38 65 LEU B C 1
ATOM 2597 O O . LEU B 1 65 ? 14 20.719 -6.453 1 95.38 65 LEU B O 1
ATOM 2601 N N . PRO B 1 66 ? 14.766 22.578 -5.527 1 93.06 66 PRO B N 1
ATOM 2602 C CA . PRO B 1 66 ? 13.773 23.406 -6.219 1 93.06 66 PRO B CA 1
ATOM 2603 C C . PRO B 1 66 ? 13.828 23.25 -7.734 1 93.06 66 PRO B C 1
ATOM 2605 O O . PRO B 1 66 ? 12.812 23.406 -8.414 1 93.06 66 PRO B O 1
ATOM 2608 N N . ASP B 1 67 ? 14.914 22.812 -8.273 1 91.69 67 ASP B N 1
ATOM 2609 C CA . ASP B 1 67 ? 15.078 22.688 -9.719 1 91.69 67 ASP B CA 1
ATOM 2610 C C . ASP B 1 67 ? 14.352 21.469 -10.258 1 91.69 67 ASP B C 1
ATOM 2612 O O . ASP B 1 67 ? 14.148 21.328 -11.469 1 91.69 67 ASP B O 1
ATOM 2616 N N . GLU B 1 68 ? 13.867 20.594 -9.359 1 91.69 68 GLU B N 1
ATOM 2617 C CA . GLU B 1 68 ? 13.18 19.375 -9.773 1 91.69 68 GLU B CA 1
ATOM 2618 C C . GLU B 1 68 ? 11.664 19.547 -9.719 1 91.69 68 GLU B C 1
ATOM 2620 O O . GLU B 1 68 ? 10.914 18.594 -9.938 1 91.69 68 GLU B O 1
ATOM 2625 N N . LYS B 1 69 ? 11.328 20.75 -9.445 1 92.25 69 LYS B N 1
ATOM 2626 C CA . LYS B 1 69 ? 9.898 21.016 -9.391 1 92.25 69 LYS B CA 1
ATOM 2627 C C . LYS B 1 69 ? 9.234 20.734 -10.734 1 92.25 69 LYS B C 1
ATOM 2629 O O . LYS B 1 69 ? 9.742 21.156 -11.781 1 92.25 69 LYS B O 1
ATOM 2634 N N . VAL B 1 70 ? 8.172 19.938 -10.664 1 86.62 70 VAL B N 1
ATOM 2635 C CA . VAL B 1 70 ? 7.414 19.625 -11.867 1 86.62 70 VAL B CA 1
ATOM 2636 C C . VAL B 1 70 ? 6.02 20.25 -11.773 1 86.62 70 VAL B C 1
ATOM 2638 O O . VAL B 1 70 ? 5.387 20.203 -10.719 1 86.62 70 VAL B O 1
ATOM 2641 N N . SER B 1 71 ? 5.645 20.875 -12.844 1 86.19 71 SER B N 1
ATOM 2642 C CA . SER B 1 71 ? 4.285 21.406 -12.906 1 86.19 71 SER B CA 1
ATOM 2643 C C . SER B 1 71 ? 3.268 20.297 -13.125 1 86.19 71 SER B C 1
ATOM 2645 O O . SER B 1 71 ? 3.494 19.391 -13.938 1 86.19 71 SER B O 1
ATOM 2647 N N . LEU B 1 72 ? 2.289 20.344 -12.406 1 90.06 72 LEU B N 1
ATOM 2648 C CA . LEU B 1 72 ? 1.183 19.406 -12.602 1 90.06 72 LEU B CA 1
ATOM 2649 C C . LEU B 1 72 ? 0.203 19.953 -13.641 1 90.06 72 LEU B C 1
ATOM 2651 O O . LEU B 1 72 ? -0.518 20.906 -13.383 1 90.06 72 LEU B O 1
ATOM 2655 N N . PRO B 1 73 ? 0.142 19.328 -14.805 1 88.62 73 PRO B N 1
ATOM 2656 C CA . PRO B 1 73 ? -0.833 19.781 -15.797 1 88.62 73 PRO B CA 1
ATOM 2657 C C . PRO B 1 73 ? -2.271 19.703 -15.297 1 88.62 73 PRO B C 1
ATOM 2659 O O . PRO B 1 73 ? -2.582 18.875 -14.438 1 88.62 73 PRO B O 1
ATOM 2662 N N . ALA B 1 74 ? -3.084 20.625 -15.867 1 85.94 74 ALA B N 1
ATOM 2663 C CA . ALA B 1 74 ? -4.496 20.609 -15.492 1 85.94 74 ALA B CA 1
ATOM 2664 C C . ALA B 1 74 ? -5.117 19.234 -15.734 1 85.94 74 ALA B C 1
ATOM 2666 O O . ALA B 1 74 ? -4.953 18.656 -16.812 1 85.94 74 ALA B O 1
ATOM 2667 N N . GLY B 1 75 ? -5.707 18.703 -14.75 1 85.75 75 GLY B N 1
ATOM 2668 C CA . GLY B 1 75 ? -6.41 17.438 -14.875 1 85.75 75 GLY B CA 1
ATOM 2669 C C . GLY B 1 75 ? -5.504 16.234 -14.68 1 85.75 75 GLY B C 1
ATOM 2670 O O . GLY B 1 75 ? -5.98 15.102 -14.641 1 85.75 75 GLY B O 1
ATOM 2671 N N . ALA B 1 76 ? -4.207 16.516 -14.594 1 88.69 76 ALA B N 1
ATOM 2672 C CA . ALA B 1 76 ? -3.279 15.398 -14.43 1 88.69 76 ALA B CA 1
ATOM 2673 C C . ALA B 1 76 ? -3.502 14.695 -13.094 1 88.69 76 ALA B C 1
ATOM 2675 O O . ALA B 1 76 ? -3.725 15.352 -12.07 1 88.69 76 ALA B O 1
ATOM 2676 N N . GLY B 1 77 ? -3.541 13.398 -13.188 1 87.19 77 GLY B N 1
ATOM 2677 C CA . GLY B 1 77 ? -3.678 12.609 -11.977 1 87.19 77 GLY B CA 1
ATOM 2678 C C . GLY B 1 77 ? -5.121 12.375 -11.57 1 87.19 77 GLY B C 1
ATOM 2679 O O . GLY B 1 77 ? -5.398 11.922 -10.461 1 87.19 77 GLY B O 1
ATOM 2680 N N . ASN B 1 78 ? -5.992 12.828 -12.43 1 91.69 78 ASN B N 1
ATOM 2681 C CA . ASN B 1 78 ? -7.395 12.508 -12.18 1 91.69 78 ASN B CA 1
ATOM 2682 C C . ASN B 1 78 ? -7.781 11.18 -12.828 1 91.69 78 ASN B C 1
ATOM 2684 O O . ASN B 1 78 ? -7.672 11.016 -14.047 1 91.69 78 ASN B O 1
ATOM 2688 N N . ILE B 1 79 ? -8.125 10.227 -12.102 1 96.31 79 ILE B N 1
ATOM 2689 C CA . ILE B 1 79 ? -8.594 8.93 -12.57 1 96.31 79 ILE B CA 1
ATOM 2690 C C . ILE B 1 79 ? -10.023 8.688 -12.078 1 96.31 79 ILE B C 1
ATOM 2692 O O . ILE B 1 79 ? -10.336 8.945 -10.914 1 96.31 79 ILE B O 1
ATOM 2696 N N . SER B 1 80 ? -10.898 8.234 -12.969 1 96.44 80 SER B N 1
ATOM 2697 C CA . SER B 1 80 ? -12.289 8.008 -12.594 1 96.44 80 SER B CA 1
ATOM 2698 C C . SER B 1 80 ? -12.406 6.891 -11.562 1 96.44 80 SER B C 1
ATOM 2700 O O . SER B 1 80 ? -11.508 6.055 -11.438 1 96.44 80 SER B O 1
ATOM 2702 N N . GLN B 1 81 ? -13.57 6.879 -10.867 1 97.38 81 GLN B N 1
ATOM 2703 C CA . GLN B 1 81 ? -13.875 5.82 -9.914 1 97.38 81 GLN B CA 1
ATOM 2704 C C . GLN B 1 81 ? -13.859 4.449 -10.586 1 97.38 81 GLN B C 1
ATOM 2706 O O . GLN B 1 81 ? -13.281 3.502 -10.062 1 97.38 81 GLN B O 1
ATOM 2711 N N . GLU B 1 82 ? -14.398 4.371 -11.734 1 95.81 82 GLU B N 1
ATOM 2712 C CA . GLU B 1 82 ? -14.5 3.113 -12.469 1 95.81 82 GLU B CA 1
ATOM 2713 C C . GLU B 1 82 ? -13.117 2.613 -12.891 1 95.81 82 GLU B C 1
ATOM 2715 O O . GLU B 1 82 ? -12.797 1.44 -12.703 1 95.81 82 GLU B O 1
ATOM 2720 N N . ASP B 1 83 ? -12.32 3.514 -13.398 1 96.06 83 ASP B N 1
ATOM 2721 C CA . ASP B 1 83 ? -11.008 3.131 -13.914 1 96.06 83 ASP B CA 1
ATOM 2722 C C . ASP B 1 83 ? -10.094 2.65 -12.789 1 96.06 83 ASP B C 1
ATOM 2724 O O . ASP B 1 83 ? -9.445 1.608 -12.914 1 96.06 83 ASP B O 1
ATOM 2728 N N . ILE B 1 84 ? -10.062 3.396 -11.703 1 97.88 84 ILE B N 1
ATOM 2729 C CA . ILE B 1 84 ? -9.195 2.994 -10.609 1 97.88 84 ILE B CA 1
ATOM 2730 C C . ILE B 1 84 ? -9.703 1.69 -9.992 1 97.88 84 ILE B C 1
ATOM 2732 O O . ILE B 1 84 ? -8.906 0.841 -9.578 1 97.88 84 ILE B O 1
ATOM 2736 N N . ALA B 1 85 ? -11.023 1.5 -9.945 1 97.56 85 ALA B N 1
ATOM 2737 C CA . ALA B 1 85 ? -11.602 0.274 -9.406 1 97.56 85 ALA B CA 1
ATOM 2738 C C . ALA B 1 85 ? -11.18 -0.942 -10.227 1 97.56 85 ALA B C 1
ATOM 2740 O O . ALA B 1 85 ? -10.633 -1.904 -9.68 1 97.56 85 ALA B O 1
ATOM 2741 N N . PHE B 1 86 ? -11.359 -0.869 -11.523 1 97.12 86 PHE B N 1
ATOM 2742 C CA . PHE B 1 86 ? -10.977 -1.985 -12.383 1 97.12 86 PHE B CA 1
ATOM 2743 C C . PHE B 1 86 ? -9.477 -2.219 -12.336 1 97.12 86 PHE B C 1
ATOM 2745 O O . PHE B 1 86 ? -9.016 -3.363 -12.305 1 97.12 86 PHE B O 1
ATOM 2752 N N . TYR B 1 87 ? -8.703 -1.142 -12.312 1 97.62 87 TYR B N 1
ATOM 2753 C CA . TYR B 1 87 ? -7.246 -1.231 -12.32 1 97.62 87 TYR B CA 1
ATOM 2754 C C . TYR B 1 87 ? -6.742 -1.979 -11.086 1 97.62 87 TYR B C 1
ATOM 2756 O O . TYR B 1 87 ? -5.953 -2.92 -11.203 1 97.62 87 TYR B O 1
ATOM 2764 N N . LEU B 1 88 ? -7.258 -1.628 -9.922 1 98.12 88 LEU B N 1
ATOM 2765 C CA . LEU B 1 88 ? -6.801 -2.223 -8.672 1 98.12 88 LEU B CA 1
ATOM 2766 C C . LEU B 1 88 ? -7.363 -3.629 -8.5 1 98.12 88 LEU B C 1
ATOM 2768 O O . LEU B 1 88 ? -6.668 -4.523 -8.016 1 98.12 88 LEU B O 1
ATOM 2772 N N . LYS B 1 89 ? -8.562 -3.875 -8.953 1 96.88 89 LYS B N 1
ATOM 2773 C CA . LYS B 1 89 ? -9.195 -5.18 -8.773 1 96.88 89 LYS B CA 1
ATOM 2774 C C . LYS B 1 89 ? -8.633 -6.203 -9.75 1 96.88 89 LYS B C 1
ATOM 2776 O O . LYS B 1 89 ? -8.633 -7.402 -9.477 1 96.88 89 LYS B O 1
ATOM 2781 N N . LYS B 1 90 ? -8.133 -5.754 -10.836 1 95 90 LYS B N 1
ATOM 2782 C CA . LYS B 1 90 ? -7.621 -6.633 -11.883 1 95 90 LYS B CA 1
ATOM 2783 C C . LYS B 1 90 ? -6.203 -7.102 -11.562 1 95 90 LYS B C 1
ATOM 2785 O O . LYS B 1 90 ? -5.734 -8.094 -12.117 1 95 90 LYS B O 1
ATOM 2790 N N . ARG B 1 91 ? -5.527 -6.359 -10.703 1 94.31 91 ARG B N 1
ATOM 2791 C CA . ARG B 1 91 ? -4.156 -6.707 -10.344 1 94.31 91 ARG B CA 1
ATOM 2792 C C . ARG B 1 91 ? -4.074 -8.133 -9.805 1 94.31 91 ARG B C 1
ATOM 2794 O O . ARG B 1 91 ? -4.902 -8.531 -8.984 1 94.31 91 ARG B O 1
ATOM 2801 N N . ARG B 1 92 ? -3.111 -8.906 -10.266 1 95.12 92 ARG B N 1
ATOM 2802 C CA . ARG B 1 92 ? -2.875 -10.266 -9.805 1 95.12 92 ARG B CA 1
ATOM 2803 C C . ARG B 1 92 ? -1.39 -10.508 -9.555 1 95.12 92 ARG B C 1
ATOM 2805 O O . ARG B 1 92 ? -0.538 -9.844 -10.148 1 95.12 92 ARG B O 1
ATOM 2812 N N . SER B 1 93 ? -1.186 -11.414 -8.656 1 98.12 93 SER B N 1
ATOM 2813 C CA . SER B 1 93 ? 0.178 -11.914 -8.523 1 98.12 93 SER B CA 1
ATOM 2814 C C . SER B 1 93 ? 0.628 -12.641 -9.789 1 98.12 93 SER B C 1
ATOM 2816 O O . SER B 1 93 ? -0.053 -13.547 -10.266 1 98.12 93 SER B O 1
ATOM 2818 N N . ILE B 1 94 ? 1.734 -12.203 -10.312 1 98.38 94 ILE B N 1
ATOM 2819 C CA . ILE B 1 94 ? 2.289 -12.812 -11.523 1 98.38 94 ILE B CA 1
ATOM 2820 C C . ILE B 1 94 ? 3.396 -13.789 -11.141 1 98.38 94 ILE B C 1
ATOM 2822 O O . ILE B 1 94 ? 4.324 -13.438 -10.414 1 98.38 94 ILE B O 1
ATOM 2826 N N . ARG B 1 95 ? 3.291 -15.031 -11.664 1 97.94 95 ARG B N 1
ATOM 2827 C CA . ARG B 1 95 ? 4.254 -16.062 -11.297 1 97.94 95 ARG B CA 1
ATOM 2828 C C . ARG B 1 95 ? 4.828 -16.734 -12.539 1 97.94 95 ARG B C 1
ATOM 2830 O O . ARG B 1 95 ? 5.516 -17.766 -12.438 1 97.94 95 ARG B O 1
ATOM 2837 N N . HIS B 1 96 ? 4.426 -16.25 -13.695 1 98.06 96 HIS B N 1
ATOM 2838 C CA . HIS B 1 96 ? 4.977 -16.672 -14.977 1 98.06 96 HIS B CA 1
ATOM 2839 C C . HIS B 1 96 ? 5.516 -15.492 -15.766 1 98.06 96 HIS B C 1
ATOM 2841 O O . HIS B 1 96 ? 4.773 -14.547 -16.062 1 98.06 96 HIS B O 1
ATOM 2847 N N . PHE B 1 97 ? 6.77 -15.609 -16.188 1 98.31 97 PHE B N 1
ATOM 2848 C CA . PHE B 1 97 ? 7.461 -14.477 -16.781 1 98.31 97 PHE B CA 1
ATOM 2849 C C . PHE B 1 97 ? 8.102 -14.883 -18.109 1 98.31 97 PHE B C 1
ATOM 2851 O O . PHE B 1 97 ? 8.453 -16.047 -18.297 1 98.31 97 PHE B O 1
ATOM 2858 N N . THR B 1 98 ? 8.211 -13.922 -18.984 1 97.69 98 THR B N 1
ATOM 2859 C CA . THR B 1 98 ? 9.047 -14.133 -20.156 1 97.69 98 THR B CA 1
ATOM 2860 C C . THR B 1 98 ? 10.523 -14.078 -19.797 1 97.69 98 THR B C 1
ATOM 2862 O O . THR B 1 98 ? 10.883 -13.664 -18.688 1 97.69 98 THR B O 1
ATOM 2865 N N . ARG B 1 99 ? 11.328 -14.438 -20.703 1 93.5 99 ARG B N 1
ATOM 2866 C CA . ARG B 1 99 ? 12.766 -14.461 -20.453 1 93.5 99 ARG B CA 1
ATOM 2867 C C . ARG B 1 99 ? 13.375 -13.078 -20.641 1 93.5 99 ARG B C 1
ATOM 2869 O O . ARG B 1 99 ? 14.5 -12.82 -20.219 1 93.5 99 ARG B O 1
ATOM 2876 N N . GLU B 1 100 ? 12.672 -12.195 -21.25 1 96.75 100 GLU B N 1
ATOM 2877 C CA . GLU B 1 100 ? 13.18 -10.852 -21.5 1 96.75 100 GLU B CA 1
ATOM 2878 C C . GLU B 1 100 ? 13.281 -10.047 -20.219 1 96.75 100 GLU B C 1
ATOM 2880 O O . GLU B 1 100 ? 12.305 -9.945 -19.469 1 96.75 100 GLU B O 1
ATOM 2885 N N . PRO B 1 101 ? 14.484 -9.531 -19.984 1 97.62 101 PRO B N 1
ATOM 2886 C CA . PRO B 1 101 ? 14.602 -8.711 -18.781 1 97.62 101 PRO B CA 1
ATOM 2887 C C . PRO B 1 101 ? 13.836 -7.398 -18.875 1 97.62 101 PRO B C 1
ATOM 2889 O O . PRO B 1 101 ? 13.68 -6.855 -19.969 1 97.62 101 PRO B O 1
ATOM 2892 N N . VAL B 1 102 ? 13.344 -6.922 -17.797 1 98.81 102 VAL B N 1
ATOM 2893 C CA . VAL B 1 102 ? 12.797 -5.566 -17.75 1 98.81 102 VAL B CA 1
ATOM 2894 C C . VAL B 1 102 ? 13.938 -4.551 -17.844 1 98.81 102 VAL B C 1
ATOM 2896 O O . VAL B 1 102 ? 14.914 -4.625 -17.109 1 98.81 102 VAL B O 1
ATOM 2899 N N . PRO B 1 103 ? 13.883 -3.611 -18.719 1 98.62 103 PRO B N 1
ATOM 2900 C CA . PRO B 1 103 ? 14.93 -2.594 -18.812 1 98.62 103 PRO B CA 1
ATOM 2901 C C . PRO B 1 103 ? 15.109 -1.811 -17.516 1 98.62 103 PRO B C 1
ATOM 2903 O O . PRO B 1 103 ? 14.125 -1.496 -16.844 1 98.62 103 PRO B O 1
ATOM 2906 N N . LYS B 1 104 ? 16.375 -1.502 -17.188 1 98.62 104 LYS B N 1
ATOM 2907 C CA . LYS B 1 104 ? 16.688 -0.793 -15.953 1 98.62 104 LYS B CA 1
ATOM 2908 C C . LYS B 1 104 ? 15.969 0.551 -15.891 1 98.62 104 LYS B C 1
ATOM 2910 O O . LYS B 1 104 ? 15.477 0.95 -14.828 1 98.62 104 LYS B O 1
ATOM 2915 N N . GLU B 1 105 ? 15.891 1.231 -17.016 1 98.44 105 GLU B N 1
ATOM 2916 C CA . GLU B 1 105 ? 15.242 2.543 -17.047 1 98.44 105 GLU B CA 1
ATOM 2917 C C . GLU B 1 105 ? 13.773 2.447 -16.656 1 98.44 105 GLU B C 1
ATOM 2919 O O . GLU B 1 105 ? 13.25 3.326 -15.977 1 98.44 105 GLU B O 1
ATOM 2924 N N . LYS B 1 106 ? 13.141 1.416 -17.141 1 98.5 106 LYS B N 1
ATOM 2925 C CA . LYS B 1 106 ? 11.734 1.201 -16.812 1 98.5 106 LYS B CA 1
ATOM 2926 C C . LYS B 1 106 ? 11.555 0.916 -15.32 1 98.5 106 LYS B C 1
ATOM 2928 O O . LYS B 1 106 ? 10.633 1.438 -14.688 1 98.5 106 LYS B O 1
ATOM 2933 N N . ILE B 1 107 ? 12.445 0.122 -14.766 1 98.88 107 ILE B N 1
ATOM 2934 C CA . ILE B 1 107 ? 12.414 -0.181 -13.336 1 98.88 107 ILE B CA 1
ATOM 2935 C C . ILE B 1 107 ? 12.57 1.107 -12.531 1 98.88 107 ILE B C 1
ATOM 2937 O O . ILE B 1 107 ? 11.82 1.347 -11.586 1 98.88 107 ILE B O 1
ATOM 2941 N N . LEU B 1 108 ? 13.484 1.949 -12.93 1 98.81 108 LEU B N 1
ATOM 2942 C CA . LEU B 1 108 ? 13.742 3.201 -12.234 1 98.81 108 LEU B CA 1
ATOM 2943 C C . LEU B 1 108 ? 12.539 4.133 -12.312 1 98.81 108 LEU B C 1
ATOM 2945 O O . LEU B 1 108 ? 12.242 4.852 -11.359 1 98.81 108 LEU B O 1
ATOM 2949 N N . GLU B 1 109 ? 11.836 4.113 -13.438 1 98.62 109 GLU B N 1
ATOM 2950 C CA . GLU B 1 109 ? 10.633 4.922 -13.57 1 98.62 109 GLU B CA 1
ATOM 2951 C C . GLU B 1 109 ? 9.57 4.5 -12.555 1 98.62 109 GLU B C 1
ATOM 2953 O O . GLU B 1 109 ? 8.938 5.348 -11.922 1 98.62 109 GLU B O 1
ATOM 2958 N N . VAL B 1 110 ? 9.398 3.234 -12.406 1 98.88 110 VAL B N 1
ATOM 2959 C CA . VAL B 1 110 ? 8.391 2.744 -11.477 1 98.88 110 VAL B CA 1
ATOM 2960 C C . VAL B 1 110 ? 8.82 3.035 -10.039 1 98.88 110 VAL B C 1
ATOM 2962 O O . VAL B 1 110 ? 8.008 3.441 -9.211 1 98.88 110 VAL B O 1
ATOM 2965 N N . LEU B 1 111 ? 10.117 2.883 -9.758 1 98.88 111 LEU B N 1
ATOM 2966 C CA . LEU B 1 111 ? 10.625 3.176 -8.422 1 98.88 111 LEU B CA 1
ATOM 2967 C C . LEU B 1 111 ? 10.516 4.668 -8.117 1 98.88 111 LEU B C 1
ATOM 2969 O O . LEU B 1 111 ? 10.305 5.059 -6.965 1 98.88 111 LEU B O 1
ATOM 2973 N N . ASP B 1 112 ? 10.664 5.48 -9.141 1 98.12 112 ASP B N 1
ATOM 2974 C CA . ASP B 1 112 ? 10.523 6.926 -8.969 1 98.12 112 ASP B CA 1
ATOM 2975 C C . ASP B 1 112 ? 9.094 7.289 -8.57 1 98.12 112 ASP B C 1
ATOM 2977 O O . ASP B 1 112 ? 8.875 8.297 -7.891 1 98.12 112 ASP B O 1
ATOM 2981 N N . ILE B 1 113 ? 8.125 6.531 -8.992 1 98.25 113 ILE B N 1
ATOM 2982 C CA . ILE B 1 113 ? 6.742 6.703 -8.555 1 98.25 113 ILE B CA 1
ATOM 2983 C C . ILE B 1 113 ? 6.594 6.223 -7.109 1 98.25 113 ILE B C 1
ATOM 2985 O O . ILE B 1 113 ? 6.02 6.926 -6.273 1 98.25 113 ILE B O 1
ATOM 2989 N N . ALA B 1 114 ? 7.234 5.082 -6.781 1 98.69 114 ALA B N 1
ATOM 2990 C CA . ALA B 1 114 ? 7.09 4.445 -5.473 1 98.69 114 ALA B CA 1
ATOM 2991 C C . ALA B 1 1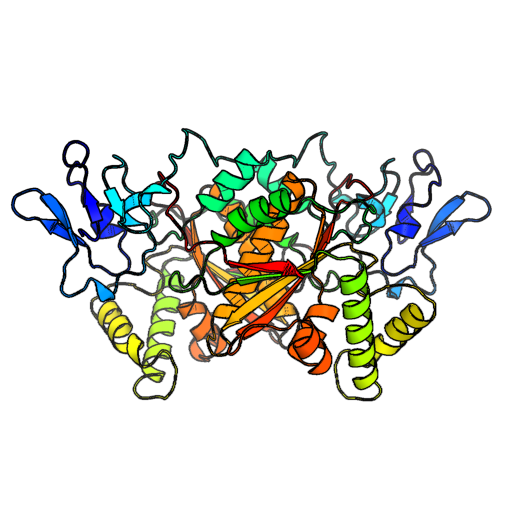14 ? 7.688 5.32 -4.371 1 98.69 114 ALA B C 1
ATOM 2993 O O . ALA B 1 114 ? 7.227 5.281 -3.227 1 98.69 114 ALA B O 1
ATOM 2994 N N . ARG B 1 115 ? 8.664 6.129 -4.664 1 97.5 115 ARG B N 1
ATOM 2995 C CA . ARG B 1 115 ? 9.328 6.906 -3.623 1 97.5 115 ARG B CA 1
ATOM 2996 C C . ARG B 1 115 ? 8.422 8.023 -3.113 1 97.5 115 ARG B C 1
ATOM 2998 O O . ARG B 1 115 ? 8.742 8.688 -2.125 1 97.5 115 ARG B O 1
ATOM 3005 N N . TYR B 1 116 ? 7.277 8.242 -3.762 1 97.38 116 TYR B N 1
ATOM 3006 C CA . TYR B 1 116 ? 6.316 9.242 -3.311 1 97.38 116 TYR B CA 1
ATOM 3007 C C . TYR B 1 116 ? 5.332 8.641 -2.314 1 97.38 116 TYR B C 1
ATOM 3009 O O . TYR B 1 116 ? 4.453 9.344 -1.8 1 97.38 116 TYR B O 1
ATOM 3017 N N . ALA B 1 117 ? 5.48 7.344 -2.01 1 98.44 117 ALA B N 1
ATOM 3018 C CA . ALA B 1 117 ? 4.648 6.699 -0.998 1 98.44 117 ALA B CA 1
ATOM 3019 C C . ALA B 1 117 ? 4.742 7.43 0.339 1 98.44 117 ALA B C 1
ATOM 3021 O O . ALA B 1 117 ? 5.781 8.008 0.663 1 98.44 117 ALA B O 1
ATOM 3022 N N . ALA B 1 118 ? 3.664 7.398 1.091 1 98.19 118 ALA B N 1
ATOM 3023 C CA . ALA B 1 118 ? 3.625 8.008 2.418 1 98.19 118 ALA B CA 1
ATOM 3024 C C . ALA B 1 118 ? 4.66 7.371 3.342 1 98.19 118 ALA B C 1
ATOM 3026 O O . ALA B 1 118 ? 4.934 6.172 3.248 1 98.19 118 ALA B O 1
ATOM 3027 N N . SER B 1 119 ? 5.246 8.141 4.172 1 98.25 119 SER B N 1
ATOM 3028 C CA . SER B 1 119 ? 6.137 7.688 5.234 1 98.25 119 SER B CA 1
ATOM 3029 C C . SER B 1 119 ? 5.965 8.531 6.496 1 98.25 119 SER B C 1
ATOM 3031 O O . SER B 1 119 ? 5.66 9.719 6.422 1 98.25 119 SER B O 1
ATOM 3033 N N . GLY B 1 120 ? 6.082 7.848 7.605 1 96.81 120 GLY B N 1
ATOM 3034 C CA . GLY B 1 120 ? 5.973 8.562 8.867 1 96.81 120 GLY B CA 1
ATOM 3035 C C . GLY B 1 120 ? 6.898 9.766 8.953 1 96.81 120 GLY B C 1
ATOM 3036 O O . GLY B 1 120 ? 8.102 9.648 8.711 1 96.81 120 GLY B O 1
ATOM 3037 N N . GLY B 1 121 ? 6.254 10.992 9.273 1 94.81 121 GLY B N 1
ATOM 3038 C CA . GLY B 1 121 ? 7.055 12.195 9.422 1 94.81 121 GLY B CA 1
ATOM 3039 C C . GLY B 1 121 ? 7.773 12.594 8.148 1 94.81 121 GLY B C 1
ATOM 3040 O O . GLY B 1 121 ? 8.781 13.305 8.195 1 94.81 121 GLY B O 1
ATOM 3041 N N . ASN B 1 122 ? 7.395 12.031 7.035 1 97.12 122 ASN B N 1
ATOM 3042 C CA . ASN B 1 122 ? 8.078 12.227 5.758 1 97.12 122 ASN B CA 1
ATOM 3043 C C . ASN B 1 122 ? 9.539 11.797 5.828 1 97.12 122 ASN B C 1
ATOM 3045 O O . ASN B 1 122 ? 10.398 12.406 5.199 1 97.12 122 ASN B O 1
ATOM 3049 N N . GLY B 1 123 ? 9.797 10.766 6.547 1 97.19 123 GLY B N 1
ATOM 3050 C CA . GLY B 1 123 ? 11.156 10.289 6.738 1 97.19 123 GLY B CA 1
ATOM 3051 C C . GLY B 1 123 ? 11.75 9.664 5.488 1 97.19 123 GLY B C 1
ATOM 3052 O O . GLY B 1 123 ? 12.969 9.656 5.312 1 97.19 123 GLY B O 1
ATOM 3053 N N . GLN B 1 124 ? 10.953 9.102 4.66 1 98.31 124 GLN B N 1
ATOM 3054 C CA . GLN B 1 124 ? 11.359 8.484 3.402 1 98.31 124 GLN B CA 1
ATOM 3055 C C . GLN B 1 124 ? 12.555 7.555 3.609 1 98.31 124 GLN B C 1
ATOM 3057 O O . GLN B 1 124 ? 13.578 7.68 2.932 1 98.31 124 GLN B O 1
ATOM 3062 N N . PRO B 1 125 ? 12.336 6.555 4.488 1 98.56 125 PRO B N 1
ATOM 3063 C CA . PRO B 1 125 ? 13.484 5.742 4.898 1 98.56 125 PRO B CA 1
ATOM 3064 C C . PRO B 1 125 ? 13.805 4.625 3.906 1 98.56 125 PRO B C 1
ATOM 3066 O O . PRO B 1 125 ? 14.852 3.984 4.008 1 98.56 125 PRO B O 1
ATOM 3069 N N . VAL B 1 126 ? 12.953 4.367 2.945 1 98.88 126 VAL B N 1
ATOM 3070 C CA . VAL B 1 126 ? 13.031 3.156 2.137 1 98.88 126 VAL B CA 1
ATOM 3071 C C . VAL B 1 126 ? 14.062 3.344 1.025 1 98.88 126 VAL B C 1
ATOM 3073 O O . VAL B 1 126 ? 14.062 4.363 0.333 1 98.88 126 VAL B O 1
ATOM 3076 N N . GLN B 1 127 ? 14.914 2.459 0.928 1 98.81 127 GLN B N 1
ATOM 3077 C CA . GLN B 1 127 ? 15.844 2.32 -0.192 1 98.81 127 GLN B CA 1
ATOM 3078 C C . GLN B 1 127 ? 15.719 0.943 -0.84 1 98.81 127 GLN B C 1
ATOM 3080 O O . GLN B 1 127 ? 15.023 0.068 -0.321 1 98.81 127 GLN B O 1
ATOM 3085 N N . TRP B 1 128 ? 16.406 0.78 -2.016 1 98.88 128 TRP B N 1
ATOM 3086 C CA . TRP B 1 128 ? 16.062 -0.379 -2.828 1 98.88 128 TRP B CA 1
ATOM 3087 C C . TRP B 1 128 ? 17.297 -1.161 -3.234 1 98.88 128 TRP B C 1
ATOM 3089 O O . TRP B 1 128 ? 18.359 -0.576 -3.453 1 98.88 128 TRP B O 1
ATOM 3099 N N . LEU B 1 129 ? 17.109 -2.418 -3.266 1 98.94 129 LEU B N 1
ATOM 3100 C CA . LEU B 1 129 ? 18.031 -3.332 -3.93 1 98.94 129 LEU B CA 1
ATOM 3101 C C . LEU B 1 129 ? 17.344 -4.094 -5.047 1 98.94 129 LEU B C 1
ATOM 3103 O O . LEU B 1 129 ? 16.312 -4.738 -4.82 1 98.94 129 LEU B O 1
ATOM 3107 N N . ILE B 1 130 ? 17.844 -4.004 -6.238 1 98.88 130 ILE B N 1
ATOM 3108 C CA . ILE B 1 130 ? 17.328 -4.754 -7.383 1 98.88 130 ILE B CA 1
ATOM 3109 C C . ILE B 1 130 ? 18.312 -5.879 -7.73 1 98.88 130 ILE B C 1
ATOM 3111 O O . ILE B 1 130 ? 19.5 -5.637 -7.957 1 98.88 130 ILE B O 1
ATOM 3115 N N . ILE B 1 131 ? 17.812 -7.039 -7.672 1 98.88 131 ILE B N 1
ATOM 3116 C CA . ILE B 1 131 ? 18.516 -8.156 -8.305 1 98.88 131 ILE B CA 1
ATOM 3117 C C . ILE B 1 131 ? 18.078 -8.273 -9.766 1 98.88 131 ILE B C 1
ATOM 3119 O O . ILE B 1 131 ? 16.984 -8.75 -10.055 1 98.88 131 ILE B O 1
ATOM 3123 N N . HIS B 1 132 ? 18.969 -7.859 -10.633 1 98.62 132 HIS B N 1
ATOM 3124 C CA . HIS B 1 132 ? 18.594 -7.75 -12.039 1 98.62 132 HIS B CA 1
ATOM 3125 C C . HIS B 1 132 ? 18.984 -9 -12.82 1 98.62 132 HIS B C 1
ATOM 3127 O O . HIS B 1 132 ? 18.375 -9.328 -13.836 1 98.62 132 HIS B O 1
ATOM 3133 N N . ASP B 1 133 ? 19.922 -9.789 -12.273 1 97.75 133 ASP B N 1
ATOM 3134 C CA . ASP B 1 133 ? 20.469 -10.977 -12.93 1 97.75 133 ASP B CA 1
ATOM 3135 C C . ASP B 1 133 ? 19.672 -12.219 -12.539 1 97.75 133 ASP B C 1
ATOM 3137 O O . ASP B 1 133 ? 19.672 -12.625 -11.375 1 97.75 133 ASP B O 1
ATOM 3141 N N . PRO B 1 134 ? 19.125 -12.906 -13.586 1 97.81 134 PRO B N 1
ATOM 3142 C CA . PRO B 1 134 ? 18.344 -14.102 -13.281 1 97.81 134 PRO B CA 1
ATOM 3143 C C . PRO B 1 134 ? 19.156 -15.172 -12.555 1 97.81 134 PRO B C 1
ATOM 3145 O O . PRO B 1 134 ? 18.609 -15.938 -11.75 1 97.81 134 PRO B O 1
ATOM 3148 N N . GLU B 1 135 ? 20.438 -15.25 -12.797 1 97.75 135 GLU B N 1
ATOM 3149 C CA . GLU B 1 135 ? 21.266 -16.219 -12.102 1 97.75 135 GLU B CA 1
ATOM 3150 C C . GLU B 1 135 ? 21.375 -15.906 -10.617 1 97.75 135 GLU B C 1
ATOM 3152 O O . GLU B 1 135 ? 21.406 -16.812 -9.781 1 97.75 135 GLU B O 1
ATOM 3157 N N . GLU B 1 136 ? 21.484 -14.609 -10.312 1 98.38 136 GLU B N 1
ATOM 3158 C CA . GLU B 1 136 ? 21.484 -14.188 -8.914 1 98.38 136 GLU B CA 1
ATOM 3159 C C . GLU B 1 136 ? 20.141 -14.461 -8.25 1 98.38 136 GLU B C 1
ATOM 3161 O O . GLU B 1 136 ? 20.078 -14.812 -7.07 1 98.38 136 GLU B O 1
ATOM 3166 N N . VAL B 1 137 ? 19.078 -14.273 -8.984 1 98.75 137 VAL B N 1
ATOM 3167 C CA . VAL B 1 137 ? 17.75 -14.594 -8.461 1 98.75 137 VAL B CA 1
ATOM 3168 C C . VAL B 1 137 ? 17.688 -16.078 -8.086 1 98.75 137 VAL B C 1
ATOM 3170 O O . VAL B 1 137 ? 17.203 -16.438 -7.016 1 98.75 137 VAL B O 1
ATOM 3173 N N . LYS B 1 138 ? 18.172 -16.922 -8.961 1 98 138 LYS B N 1
ATOM 3174 C CA . LYS B 1 138 ? 18.203 -18.359 -8.703 1 98 138 LYS B CA 1
ATOM 3175 C C . LYS B 1 138 ? 19.031 -18.672 -7.461 1 98 138 LYS B C 1
ATOM 3177 O O . LYS B 1 138 ? 18.656 -19.531 -6.656 1 98 138 LYS B O 1
ATOM 3182 N N . LYS B 1 139 ? 20.125 -18 -7.355 1 98.5 139 LYS B N 1
ATOM 3183 C CA . LYS B 1 139 ? 20.984 -18.188 -6.18 1 98.5 139 LYS B CA 1
ATOM 3184 C C . LYS B 1 139 ? 20.234 -17.828 -4.902 1 98.5 139 LYS B C 1
ATOM 3186 O O . LYS B 1 139 ? 20.297 -18.547 -3.91 1 98.5 139 LYS B O 1
ATOM 3191 N N . ILE B 1 140 ? 19.547 -16.734 -4.906 1 98.88 140 ILE B N 1
ATOM 3192 C CA . ILE B 1 140 ? 18.766 -16.281 -3.758 1 98.88 140 ILE B CA 1
ATOM 3193 C C . ILE B 1 140 ? 17.672 -17.297 -3.443 1 98.88 140 ILE B C 1
ATOM 3195 O O . ILE B 1 140 ? 17.422 -17.609 -2.277 1 98.88 140 ILE B O 1
ATOM 3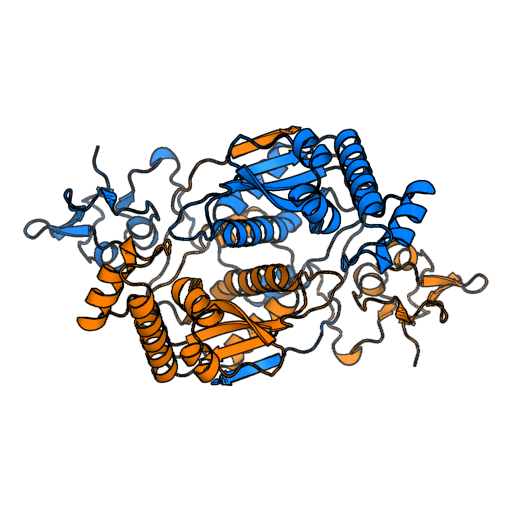199 N N . ALA B 1 141 ? 17.016 -17.797 -4.469 1 98.75 141 ALA B N 1
ATOM 3200 C CA . ALA B 1 141 ? 16.031 -18.844 -4.266 1 98.75 141 ALA B CA 1
ATOM 3201 C C . ALA B 1 141 ? 16.656 -20.062 -3.582 1 98.75 141 ALA B C 1
ATOM 3203 O O . ALA B 1 141 ? 16.078 -20.625 -2.648 1 98.75 141 ALA B O 1
ATOM 3204 N N . GLY B 1 142 ? 17.781 -20.422 -4.023 1 98.62 142 GLY B N 1
ATOM 3205 C CA . GLY B 1 142 ? 18.5 -21.547 -3.408 1 98.62 142 GLY B CA 1
ATOM 3206 C C . GLY B 1 142 ? 18.828 -21.297 -1.946 1 98.62 142 GLY B C 1
ATOM 3207 O O . GLY B 1 142 ? 18.672 -22.203 -1.115 1 98.62 142 GLY B O 1
ATOM 3208 N N . LEU B 1 143 ? 19.297 -20.125 -1.619 1 98.81 143 LEU B N 1
ATOM 3209 C CA . LEU B 1 143 ? 19.609 -19.766 -0.237 1 98.81 143 LEU B CA 1
ATOM 3210 C C . LEU B 1 143 ? 18.344 -19.766 0.618 1 98.81 143 LEU B C 1
ATOM 3212 O O . LEU B 1 143 ? 18.391 -20.109 1.803 1 98.81 143 LEU B O 1
ATOM 3216 N N . THR B 1 144 ? 17.234 -19.406 0.014 1 98.62 144 THR B N 1
ATOM 3217 C CA . THR B 1 144 ? 15.953 -19.469 0.718 1 98.62 144 THR B CA 1
ATOM 3218 C C . THR B 1 144 ? 15.594 -20.906 1.063 1 98.62 144 THR B C 1
ATOM 3220 O O . THR B 1 144 ? 15.133 -21.188 2.17 1 98.62 144 THR B O 1
ATOM 3223 N N . ILE B 1 145 ? 15.828 -21.781 0.12 1 98.25 145 ILE B N 1
ATOM 3224 C CA . ILE B 1 145 ? 15.602 -23.203 0.354 1 98.25 145 ILE B CA 1
ATOM 3225 C C . ILE B 1 145 ? 16.531 -23.703 1.468 1 98.25 145 ILE B C 1
ATOM 3227 O O . ILE B 1 145 ? 16.094 -24.469 2.342 1 98.25 145 ILE B O 1
ATOM 3231 N N . GLU B 1 146 ? 17.781 -23.266 1.452 1 98.12 146 GLU B N 1
ATOM 3232 C CA . GLU B 1 146 ? 18.703 -23.625 2.518 1 98.12 146 GLU B CA 1
ATOM 3233 C C . GLU B 1 146 ? 18.188 -23.172 3.879 1 98.12 146 GLU B C 1
ATOM 3235 O O . GLU B 1 146 ? 18.266 -23.922 4.855 1 98.12 146 GLU B O 1
ATOM 3240 N N . TRP B 1 147 ? 17.703 -22 3.943 1 97.81 147 TRP B N 1
ATOM 3241 C CA . TRP B 1 147 ? 17.094 -21.5 5.164 1 97.81 147 TRP B CA 1
ATOM 3242 C C . TRP B 1 147 ? 15.945 -22.391 5.617 1 97.81 147 TRP B C 1
ATOM 3244 O O . TRP B 1 147 ? 15.836 -22.734 6.801 1 97.81 147 TRP B O 1
ATOM 3254 N N . MET B 1 148 ? 15.133 -22.812 4.672 1 97.19 148 MET B N 1
ATOM 3255 C CA . MET B 1 148 ? 13.977 -23.656 4.977 1 97.19 148 MET B CA 1
ATOM 3256 C C . MET B 1 148 ? 14.414 -25 5.551 1 97.19 148 MET B C 1
ATOM 3258 O O . MET B 1 148 ? 13.742 -25.562 6.414 1 97.19 148 MET B O 1
ATOM 3262 N N . LYS B 1 149 ? 15.484 -25.5 5.066 1 96.69 149 LYS B N 1
ATOM 3263 C CA . LYS B 1 149 ? 16.016 -26.766 5.586 1 96.69 149 LYS B CA 1
ATOM 3264 C C . LYS B 1 149 ? 16.328 -26.656 7.074 1 96.69 149 LYS B C 1
ATOM 3266 O O . LYS B 1 149 ? 16.188 -27.625 7.816 1 96.69 149 LYS B O 1
ATOM 3271 N N . ASN B 1 150 ? 16.703 -25.438 7.469 1 95.81 150 ASN B N 1
ATOM 3272 C CA . ASN B 1 150 ? 16.984 -25.203 8.883 1 95.81 150 ASN B CA 1
ATOM 3273 C C . ASN B 1 150 ? 15.711 -25.172 9.719 1 95.81 150 ASN B C 1
ATOM 3275 O O . ASN B 1 150 ? 15.766 -25.266 10.945 1 95.81 150 ASN B O 1
ATOM 3279 N N . LEU B 1 151 ? 14.625 -25.016 9.078 1 94.75 151 LEU B N 1
ATOM 3280 C CA . LEU B 1 151 ? 13.359 -24.938 9.805 1 94.75 151 LEU B CA 1
ATOM 3281 C C . LEU B 1 151 ? 12.766 -26.312 10.031 1 94.75 151 LEU B C 1
ATOM 3283 O O . LEU B 1 151 ? 11.812 -26.469 10.789 1 94.75 151 LEU B O 1
ATOM 3287 N N . LEU B 1 152 ? 13.305 -27.328 9.352 1 93.25 152 LEU B N 1
ATOM 3288 C CA . LEU B 1 152 ? 12.773 -28.672 9.469 1 93.25 152 LEU B CA 1
ATOM 3289 C C . LEU B 1 152 ? 12.781 -29.141 10.914 1 93.25 152 LEU B C 1
ATOM 3291 O O . LEU B 1 152 ? 13.773 -28.969 11.625 1 93.25 152 LEU B O 1
ATOM 3295 N N . ASN B 1 153 ? 11.609 -29.703 11.398 1 89.12 153 ASN B N 1
ATOM 3296 C CA . ASN B 1 153 ? 11.461 -30.297 12.719 1 89.12 153 ASN B CA 1
ATOM 3297 C C . ASN B 1 153 ? 11.609 -29.25 13.828 1 89.12 153 ASN B C 1
ATOM 3299 O O . ASN B 1 153 ? 12.188 -29.531 14.875 1 89.12 153 ASN B O 1
ATOM 3303 N N . THR B 1 154 ? 11.422 -27.969 13.523 1 92.06 154 THR B N 1
ATOM 3304 C CA . THR B 1 154 ? 11.344 -26.906 14.523 1 92.06 154 THR B CA 1
ATOM 3305 C C . THR B 1 154 ? 9.898 -26.5 14.773 1 92.06 154 THR B C 1
ATOM 3307 O O . THR B 1 154 ? 8.977 -27.016 14.133 1 92.06 154 THR B O 1
ATOM 3310 N N . ASP B 1 155 ? 9.672 -25.547 15.68 1 88.56 155 ASP B N 1
ATOM 3311 C CA . ASP B 1 155 ? 8.336 -25.078 16.016 1 88.56 155 ASP B CA 1
ATOM 3312 C C . ASP B 1 155 ? 7.918 -23.922 15.133 1 88.56 155 ASP B C 1
ATOM 3314 O O . ASP B 1 155 ? 6.879 -23.297 15.359 1 88.56 155 ASP B O 1
ATOM 3318 N N . HIS B 1 156 ? 8.734 -23.703 14.156 1 87.69 156 HIS B N 1
ATOM 3319 C CA . HIS B 1 156 ? 8.391 -22.609 13.25 1 87.69 156 HIS B CA 1
ATOM 3320 C C . HIS B 1 156 ? 7.078 -22.906 12.523 1 87.69 156 HIS B C 1
ATOM 3322 O O . HIS B 1 156 ? 6.824 -24.031 12.117 1 87.69 156 HIS B O 1
ATOM 3328 N N . PRO B 1 157 ? 6.27 -21.906 12.32 1 81.5 157 PRO B N 1
ATOM 3329 C CA . PRO B 1 157 ? 4.965 -22.094 11.688 1 81.5 157 PRO B CA 1
ATOM 3330 C C . PRO B 1 157 ? 5.07 -22.672 10.273 1 81.5 157 PRO B C 1
ATOM 3332 O O . PRO B 1 157 ? 4.145 -23.328 9.797 1 81.5 157 PRO B O 1
ATOM 3335 N N . MET B 1 158 ? 6.145 -22.516 9.633 1 84.81 158 MET B N 1
ATOM 3336 C CA . MET B 1 158 ? 6.332 -22.984 8.258 1 84.81 158 MET B CA 1
ATOM 3337 C C . MET B 1 158 ? 6.855 -24.406 8.234 1 84.81 158 MET B C 1
ATOM 3339 O O . MET B 1 158 ? 6.941 -25.031 7.168 1 84.81 158 MET B O 1
ATOM 3343 N N . SER B 1 159 ? 7.141 -24.969 9.336 1 87.56 159 SER B N 1
ATOM 3344 C CA . SER B 1 159 ? 7.812 -26.266 9.398 1 87.56 159 SER B CA 1
ATOM 3345 C C . SER B 1 159 ? 6.996 -27.344 8.695 1 87.56 159 SER B C 1
ATOM 3347 O O . SER B 1 159 ? 7.559 -28.234 8.055 1 87.56 159 SER B O 1
ATOM 3349 N N . GLY B 1 160 ? 5.695 -27.203 8.758 1 83.5 160 GLY B N 1
ATOM 3350 C CA . GLY B 1 160 ? 4.836 -28.219 8.172 1 83.5 160 GLY B CA 1
ATOM 3351 C C . GLY B 1 160 ? 4.801 -28.172 6.656 1 83.5 160 GLY B C 1
ATOM 3352 O O . GLY B 1 160 ? 4.543 -29.188 6.004 1 83.5 160 GLY B O 1
ATOM 3353 N N . PHE B 1 161 ? 5.156 -27.047 6.078 1 84.62 161 PHE B N 1
ATOM 3354 C CA . PHE B 1 161 ? 5.004 -26.859 4.641 1 84.62 161 PHE B CA 1
ATOM 3355 C C . PHE B 1 161 ? 6.359 -26.891 3.943 1 84.62 161 PHE B C 1
ATOM 3357 O O . PHE B 1 161 ? 6.434 -27.109 2.734 1 84.62 161 PHE B O 1
ATOM 3364 N N . VAL B 1 162 ? 7.395 -26.781 4.672 1 92.44 162 VAL B N 1
ATOM 3365 C CA . VAL B 1 162 ? 8.734 -26.594 4.117 1 92.44 162 VAL B CA 1
ATOM 3366 C C . VAL B 1 162 ? 9.164 -27.859 3.377 1 92.44 162 VAL B C 1
ATOM 3368 O O . VAL B 1 162 ? 9.797 -27.797 2.324 1 92.44 162 VAL B O 1
ATOM 3371 N N . PRO B 1 163 ? 8.766 -29.125 3.838 1 92.88 163 PRO B N 1
ATOM 3372 C CA . PRO B 1 163 ? 9.203 -30.328 3.123 1 92.88 163 PRO B CA 1
ATOM 3373 C C . PRO B 1 163 ? 8.734 -30.359 1.672 1 92.88 163 PRO B C 1
ATOM 3375 O O . PRO B 1 163 ? 9.492 -30.734 0.779 1 92.88 163 PRO B O 1
ATOM 3378 N N . MET B 1 164 ? 7.602 -29.922 1.484 1 91.62 164 MET B N 1
ATOM 3379 C CA . MET B 1 164 ? 7.059 -29.922 0.129 1 91.62 164 MET B CA 1
ATOM 3380 C C . MET B 1 164 ? 7.809 -28.922 -0.756 1 91.62 164 MET B C 1
ATOM 3382 O O . MET B 1 164 ? 8.102 -29.219 -1.917 1 91.62 164 MET B O 1
ATOM 3386 N N . LEU B 1 165 ? 8.164 -27.797 -0.239 1 94.5 165 LEU B N 1
ATOM 3387 C CA . LEU B 1 165 ? 8.875 -26.781 -0.989 1 94.5 165 LEU B CA 1
ATOM 3388 C C . LEU B 1 165 ? 10.297 -27.234 -1.318 1 94.5 165 LEU B C 1
ATOM 3390 O O . LEU B 1 165 ? 10.766 -27.062 -2.443 1 94.5 165 LEU B O 1
ATOM 3394 N N . ILE B 1 166 ? 10.898 -27.875 -0.367 1 96.88 166 ILE B N 1
ATOM 3395 C CA . ILE B 1 166 ? 12.25 -28.391 -0.553 1 96.88 166 ILE B CA 1
ATOM 3396 C C . ILE B 1 166 ? 12.242 -29.484 -1.624 1 96.88 166 ILE B C 1
ATOM 3398 O O . ILE B 1 166 ? 13.078 -29.484 -2.527 1 96.88 166 ILE B O 1
ATOM 3402 N N . SER B 1 167 ? 11.297 -30.375 -1.511 1 96.56 167 SER B N 1
ATOM 3403 C CA . SER B 1 167 ? 11.188 -31.469 -2.471 1 96.56 167 SER B CA 1
ATOM 3404 C C . SER B 1 167 ? 11.008 -30.953 -3.891 1 96.56 167 SER B C 1
ATOM 3406 O O . SER B 1 167 ? 11.648 -31.438 -4.824 1 96.56 167 SER B O 1
ATOM 3408 N N . ALA B 1 168 ? 10.141 -29.969 -4.027 1 95.12 168 ALA B N 1
ATOM 3409 C CA . ALA B 1 168 ? 9.914 -29.391 -5.344 1 95.12 168 ALA B CA 1
ATOM 3410 C C . ALA B 1 168 ? 11.203 -28.797 -5.906 1 95.12 168 ALA B C 1
ATOM 3412 O O . ALA B 1 168 ? 11.539 -29 -7.074 1 95.12 168 ALA B O 1
ATOM 3413 N N . TRP B 1 169 ? 11.906 -28.094 -5.09 1 96.81 169 TRP B N 1
ATOM 3414 C CA . TRP B 1 169 ? 13.164 -27.5 -5.496 1 96.81 169 TRP B CA 1
ATOM 3415 C C . TRP B 1 169 ? 14.164 -28.562 -5.934 1 96.81 169 TRP B C 1
ATOM 3417 O O . TRP B 1 169 ? 14.828 -28.422 -6.965 1 96.81 169 TRP B O 1
ATOM 3427 N N . GLU B 1 170 ? 14.234 -29.609 -5.219 1 97.06 170 GLU B N 1
ATOM 3428 C CA . GLU B 1 170 ? 15.164 -30.688 -5.523 1 97.06 170 GLU B CA 1
ATOM 3429 C C . GLU B 1 170 ? 14.789 -31.391 -6.824 1 97.06 170 GLU B C 1
ATOM 3431 O O . GLU B 1 170 ? 15.641 -32 -7.473 1 97.06 170 GLU B O 1
ATOM 3436 N N . GLN B 1 171 ? 13.594 -31.281 -7.211 1 96.75 171 GLN B N 1
ATOM 3437 C CA . GLN B 1 171 ? 13.133 -31.859 -8.477 1 96.75 171 GLN B CA 1
ATOM 3438 C C . GLN B 1 171 ? 13.32 -30.859 -9.617 1 96.75 171 GLN B C 1
ATOM 3440 O O . GLN B 1 171 ? 12.891 -31.125 -10.742 1 96.75 171 GLN B O 1
ATOM 3445 N N . GLY B 1 172 ? 13.82 -29.703 -9.281 1 95.94 172 GLY B N 1
ATOM 3446 C CA . GLY B 1 172 ? 14.156 -28.734 -10.305 1 95.94 172 GLY B CA 1
ATOM 3447 C C . GLY B 1 172 ? 13.07 -27.703 -10.531 1 95.94 172 GLY B C 1
ATOM 3448 O O . GLY B 1 172 ? 13.117 -26.938 -11.5 1 95.94 172 GLY B O 1
ATOM 3449 N N . ILE B 1 173 ? 12.078 -27.688 -9.664 1 94.69 173 ILE B N 1
ATOM 3450 C CA . ILE B 1 173 ? 10.977 -26.734 -9.789 1 94.69 173 ILE B CA 1
ATOM 3451 C C . ILE B 1 173 ? 11.18 -25.578 -8.82 1 94.69 173 ILE B C 1
ATOM 3453 O O . ILE B 1 173 ? 11.234 -25.766 -7.605 1 94.69 173 ILE B O 1
ATOM 3457 N N . ASP B 1 174 ? 11.305 -24.375 -9.359 1 96.5 174 ASP B N 1
ATOM 3458 C CA . ASP B 1 174 ? 11.492 -23.188 -8.523 1 96.5 174 ASP B CA 1
ATOM 3459 C C . ASP B 1 174 ? 10.156 -22.688 -7.977 1 96.5 174 ASP B C 1
ATOM 3461 O O . ASP B 1 174 ? 9.469 -21.891 -8.617 1 96.5 174 ASP B O 1
ATOM 3465 N N . VAL B 1 175 ? 9.805 -23.047 -6.758 1 94.25 175 VAL B N 1
ATOM 3466 C CA . VAL B 1 175 ? 8.555 -22.656 -6.121 1 94.25 175 VAL B CA 1
ATOM 3467 C C . VAL B 1 175 ? 8.781 -21.406 -5.266 1 94.25 175 VAL B C 1
ATOM 3469 O O . VAL B 1 175 ? 7.883 -20.984 -4.531 1 94.25 175 VAL B O 1
ATOM 3472 N N . ILE B 1 176 ? 10.016 -20.859 -5.289 1 97.5 176 ILE B N 1
ATOM 3473 C CA . ILE B 1 176 ? 10.383 -19.719 -4.457 1 97.5 176 ILE B CA 1
ATOM 3474 C C . ILE B 1 176 ? 10.242 -18.422 -5.266 1 97.5 176 ILE B C 1
ATOM 3476 O O . ILE B 1 176 ? 9.422 -17.562 -4.938 1 97.5 176 ILE B O 1
ATOM 3480 N N . CYS B 1 177 ? 10.922 -18.375 -6.422 1 98.12 177 CYS B N 1
ATOM 3481 C CA . CYS B 1 177 ? 10.891 -17.172 -7.238 1 98.12 177 CYS B CA 1
ATOM 3482 C C . CYS B 1 177 ? 10.195 -17.422 -8.57 1 98.12 177 CYS B C 1
ATOM 3484 O O . CYS B 1 177 ? 10.055 -16.516 -9.383 1 98.12 177 CYS B O 1
ATOM 3486 N N . ARG B 1 178 ? 9.812 -18.625 -8.82 1 96.25 178 ARG B N 1
ATOM 3487 C CA . ARG B 1 178 ? 8.969 -19 -9.953 1 96.25 178 ARG B CA 1
ATOM 3488 C C . ARG B 1 178 ? 9.617 -18.609 -11.273 1 96.25 178 ARG B C 1
ATOM 3490 O O . ARG B 1 178 ? 8.938 -18.172 -12.203 1 96.25 178 ARG B O 1
ATOM 3497 N N . GLY B 1 179 ? 10.938 -18.641 -11.281 1 95.62 179 GLY B N 1
ATOM 3498 C CA . GLY B 1 179 ? 11.648 -18.312 -12.508 1 95.62 179 GLY B CA 1
ATOM 3499 C C . GLY B 1 179 ? 11.625 -16.828 -12.828 1 95.62 179 GLY B C 1
ATOM 3500 O O . GLY B 1 179 ? 11.906 -16.438 -13.961 1 95.62 179 GLY B O 1
ATOM 3501 N N . ALA B 1 180 ? 11.227 -15.984 -11.898 1 98.5 180 ALA B N 1
ATOM 3502 C CA . ALA B 1 180 ? 11.25 -14.539 -12.109 1 98.5 180 ALA B CA 1
ATOM 3503 C C . ALA B 1 180 ? 12.648 -14.055 -12.469 1 98.5 180 ALA B C 1
ATOM 3505 O O . ALA B 1 180 ? 13.641 -14.516 -11.891 1 98.5 180 ALA B O 1
ATOM 3506 N N . PRO B 1 181 ? 12.727 -13.156 -13.414 1 98.69 181 PRO B N 1
ATOM 3507 C CA . PRO B 1 181 ? 14.047 -12.672 -13.812 1 98.69 181 PRO B CA 1
ATOM 3508 C C . PRO B 1 181 ? 14.648 -11.695 -12.805 1 98.69 181 PRO B C 1
ATOM 3510 O O . PRO B 1 181 ? 15.867 -11.508 -12.773 1 98.69 181 PRO B O 1
ATOM 3513 N N . HIS B 1 182 ? 13.781 -11.023 -11.961 1 98.94 182 HIS B N 1
ATOM 3514 C CA . HIS B 1 182 ? 14.273 -9.977 -11.07 1 98.94 182 HIS B CA 1
ATOM 3515 C C . HIS B 1 182 ? 13.625 -10.078 -9.695 1 98.94 182 HIS B C 1
ATOM 3517 O O . HIS B 1 182 ? 12.539 -10.633 -9.547 1 98.94 182 HIS B O 1
ATOM 3523 N N . LEU B 1 183 ? 14.352 -9.562 -8.703 1 98.94 183 LEU B N 1
ATOM 3524 C CA . LEU B 1 183 ? 13.844 -9.32 -7.363 1 98.94 183 LEU B CA 1
ATOM 3525 C C . LEU B 1 183 ? 14.023 -7.863 -6.957 1 98.94 183 LEU B C 1
ATOM 3527 O O . LEU B 1 183 ? 14.984 -7.215 -7.379 1 98.94 183 LEU B O 1
ATOM 3531 N N . LEU B 1 184 ? 13.094 -7.398 -6.238 1 98.94 184 LEU B N 1
ATOM 3532 C CA . LEU B 1 184 ? 13.125 -6.082 -5.605 1 98.94 184 LEU B CA 1
ATOM 3533 C C . LEU B 1 184 ? 13.055 -6.207 -4.086 1 98.94 184 LEU B C 1
ATOM 3535 O O . LEU B 1 184 ? 12.133 -6.832 -3.555 1 98.94 184 LEU B O 1
ATOM 3539 N N . PHE B 1 185 ? 14.055 -5.621 -3.418 1 98.94 185 PHE B N 1
ATOM 3540 C CA . PHE B 1 185 ? 14.031 -5.555 -1.961 1 98.94 185 PHE B CA 1
ATOM 3541 C C . PHE B 1 185 ? 13.891 -4.113 -1.486 1 98.94 185 PHE B C 1
ATOM 3543 O O . PHE B 1 185 ? 14.594 -3.225 -1.971 1 98.94 185 PHE B O 1
ATOM 3550 N N . ALA B 1 186 ? 12.984 -3.896 -0.58 1 98.94 186 ALA B N 1
ATOM 3551 C CA . ALA B 1 186 ? 13.023 -2.68 0.229 1 98.94 186 ALA B CA 1
ATOM 3552 C C . ALA B 1 186 ? 13.875 -2.879 1.481 1 98.94 186 ALA B C 1
ATOM 3554 O O . ALA B 1 186 ? 13.688 -3.852 2.217 1 98.94 186 ALA B O 1
ATOM 3555 N N . HIS B 1 187 ? 14.805 -2.041 1.689 1 98.81 187 HIS B N 1
ATOM 3556 C CA . HIS B 1 187 ? 15.547 -2.104 2.943 1 98.81 187 HIS B CA 1
ATOM 3557 C C . HIS B 1 187 ? 15.469 -0.779 3.697 1 98.81 187 HIS B C 1
ATOM 3559 O O . HIS B 1 187 ? 15.242 0.271 3.092 1 98.81 187 HIS B O 1
ATOM 3565 N N . ILE B 1 188 ? 15.602 -0.835 4.977 1 98.81 188 ILE B N 1
ATOM 3566 C CA . ILE B 1 188 ? 15.281 0.274 5.871 1 98.81 188 ILE B CA 1
ATOM 3567 C C . ILE B 1 188 ? 16.281 0.316 7.023 1 98.81 188 ILE B C 1
ATOM 3569 O O . ILE B 1 188 ? 16.984 -0.664 7.277 1 98.81 188 ILE B O 1
ATOM 3573 N N . PRO B 1 189 ? 16.312 1.512 7.699 1 98.38 189 PRO B N 1
ATOM 3574 C CA . PRO B 1 189 ? 17.141 1.537 8.906 1 98.38 189 PRO B CA 1
ATOM 3575 C C . PRO B 1 189 ? 16.656 0.556 9.977 1 98.38 189 PRO B C 1
ATOM 3577 O O . PRO B 1 189 ? 15.445 0.414 10.18 1 98.38 189 PRO B O 1
ATOM 3580 N N . GLU B 1 190 ? 17.547 -0.114 10.68 1 96.69 190 GLU B N 1
ATOM 3581 C CA . GLU B 1 190 ? 17.234 -1.169 11.641 1 96.69 190 GLU B CA 1
ATOM 3582 C C . GLU B 1 190 ? 16.531 -0.603 12.867 1 96.69 190 GLU B C 1
ATOM 3584 O O . GLU B 1 190 ? 15.711 -1.282 13.492 1 96.69 190 GLU B O 1
ATOM 3589 N N . ASP B 1 191 ? 16.766 0.625 13.195 1 93.88 191 ASP B N 1
ATOM 3590 C CA . ASP B 1 191 ? 16.328 1.157 14.484 1 93.88 191 ASP B CA 1
ATOM 3591 C C . ASP B 1 191 ? 15.102 2.045 14.32 1 93.88 191 ASP B C 1
ATOM 3593 O O . ASP B 1 191 ? 14.727 2.771 15.25 1 93.88 191 ASP B O 1
ATOM 3597 N N . ASN B 1 192 ? 14.484 2.049 13.242 1 93.75 192 ASN B N 1
ATOM 3598 C CA . ASN B 1 192 ? 13.281 2.844 13.008 1 93.75 192 ASN B CA 1
ATOM 3599 C C . ASN B 1 192 ? 12.023 1.988 13.078 1 93.75 192 ASN B C 1
ATOM 3601 O O . ASN B 1 192 ? 11.742 1.215 12.156 1 93.75 192 ASN B O 1
ATOM 3605 N N . PRO B 1 193 ? 11.266 2.143 14.094 1 92.5 193 PRO B N 1
ATOM 3606 C CA . PRO B 1 193 ? 10.141 1.237 14.32 1 92.5 193 PRO B CA 1
ATOM 3607 C C . PRO B 1 193 ? 9 1.452 13.32 1 92.5 193 PRO B C 1
ATOM 3609 O O . PRO B 1 193 ? 8.125 0.592 13.18 1 92.5 193 PRO B O 1
ATOM 3612 N N . ILE B 1 194 ? 8.938 2.553 12.664 1 94.75 194 ILE B N 1
ATOM 3613 C CA . ILE B 1 194 ? 7.852 2.859 11.734 1 94.75 194 ILE B CA 1
ATOM 3614 C C . ILE B 1 194 ? 8.25 2.438 10.32 1 94.75 194 ILE B C 1
ATOM 3616 O O . ILE B 1 194 ? 7.391 2.242 9.461 1 94.75 194 ILE B O 1
ATOM 3620 N N . ALA B 1 195 ? 9.523 2.252 10.07 1 97.88 195 ALA B N 1
ATOM 3621 C CA . ALA B 1 195 ? 10.086 2.072 8.734 1 97.88 195 ALA B CA 1
ATOM 3622 C C . ALA B 1 195 ? 9.555 0.802 8.078 1 97.88 195 ALA B C 1
ATOM 3624 O O . ALA B 1 195 ? 9.344 0.766 6.863 1 97.88 195 ALA B O 1
ATOM 3625 N N . PRO B 1 196 ? 9.266 -0.283 8.852 1 98.31 196 PRO B N 1
ATOM 3626 C CA . PRO B 1 196 ? 8.695 -1.462 8.195 1 98.31 196 PRO B CA 1
ATOM 3627 C C . PRO B 1 196 ? 7.348 -1.171 7.527 1 98.31 196 PRO B C 1
ATOM 3629 O O . PRO B 1 196 ? 7.094 -1.646 6.418 1 98.31 196 PRO B O 1
ATOM 3632 N N . THR B 1 197 ? 6.52 -0.388 8.203 1 98.69 197 THR B N 1
ATOM 3633 C CA . THR B 1 197 ? 5.25 0.019 7.613 1 98.69 197 THR B CA 1
ATOM 3634 C C . THR B 1 197 ? 5.48 0.863 6.363 1 98.69 197 THR B C 1
ATOM 3636 O O . THR B 1 197 ? 4.863 0.625 5.324 1 98.69 197 THR B O 1
ATOM 3639 N N . ASP B 1 198 ? 6.438 1.812 6.43 1 98.81 198 ASP B N 1
ATOM 3640 C CA . A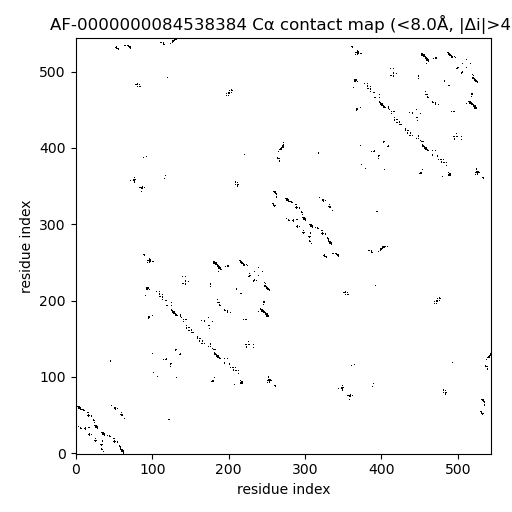SP B 1 198 ? 6.773 2.656 5.289 1 98.81 198 ASP B CA 1
ATOM 3641 C C . ASP B 1 198 ? 7.207 1.814 4.09 1 98.81 198 ASP B C 1
ATOM 3643 O O . ASP B 1 198 ? 6.859 2.125 2.949 1 98.81 198 ASP B O 1
ATOM 3647 N N . ALA B 1 199 ? 7.926 0.761 4.363 1 98.94 199 ALA B N 1
ATOM 3648 C CA . ALA B 1 199 ? 8.445 -0.093 3.299 1 98.94 199 ALA B CA 1
ATOM 3649 C C . ALA B 1 199 ? 7.309 -0.823 2.582 1 98.94 199 ALA B C 1
ATOM 3651 O O . ALA B 1 199 ? 7.305 -0.921 1.354 1 98.94 199 ALA B O 1
ATOM 3652 N N . ILE B 1 200 ? 6.352 -1.336 3.354 1 98.94 200 ILE B N 1
ATOM 3653 C CA . ILE B 1 200 ? 5.242 -2.061 2.746 1 98.94 200 ILE B CA 1
ATOM 3654 C C . ILE B 1 200 ? 4.391 -1.099 1.921 1 98.94 200 ILE B C 1
ATOM 3656 O O . ILE B 1 200 ? 3.93 -1.447 0.832 1 98.94 200 ILE B O 1
ATOM 3660 N N . ILE B 1 201 ? 4.176 0.096 2.41 1 98.94 201 ILE B N 1
ATOM 3661 C CA . ILE B 1 201 ? 3.439 1.104 1.652 1 98.94 201 ILE B CA 1
ATOM 3662 C C . ILE B 1 201 ? 4.16 1.386 0.336 1 98.94 201 ILE B C 1
ATOM 3664 O O . ILE B 1 201 ? 3.539 1.388 -0.73 1 98.94 201 ILE B O 1
ATOM 3668 N N . ALA B 1 202 ? 5.473 1.562 0.394 1 98.94 202 ALA B N 1
ATOM 3669 C CA . ALA B 1 202 ? 6.254 1.864 -0.803 1 98.94 202 ALA B CA 1
ATOM 3670 C C . ALA B 1 202 ? 6.227 0.698 -1.786 1 98.94 202 ALA B C 1
ATOM 3672 O O . ALA B 1 202 ? 6.047 0.896 -2.99 1 98.94 202 ALA B O 1
ATOM 3673 N N . LEU B 1 203 ? 6.371 -0.485 -1.302 1 98.94 203 LEU B N 1
ATOM 3674 C CA . LEU B 1 203 ? 6.305 -1.669 -2.15 1 98.94 203 LEU B CA 1
ATOM 3675 C C . LEU B 1 203 ? 4.926 -1.806 -2.787 1 98.94 203 LEU B C 1
ATOM 3677 O O . LEU B 1 203 ? 4.805 -2.246 -3.934 1 98.94 203 LEU B O 1
ATOM 3681 N N . THR B 1 204 ? 3.896 -1.447 -2.031 1 98.94 204 THR B N 1
ATOM 3682 C CA . THR B 1 204 ? 2.553 -1.491 -2.6 1 98.94 204 THR B CA 1
ATOM 3683 C C . THR B 1 204 ? 2.416 -0.489 -3.742 1 98.94 204 THR B C 1
ATOM 3685 O O . THR B 1 204 ? 1.767 -0.775 -4.75 1 98.94 204 THR B O 1
ATOM 3688 N N . HIS B 1 205 ? 3.02 0.669 -3.594 1 98.94 205 HIS B N 1
ATOM 3689 C CA . HIS B 1 205 ? 3.016 1.639 -4.684 1 98.94 205 HIS B CA 1
ATOM 3690 C C . HIS B 1 205 ? 3.713 1.082 -5.918 1 98.94 205 HIS B C 1
ATOM 3692 O O . HIS B 1 205 ? 3.248 1.282 -7.043 1 98.94 205 HIS B O 1
ATOM 3698 N N . PHE B 1 206 ? 4.848 0.383 -5.715 1 98.94 206 PHE B N 1
ATOM 3699 C CA . PHE B 1 206 ? 5.512 -0.279 -6.832 1 98.94 206 PHE B CA 1
ATOM 3700 C C . PHE B 1 206 ? 4.586 -1.302 -7.48 1 98.94 206 PHE B C 1
ATOM 3702 O O . PHE B 1 206 ? 4.414 -1.306 -8.703 1 98.94 206 PHE B O 1
ATOM 3709 N N . ASP B 1 207 ? 3.973 -2.082 -6.66 1 98.94 207 ASP B N 1
ATOM 3710 C CA . ASP B 1 207 ? 3.08 -3.154 -7.09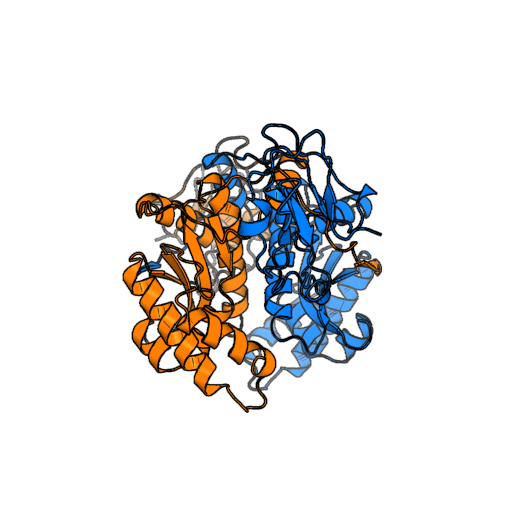 1 98.94 207 ASP B CA 1
ATOM 3711 C C . ASP B 1 207 ? 1.903 -2.6 -7.891 1 98.94 207 ASP B C 1
ATOM 3713 O O . ASP B 1 207 ? 1.484 -3.197 -8.883 1 98.94 207 ASP B O 1
ATOM 3717 N N . ILE B 1 208 ? 1.389 -1.471 -7.52 1 98.75 208 ILE B N 1
ATOM 3718 C CA . ILE B 1 208 ? 0.216 -0.866 -8.141 1 98.75 208 ILE B CA 1
ATOM 3719 C C . ILE B 1 208 ? 0.63 -0.131 -9.414 1 98.75 208 ILE B C 1
ATOM 3721 O O . ILE B 1 208 ? -0.105 -0.129 -10.406 1 98.75 208 ILE B O 1
ATOM 3725 N N . ALA B 1 209 ? 1.819 0.417 -9.477 1 98.75 209 ALA B N 1
ATOM 3726 C CA . ALA B 1 209 ? 2.273 1.171 -10.641 1 98.75 209 ALA B CA 1
ATOM 3727 C C . ALA B 1 209 ? 2.754 0.235 -11.75 1 98.75 209 ALA B C 1
ATOM 3729 O O . ALA B 1 209 ? 2.596 0.531 -12.938 1 98.75 209 ALA B O 1
ATOM 3730 N N . ALA B 1 210 ? 3.254 -0.893 -11.43 1 98.75 210 ALA B N 1
ATOM 3731 C CA . ALA B 1 210 ? 4.027 -1.777 -12.297 1 98.75 210 ALA B CA 1
ATOM 3732 C C . ALA B 1 210 ? 3.201 -2.225 -13.5 1 98.75 210 ALA B C 1
ATOM 3734 O O . ALA B 1 210 ? 3.682 -2.197 -14.641 1 98.75 210 ALA B O 1
ATOM 3735 N N . PRO B 1 211 ? 1.926 -2.572 -13.289 1 97.94 211 PRO B N 1
ATOM 3736 C CA . PRO B 1 211 ? 1.161 -3.074 -14.438 1 97.94 211 PRO B CA 1
ATOM 3737 C C . PRO B 1 211 ? 1.045 -2.049 -15.562 1 97.94 211 PRO B C 1
ATOM 3739 O O . PRO B 1 211 ? 1.031 -2.418 -16.734 1 97.94 211 PRO B O 1
ATOM 3742 N N . ALA B 1 212 ? 0.959 -0.765 -15.266 1 97.94 212 ALA B N 1
ATOM 3743 C CA . ALA B 1 212 ? 0.884 0.274 -16.281 1 97.94 212 ALA B CA 1
ATOM 3744 C C . ALA B 1 212 ? 2.146 0.289 -17.141 1 97.94 212 ALA B C 1
ATOM 3746 O O . ALA B 1 212 ? 2.119 0.748 -18.297 1 97.94 212 ALA B O 1
ATOM 3747 N N . PHE B 1 213 ? 3.197 -0.26 -16.625 1 98.5 213 PHE B N 1
ATOM 3748 C CA . PHE B 1 213 ? 4.48 -0.298 -17.328 1 98.5 213 PHE B CA 1
ATOM 3749 C C . PHE B 1 213 ? 4.727 -1.674 -17.922 1 98.5 213 PHE B C 1
ATOM 3751 O O . PHE B 1 213 ? 5.84 -1.971 -18.375 1 98.5 213 PHE B O 1
ATOM 3758 N N . GLY B 1 214 ? 3.74 -2.52 -17.844 1 97.69 214 GLY B N 1
ATOM 3759 C CA . GLY B 1 214 ? 3.846 -3.857 -18.406 1 97.69 214 GLY B CA 1
ATOM 3760 C C . GLY B 1 214 ? 4.645 -4.809 -17.531 1 97.69 214 GLY B C 1
ATOM 3761 O O . GLY B 1 214 ? 5.152 -5.824 -18.016 1 97.69 214 GLY B O 1
ATOM 3762 N N . ILE B 1 215 ? 4.844 -4.465 -16.328 1 98.69 215 ILE B N 1
ATOM 3763 C CA . ILE B 1 215 ? 5.617 -5.281 -15.398 1 98.69 215 ILE B CA 1
ATOM 3764 C C . ILE B 1 215 ? 4.676 -6.047 -14.477 1 98.69 215 ILE B C 1
ATOM 3766 O O . ILE B 1 215 ? 3.727 -5.477 -13.938 1 98.69 215 ILE B O 1
ATOM 3770 N N . GLY B 1 216 ? 4.832 -7.363 -14.375 1 98.62 216 GLY B N 1
ATOM 3771 C CA . GLY B 1 216 ? 4.133 -8.18 -13.398 1 98.62 216 GLY B CA 1
ATOM 3772 C C . GLY B 1 216 ? 4.914 -8.375 -12.117 1 98.62 216 GLY B C 1
ATOM 3773 O O . GLY B 1 216 ? 6.145 -8.469 -12.141 1 98.62 216 GLY B O 1
ATOM 3774 N N . THR B 1 217 ? 4.215 -8.438 -11.016 1 98.81 217 THR B N 1
ATOM 3775 C CA . THR B 1 217 ? 4.852 -8.547 -9.711 1 98.81 217 THR B CA 1
ATOM 3776 C C . THR B 1 217 ? 4.195 -9.641 -8.875 1 98.81 217 THR B C 1
ATOM 3778 O O . THR B 1 217 ? 3.066 -10.047 -9.156 1 98.81 217 THR B O 1
ATOM 3781 N N . CYS B 1 218 ? 4.918 -10.086 -7.914 1 98.81 218 CYS B N 1
ATOM 3782 C CA . CYS B 1 218 ? 4.41 -10.945 -6.852 1 98.81 218 CYS B CA 1
ATOM 3783 C C . CYS B 1 218 ? 5.211 -10.758 -5.566 1 98.81 218 CYS B C 1
ATOM 3785 O O . CYS B 1 218 ? 6.441 -10.727 -5.598 1 98.81 218 CYS B O 1
ATOM 3787 N N . TRP B 1 219 ? 4.508 -10.609 -4.48 1 98.81 219 TRP B N 1
ATOM 3788 C CA . TRP B 1 219 ? 5.168 -10.5 -3.184 1 98.81 219 TRP B CA 1
ATOM 3789 C C . TRP B 1 219 ? 5.918 -11.781 -2.84 1 98.81 219 TRP B C 1
ATOM 3791 O O . TRP B 1 219 ? 5.348 -12.875 -2.883 1 98.81 219 TRP B O 1
ATOM 3801 N N . ALA B 1 220 ? 7.188 -11.648 -2.537 1 98.62 220 ALA B N 1
ATOM 3802 C CA . ALA B 1 220 ? 8.055 -12.805 -2.32 1 98.62 220 ALA B CA 1
ATOM 3803 C C . ALA B 1 220 ? 8.219 -13.094 -0.831 1 98.62 220 ALA B C 1
ATOM 3805 O O . ALA B 1 220 ? 9.297 -12.875 -0.267 1 98.62 220 ALA B O 1
ATOM 3806 N N . GLY B 1 221 ? 7.18 -13.656 -0.265 1 97.25 221 GLY B N 1
ATOM 3807 C CA . GLY B 1 221 ? 7.117 -13.867 1.173 1 97.25 221 GLY B CA 1
ATOM 3808 C C . GLY B 1 221 ? 8.211 -14.789 1.688 1 97.25 221 GLY B C 1
ATOM 3809 O O . GLY B 1 221 ? 8.82 -14.516 2.725 1 97.25 221 GLY B O 1
ATOM 3810 N N . PHE B 1 222 ? 8.508 -15.867 1 1 96.88 222 PHE B N 1
ATOM 3811 C CA . PHE B 1 222 ? 9.539 -16.812 1.426 1 96.88 222 PHE B CA 1
ATOM 3812 C C . PHE B 1 222 ? 10.914 -16.156 1.405 1 96.88 222 PHE B C 1
ATOM 3814 O O . PHE B 1 222 ? 11.688 -16.281 2.359 1 96.88 222 PHE B O 1
ATOM 3821 N N . VAL B 1 223 ? 11.156 -15.43 0.347 1 98.69 223 VAL B N 1
ATOM 3822 C CA . VAL B 1 223 ? 12.445 -14.758 0.196 1 98.69 223 VAL B CA 1
ATOM 3823 C C . VAL B 1 223 ? 12.602 -13.703 1.289 1 98.69 223 VAL B C 1
ATOM 3825 O O . VAL B 1 223 ? 13.664 -13.594 1.906 1 98.69 223 VAL B O 1
ATOM 3828 N N . ALA B 1 224 ? 11.562 -12.953 1.516 1 98.44 224 ALA B N 1
ATOM 3829 C CA . ALA B 1 224 ? 11.602 -11.914 2.539 1 98.44 224 ALA B CA 1
ATOM 3830 C C . ALA B 1 224 ? 11.867 -12.508 3.918 1 98.44 224 ALA B C 1
ATOM 3832 O O . ALA B 1 224 ? 12.688 -11.992 4.676 1 98.44 224 ALA B O 1
ATOM 3833 N N . ALA B 1 225 ? 11.164 -13.586 4.254 1 96.69 225 ALA B N 1
ATOM 3834 C CA . ALA B 1 225 ? 11.352 -14.242 5.543 1 96.69 225 ALA B CA 1
ATOM 3835 C C . ALA B 1 225 ? 12.797 -14.711 5.711 1 96.69 225 ALA B C 1
ATOM 3837 O O . ALA B 1 225 ? 13.414 -14.484 6.754 1 96.69 225 ALA B O 1
ATOM 3838 N N . ALA B 1 226 ? 13.305 -15.336 4.68 1 97.94 226 ALA B N 1
ATOM 3839 C CA . ALA B 1 226 ? 14.688 -15.805 4.715 1 97.94 226 ALA B CA 1
ATOM 3840 C C . ALA B 1 226 ? 15.656 -14.633 4.848 1 97.94 226 ALA B C 1
ATOM 3842 O O . ALA B 1 226 ? 16.609 -14.688 5.633 1 97.94 226 ALA B O 1
ATOM 3843 N N . ALA B 1 227 ? 15.398 -13.547 4.113 1 98.62 227 ALA B N 1
ATOM 3844 C CA . ALA B 1 227 ? 16.266 -12.375 4.117 1 98.62 227 ALA B CA 1
ATOM 3845 C C . ALA B 1 227 ? 16.297 -11.719 5.496 1 98.62 227 ALA B C 1
ATOM 3847 O O . ALA B 1 227 ? 17.281 -11.055 5.852 1 98.62 227 ALA B O 1
ATOM 3848 N N . MET B 1 228 ? 15.297 -11.891 6.234 1 96.19 228 MET B N 1
ATOM 3849 C CA . MET B 1 228 ? 15.211 -11.273 7.555 1 96.19 228 MET B CA 1
ATOM 3850 C C . MET B 1 228 ? 15.867 -12.156 8.617 1 96.19 228 MET B C 1
ATOM 3852 O O . MET B 1 228 ? 16.25 -11.664 9.68 1 96.19 228 MET B O 1
ATOM 3856 N N . SER B 1 229 ? 16.078 -13.477 8.32 1 95.38 229 SER B N 1
ATOM 3857 C CA . SER B 1 229 ? 16.391 -14.359 9.438 1 95.38 229 SER B CA 1
ATOM 3858 C C . SER B 1 229 ? 17.641 -15.188 9.148 1 95.38 229 SER B C 1
ATOM 3860 O O . SER B 1 229 ? 18.219 -15.797 10.055 1 95.38 229 SER B O 1
ATOM 3862 N N . TYR B 1 230 ? 18.016 -15.266 7.887 1 97.88 230 TYR B N 1
ATOM 3863 C CA . TYR B 1 230 ? 19.062 -16.203 7.492 1 97.88 230 TYR B CA 1
ATOM 3864 C C . TYR B 1 230 ? 20.344 -15.469 7.121 1 97.88 230 TYR B C 1
ATOM 3866 O O . TYR B 1 230 ? 20.438 -14.852 6.059 1 97.88 230 TYR B O 1
ATOM 3874 N N . ALA B 1 231 ? 21.375 -15.586 7.91 1 98.06 231 ALA B N 1
ATOM 3875 C CA . ALA B 1 231 ? 22.609 -14.82 7.812 1 98.06 231 ALA B CA 1
ATOM 3876 C C . ALA B 1 231 ? 23.266 -15 6.445 1 98.06 231 ALA B C 1
ATOM 3878 O O . ALA B 1 231 ? 23.703 -14.031 5.82 1 98.06 231 ALA B O 1
ATOM 3879 N N . PRO B 1 232 ? 23.344 -16.203 5.887 1 98.56 232 PRO B N 1
ATOM 3880 C CA . PRO B 1 232 ? 23.984 -16.375 4.578 1 98.56 232 PRO B CA 1
ATOM 3881 C C . PRO B 1 232 ? 23.266 -15.594 3.475 1 98.56 232 PRO B C 1
ATOM 3883 O O . PRO B 1 232 ? 23.922 -15.047 2.584 1 98.56 232 PRO B O 1
ATOM 3886 N N . LEU B 1 233 ? 21.953 -15.57 3.547 1 98.81 233 LEU B N 1
ATOM 3887 C CA . LEU B 1 233 ? 21.234 -14.789 2.553 1 98.81 233 LEU B CA 1
ATOM 3888 C C . LEU B 1 233 ? 21.453 -13.289 2.775 1 98.81 233 LEU B C 1
ATOM 3890 O O . LEU B 1 233 ? 21.609 -12.531 1.815 1 98.81 233 LEU B O 1
ATOM 3894 N N . GLN B 1 234 ? 21.469 -12.844 4.008 1 98.5 234 GLN B N 1
ATOM 3895 C CA . GLN B 1 234 ? 21.75 -11.445 4.316 1 98.5 234 GLN B CA 1
ATOM 3896 C C . GLN B 1 234 ? 23.109 -11.023 3.764 1 98.5 234 GLN B C 1
ATOM 3898 O O . GLN B 1 234 ? 23.234 -9.945 3.182 1 98.5 234 GLN B O 1
ATOM 3903 N N . LYS B 1 235 ? 24.062 -11.898 3.951 1 98.19 235 LYS B N 1
ATOM 3904 C CA . LYS B 1 235 ? 25.406 -11.633 3.424 1 98.19 235 LYS B CA 1
ATOM 3905 C C . LYS B 1 235 ? 25.391 -11.539 1.9 1 98.19 235 LYS B C 1
ATOM 3907 O O . LYS B 1 235 ? 26.016 -10.648 1.319 1 98.19 235 LYS B O 1
ATOM 3912 N N . GLU B 1 236 ? 24.656 -12.445 1.289 1 98.31 236 GLU B N 1
ATOM 3913 C CA . GLU B 1 236 ? 24.531 -12.453 -0.167 1 98.31 236 GLU B CA 1
ATOM 3914 C C . GLU B 1 236 ? 23.906 -11.164 -0.682 1 98.31 236 GLU B C 1
ATOM 3916 O O . GLU B 1 236 ? 24.344 -10.609 -1.693 1 98.31 236 GLU B O 1
ATOM 3921 N N . LEU B 1 237 ? 22.891 -10.695 -0.02 1 98.62 237 LEU B N 1
ATOM 3922 C CA . LEU B 1 237 ? 22.188 -9.492 -0.439 1 98.62 237 LEU B CA 1
ATOM 3923 C C . LEU B 1 237 ? 23.031 -8.242 -0.208 1 98.62 237 LEU B C 1
ATOM 3925 O O . LEU B 1 237 ? 22.984 -7.301 -1 1 98.62 237 LEU B O 1
ATOM 3929 N N . GLY B 1 238 ? 23.75 -8.188 0.856 1 98.12 238 GLY B N 1
ATOM 3930 C CA . GLY B 1 238 ? 24.75 -7.152 1.079 1 98.12 238 GLY B CA 1
ATOM 3931 C C . GLY B 1 238 ? 24.141 -5.789 1.355 1 98.12 238 GLY B C 1
ATOM 3932 O O . GLY B 1 238 ? 24.578 -4.785 0.785 1 98.12 238 GLY B O 1
ATOM 3933 N N . PHE B 1 239 ? 23.188 -5.738 2.199 1 97.56 239 PHE B N 1
ATOM 3934 C CA . PHE B 1 239 ? 22.625 -4.449 2.568 1 97.56 239 PHE B CA 1
ATOM 3935 C C . PHE B 1 239 ? 23.656 -3.578 3.275 1 97.56 239 PHE B C 1
ATOM 3937 O O . PHE B 1 239 ? 24.562 -4.094 3.922 1 97.56 239 PHE B O 1
ATOM 3944 N N . PRO B 1 240 ? 23.516 -2.234 3.18 1 97.5 240 PRO B N 1
ATOM 3945 C CA . PRO B 1 240 ? 24.438 -1.341 3.891 1 97.5 240 PRO B CA 1
ATOM 3946 C C . PRO B 1 240 ? 24.375 -1.516 5.406 1 97.5 240 PRO B C 1
ATOM 3948 O O . PRO B 1 240 ? 23.359 -1.975 5.938 1 97.5 240 PRO B O 1
ATOM 3951 N N . GLU B 1 241 ? 25.484 -1.131 6.043 1 97.31 241 GLU B N 1
ATOM 3952 C CA . GLU B 1 241 ? 25.531 -1.183 7.504 1 97.31 241 GLU B CA 1
ATOM 3953 C C . GLU B 1 241 ? 24.359 -0.406 8.117 1 97.31 241 GLU B C 1
ATOM 3955 O O . GLU B 1 241 ? 24.047 0.696 7.664 1 97.31 241 GLU B O 1
ATOM 3960 N N . GLY B 1 242 ? 23.75 -0.995 9.094 1 97.88 242 GLY B N 1
ATOM 3961 C CA . GLY B 1 242 ? 22.672 -0.329 9.812 1 97.88 242 GLY B CA 1
ATOM 3962 C C . GLY B 1 242 ? 21.328 -0.458 9.117 1 97.88 242 GLY B C 1
ATOM 3963 O O . GLY B 1 242 ? 20.328 0.106 9.578 1 97.88 242 GLY B O 1
ATOM 3964 N N . ARG B 1 243 ? 21.312 -1.205 8.055 1 98.38 243 ARG B N 1
ATOM 3965 C CA . ARG B 1 243 ? 20.047 -1.377 7.344 1 98.38 243 ARG B CA 1
ATOM 3966 C C . ARG B 1 243 ? 19.672 -2.854 7.23 1 98.38 243 ARG B C 1
ATOM 3968 O O . ARG B 1 243 ? 20.547 -3.723 7.305 1 98.38 243 ARG B O 1
ATOM 3975 N N . LYS B 1 244 ? 18.359 -3.105 7.086 1 98.38 244 LYS B N 1
ATOM 3976 C CA . LYS B 1 244 ? 17.859 -4.473 7.008 1 98.38 244 LYS B CA 1
ATOM 3977 C C . LYS B 1 244 ? 16.766 -4.598 5.957 1 98.38 244 LYS B C 1
ATOM 3979 O O . LYS B 1 244 ? 16.188 -3.594 5.527 1 98.38 244 LYS B O 1
ATOM 3984 N N . CYS B 1 245 ? 16.516 -5.797 5.609 1 98.62 245 CYS B N 1
ATOM 3985 C CA . CYS B 1 245 ? 15.422 -6.082 4.684 1 98.62 245 CYS B CA 1
ATOM 3986 C C . CYS B 1 245 ? 14.07 -5.836 5.34 1 98.62 245 CYS B C 1
ATOM 3988 O O . CYS B 1 245 ? 13.844 -6.262 6.473 1 98.62 245 CYS B O 1
ATOM 3990 N N . ALA B 1 246 ? 13.266 -5.141 4.625 1 98.69 246 ALA B N 1
ATOM 3991 C CA . ALA B 1 246 ? 11.883 -4.988 5.086 1 98.69 246 ALA B CA 1
ATOM 3992 C C . ALA B 1 246 ? 10.969 -5.996 4.402 1 98.69 246 ALA B C 1
ATOM 3994 O O . ALA B 1 246 ? 10.07 -6.559 5.035 1 98.69 246 ALA B O 1
ATOM 3995 N N . TYR B 1 247 ? 11.109 -6.191 3.094 1 98.81 247 TYR B N 1
ATOM 3996 C CA . TYR B 1 247 ? 10.328 -7.152 2.322 1 98.81 247 TYR B CA 1
ATOM 3997 C C . TYR B 1 247 ? 10.859 -7.27 0.898 1 98.81 247 TYR B C 1
ATOM 3999 O O . TYR B 1 247 ? 11.906 -6.695 0.57 1 98.81 247 TYR B O 1
ATOM 4007 N N . ALA B 1 248 ? 10.195 -8.117 0.064 1 98.88 248 ALA B N 1
ATOM 4008 C CA . ALA B 1 248 ? 10.711 -8.367 -1.281 1 98.88 248 ALA B CA 1
ATOM 4009 C C . ALA B 1 248 ? 9.57 -8.688 -2.248 1 98.88 248 ALA B C 1
ATOM 4011 O O . ALA B 1 248 ? 8.5 -9.125 -1.829 1 98.88 248 ALA B O 1
ATOM 4012 N N . MET B 1 249 ? 9.844 -8.438 -3.471 1 98.88 249 MET B N 1
ATOM 4013 C CA . MET B 1 249 ? 8.953 -8.805 -4.566 1 98.88 249 MET B CA 1
ATOM 4014 C C . MET B 1 249 ? 9.734 -9.43 -5.719 1 98.88 249 MET B C 1
ATOM 4016 O O . MET B 1 249 ? 10.875 -9.047 -5.977 1 98.88 249 MET B O 1
ATOM 4020 N N . MET B 1 250 ? 9.148 -10.383 -6.332 1 98.94 250 MET B N 1
ATOM 4021 C CA . MET B 1 250 ? 9.656 -10.805 -7.637 1 98.94 250 MET B CA 1
ATOM 4022 C C . MET B 1 250 ? 8.898 -10.117 -8.766 1 98.94 250 MET B C 1
ATOM 4024 O O . MET B 1 250 ? 7.727 -9.758 -8.602 1 98.94 250 MET B O 1
ATOM 4028 N N . PHE B 1 251 ? 9.57 -9.898 -9.883 1 98.94 251 PHE B N 1
ATOM 4029 C CA . PHE B 1 251 ? 8.891 -9.188 -10.961 1 98.94 251 PHE B CA 1
ATOM 4030 C C . PHE B 1 251 ? 9.547 -9.492 -12.305 1 98.94 251 PHE B C 1
ATOM 4032 O O . PHE B 1 251 ? 10.664 -10.016 -12.352 1 98.94 251 PHE B O 1
ATOM 4039 N N . GLY B 1 252 ? 8.867 -9.211 -13.359 1 98.88 252 GLY B N 1
ATOM 4040 C CA . GLY B 1 252 ? 9.258 -9.414 -14.742 1 98.88 252 GLY B CA 1
ATOM 4041 C C . GLY B 1 252 ? 8.125 -9.133 -15.719 1 98.88 252 GLY B C 1
ATOM 4042 O O . GLY B 1 252 ? 7.062 -8.656 -15.328 1 98.88 252 GLY B O 1
ATOM 4043 N N . ASN B 1 253 ? 8.492 -9.32 -16.969 1 98.75 253 ASN B N 1
ATOM 4044 C CA . ASN B 1 253 ? 7.438 -9.258 -17.984 1 98.75 253 ASN B CA 1
ATOM 4045 C C . ASN B 1 253 ? 6.516 -10.469 -17.922 1 98.75 253 ASN B C 1
ATOM 4047 O O . ASN B 1 253 ? 6.969 -11.609 -18.031 1 98.75 253 ASN B O 1
ATOM 4051 N N . PRO B 1 254 ? 5.25 -10.172 -17.703 1 98.38 254 PRO B N 1
ATOM 4052 C CA . PRO B 1 254 ? 4.332 -11.305 -17.625 1 98.38 254 PRO B CA 1
ATOM 4053 C C . PRO B 1 254 ? 4.293 -12.117 -18.922 1 98.38 254 PRO B C 1
ATOM 4055 O O . PRO B 1 254 ? 4.348 -11.547 -20.016 1 98.38 254 PRO B O 1
ATOM 4058 N N . GLU B 1 255 ? 4.184 -13.383 -18.734 1 98.06 255 GLU B N 1
ATOM 4059 C CA . GLU B 1 255 ? 4.078 -14.266 -19.891 1 98.06 255 GLU B CA 1
ATOM 4060 C C . GLU B 1 255 ? 2.643 -14.352 -20.391 1 98.06 255 GLU B C 1
ATOM 4062 O O . GLU B 1 255 ? 2.408 -14.523 -21.594 1 98.06 255 GLU B O 1
ATOM 4067 N N . TYR B 1 256 ? 1.668 -14.195 -19.484 1 97.12 256 TYR B N 1
ATOM 4068 C CA . TYR B 1 256 ? 0.26 -14.375 -19.828 1 97.12 256 TYR B CA 1
ATOM 4069 C C . TYR B 1 256 ? -0.558 -13.156 -19.406 1 97.12 256 TYR B C 1
ATOM 4071 O O . TYR B 1 256 ? -0.177 -12.43 -18.484 1 97.12 256 TYR B O 1
ATOM 4079 N N . LYS B 1 257 ? -1.635 -13.016 -20.062 1 94.62 257 LYS B N 1
ATOM 4080 C CA . LYS B 1 257 ? -2.525 -11.883 -19.828 1 94.62 257 LYS B CA 1
ATOM 4081 C C . LYS B 1 257 ? -3.607 -12.234 -18.828 1 94.62 257 LYS B C 1
ATOM 4083 O O . LYS B 1 257 ? -4.02 -13.391 -18.719 1 94.62 257 LYS B O 1
ATOM 4088 N N . VAL B 1 258 ? -4.031 -11.195 -18.109 1 94.31 258 VAL B N 1
ATOM 4089 C CA . VAL B 1 258 ? -5.168 -11.328 -17.203 1 94.31 258 VAL B CA 1
ATOM 4090 C C . VAL B 1 258 ? -6.453 -10.922 -17.906 1 94.31 258 VAL B C 1
ATOM 4092 O O . VAL B 1 258 ? -6.531 -9.836 -18.484 1 94.31 258 VAL B O 1
ATOM 4095 N N . TYR B 1 259 ? -7.484 -11.781 -17.781 1 93.88 259 TYR B N 1
ATOM 4096 C CA . TYR B 1 259 ? -8.695 -11.539 -18.562 1 93.88 259 TYR B CA 1
ATOM 4097 C C . TYR B 1 259 ? -9.875 -11.211 -17.656 1 93.88 259 TYR B C 1
ATOM 4099 O O . TYR B 1 259 ? -10.938 -10.812 -18.141 1 93.88 259 TYR B O 1
ATOM 4107 N N . GLY B 1 260 ? -9.633 -11.352 -16.344 1 93.5 260 GLY B N 1
ATOM 4108 C CA . GLY B 1 260 ? -10.781 -11.141 -15.477 1 93.5 260 GLY B CA 1
ATOM 4109 C C . GLY B 1 260 ? -10.383 -10.852 -14.039 1 93.5 260 GLY B C 1
ATOM 4110 O O . GLY B 1 260 ? -9.195 -10.844 -13.703 1 93.5 260 GLY B O 1
ATOM 4111 N N . ILE B 1 261 ? -11.398 -10.539 -13.258 1 94.62 261 ILE B N 1
ATOM 4112 C CA . ILE B 1 261 ? -11.273 -10.266 -11.828 1 94.62 261 ILE B CA 1
ATOM 4113 C C . ILE B 1 261 ? -11.914 -11.398 -11.031 1 94.62 261 ILE B C 1
ATOM 4115 O O . ILE B 1 261 ? -13.125 -11.625 -11.125 1 94.62 261 ILE B O 1
ATOM 4119 N N . PRO B 1 262 ? -11.102 -12.102 -10.273 1 92.94 262 PRO B N 1
ATOM 4120 C CA . PRO B 1 262 ? -11.695 -13.164 -9.453 1 92.94 262 PRO B CA 1
ATOM 4121 C C . PRO B 1 262 ? -12.523 -12.625 -8.297 1 92.94 262 PRO B C 1
ATOM 4123 O O . PRO B 1 262 ? -12.398 -11.453 -7.934 1 92.94 262 PRO B O 1
ATOM 4126 N N . ARG B 1 263 ? -13.391 -13.562 -7.762 1 95.31 263 ARG B N 1
ATOM 4127 C CA . ARG B 1 263 ? -14.156 -13.188 -6.578 1 95.31 263 ARG B CA 1
ATOM 4128 C C . ARG B 1 263 ? -13.266 -13.133 -5.34 1 95.31 263 ARG B C 1
ATOM 4130 O O . ARG B 1 263 ? -12.234 -13.805 -5.285 1 95.31 263 ARG B O 1
ATOM 4137 N N . ARG B 1 264 ? -13.633 -12.344 -4.43 1 96.44 264 ARG B N 1
ATOM 4138 C CA . ARG B 1 264 ? -13.016 -12.242 -3.113 1 96.44 264 ARG B CA 1
ATOM 4139 C C . ARG B 1 264 ? -14.023 -12.539 -2.01 1 96.44 264 ARG B C 1
ATOM 4141 O O . ARG B 1 264 ? -15.234 -12.539 -2.252 1 96.44 264 ARG B O 1
ATOM 4148 N N . LYS B 1 265 ? -13.438 -12.867 -0.817 1 97.38 265 LYS B N 1
ATOM 4149 C CA . LYS B 1 265 ? -14.32 -12.969 0.343 1 97.38 265 LYS B CA 1
ATOM 4150 C C . LYS B 1 265 ? -15.141 -11.703 0.523 1 97.38 265 LYS B C 1
ATOM 4152 O O . LYS B 1 265 ? -14.68 -10.602 0.207 1 97.38 265 LYS B O 1
ATOM 4157 N N . PRO B 1 266 ? -16.359 -11.844 0.977 1 96.75 266 PRO B N 1
ATOM 4158 C CA . PRO B 1 266 ? -17.188 -10.656 1.195 1 96.75 266 PRO B CA 1
ATOM 4159 C C . PRO B 1 266 ? -16.547 -9.68 2.186 1 96.75 266 PRO B C 1
ATOM 4161 O O . PRO B 1 266 ? -15.828 -10.094 3.096 1 96.75 266 PRO B O 1
ATOM 4164 N N . LEU B 1 267 ? -16.859 -8.484 1.947 1 97.06 267 LEU B N 1
ATOM 4165 C CA . LEU B 1 267 ? -16.406 -7.406 2.822 1 97.06 267 LEU B CA 1
ATOM 4166 C C . LEU B 1 267 ? -17 -7.559 4.223 1 97.06 267 LEU B C 1
ATOM 4168 O O . LEU B 1 267 ? -18.188 -7.832 4.371 1 97.06 267 LEU B O 1
ATOM 4172 N N . GLU B 1 268 ? -16.172 -7.48 5.242 1 97.75 268 GLU B N 1
ATOM 4173 C CA . GLU B 1 268 ? -16.594 -7.457 6.641 1 97.75 268 GLU B CA 1
ATOM 4174 C C . GLU B 1 268 ? -16.25 -6.125 7.301 1 97.75 268 GLU B C 1
ATOM 4176 O O . GLU B 1 268 ? -15.07 -5.793 7.465 1 97.75 268 GLU B O 1
ATOM 4181 N N . VAL B 1 269 ? -17.297 -5.375 7.699 1 98.44 269 VAL B N 1
ATOM 4182 C CA . VAL B 1 269 ? -17.109 -4.031 8.227 1 98.44 269 VAL B CA 1
ATOM 4183 C C . VAL B 1 269 ? -17.938 -3.842 9.492 1 98.44 269 VAL B C 1
ATOM 4185 O O . VAL B 1 269 ? -19.141 -4.141 9.5 1 98.44 269 VAL B O 1
ATOM 4188 N N . MET B 1 270 ? -17.297 -3.43 10.516 1 98.38 270 MET B N 1
ATOM 4189 C CA . MET B 1 270 ? -17.969 -2.943 11.719 1 98.38 270 MET B CA 1
ATOM 4190 C C . MET B 1 270 ? -18.062 -1.421 11.711 1 98.38 270 MET B C 1
ATOM 4192 O O . MET B 1 270 ? -17.141 -0.737 11.258 1 98.38 270 MET B O 1
ATOM 4196 N N . TRP B 1 271 ? -19.219 -0.929 12.219 1 97.94 271 TRP B N 1
ATOM 4197 C CA . TRP B 1 271 ? -19.453 0.512 12.25 1 97.94 271 TRP B CA 1
ATOM 4198 C C . TRP B 1 271 ? -19.656 0.999 13.688 1 97.94 271 TRP B C 1
ATOM 4200 O O . TRP B 1 271 ? -20.328 0.344 14.477 1 97.94 271 TRP B O 1
ATOM 4210 N N . LYS B 1 272 ? -19.031 2.049 13.938 1 96.62 272 LYS B N 1
ATOM 4211 C CA . LYS B 1 272 ? -19.281 2.797 15.172 1 96.62 272 LYS B CA 1
ATOM 4212 C C . LYS B 1 272 ? -19.469 4.281 14.883 1 96.62 272 LYS B C 1
ATOM 4214 O O . LYS B 1 272 ? -18.797 4.844 14.016 1 96.62 272 LYS B O 1
#

Radius of gyration: 24.36 Å; Cα contacts (8 Å, |Δi|>4): 1030; chains: 2; bounding box: 49×82×57 Å

Organism: NCBI:txid1434108

pLDDT: mean 96.1, std 3.66, range [68.94, 98.94]

InterPro domains:
  IPR000415 Nitroreductase-like [G3DSA:3.40.109.10] (78-262)
  IPR000415 Nitroreductase-like [SSF55469] (88-271)
  IPR017896 4Fe-4S ferredoxin-type, iron-sulphur binding domain [PF12838] (10-59)
  IPR017896 4Fe-4S ferredoxin-type, iron-sulphur binding domain [PS51379] (2-31)
  IPR017896 4Fe-4S ferredoxin-type, iron-sulphur binding domain [PS51379] (36-65)
  IPR017900 4Fe-4S ferredoxin, iron-sulphur binding, conserved site [PS00198] (45-56)
  IPR029479 Nitroreductase [PF00881] (88-252)

Solvent-accessible surface area (backbone atoms only — not comparable to full-atom values): 29649 Å² total; per-residue (Å²): 131,67,68,61,43,71,40,72,90,47,48,79,51,81,55,58,41,37,74,51,33,89,68,60,35,44,42,64,36,89,87,80,33,44,77,41,71,40,75,93,41,51,86,57,60,55,73,66,33,46,41,28,15,48,28,89,65,59,22,44,40,49,61,55,69,58,87,70,66,55,83,57,57,90,71,62,35,69,51,53,54,66,46,52,40,39,33,54,41,46,56,63,77,45,67,51,44,43,88,59,76,69,55,67,69,60,52,50,53,40,49,62,41,16,68,47,43,71,34,75,80,55,58,68,61,62,31,39,38,34,34,64,38,44,68,57,39,51,50,51,39,49,44,32,48,54,44,43,62,70,33,55,92,46,88,50,88,56,28,84,55,37,61,61,56,48,52,39,42,74,73,71,40,58,86,72,55,36,73,30,36,26,36,40,31,36,30,26,52,68,87,42,89,61,39,55,59,30,31,47,36,22,51,42,42,33,60,67,49,27,55,47,72,58,33,28,35,25,79,24,62,65,53,28,55,26,43,66,69,28,65,71,44,35,61,70,68,55,66,58,89,70,41,38,64,61,41,36,29,31,32,30,28,51,61,69,67,77,59,35,43,53,67,67,81,78,88,54,75,45,81,78,131,67,68,62,43,70,40,72,90,46,50,79,50,81,54,58,41,37,72,50,31,88,67,61,34,44,42,64,36,90,86,80,33,43,78,42,71,39,74,94,42,51,86,58,60,56,71,66,33,46,42,26,16,47,28,88,64,60,21,46,40,49,63,54,69,59,87,69,65,56,84,58,55,89,73,61,34,70,51,53,55,66,45,52,42,39,34,53,41,47,56,63,75,44,65,51,47,44,87,60,75,68,55,66,69,60,52,50,53,42,47,61,41,16,68,47,41,72,34,75,79,55,59,68,61,62,31,38,38,36,35,64,38,44,68,56,38,52,50,51,40,50,45,32,47,55,45,43,62,70,33,55,93,48,88,50,89,56,29,85,55,38,61,60,54,48,52,39,42,75,72,70,40,58,85,71,55,35,74,31,36,25,34,40,31,35,30,26,53,69,86,42,88,61,40,56,59,30,32,47,37,22,50,42,41,33,59,67,48,28,55,48,70,57,34,28,35,26,79,24,61,65,53,28,53,28,43,64,70,29,65,71,45,36,60,70,69,55,66,58,89,69,40,39,62,60,40,35,30,31,30,29,28,50,62,70,65,78,59,36,44,55,66,67,82,78,88,53,75,45,81,76

Secondary structure (DSSP, 8-state):
--SEEE-TTT-----HHHHH-TT--EEE-TTT--EEE-GGGGGG-----HHHHT-TT--EEESSSGGG-----TTTT---HHHHHHHHHH------B-SSPPPHHHHHHHHHHHTTS--GGG----EEEEE--HHHHHHHHHHHHHHHHTTTTSS-TTTTTHHHHHHHHHTT--TTTTT-SEEEEEEEETT-TTHHHHHHHHHHHHHHHGGGGT-EEEE-HHHHHHHHH-HHHHHHHTPPTTEEEEEEEEEE-BSS--------PPP-EEE-/--SEEE-TTT-----HHHHH-TT--EEE-TTT--EEE-GGGGGG-----HHHHT-TT--EEESSSGGG-----TTTT---HHHHHHHHHH------B-SSPPPHHHHHHHHHHHTTS--GGG----EEEEE--HHHHHHHHHHHHHHHHHHTTSS-TTTTTHHHHHHHHHTT--TTTTT-SEEEEEEEETT-TTHHHHHHHHHHHHHHHGGGGT-EEEE-HHHHHHHHH-HHHHHHHTPPTTEEEEEEEEEE-BSS--------PPP-EEE-

Nearest PDB structures (foldseek):
  3eo8-assembly3_E  TM=7.335E-01  e=4.303E-11  Clostridioides difficile 630
  3gr3-assembly1_B  TM=7.303E-01  e=5.120E-11  Bartonella henselae str. Houston-1
  4xoo-assembly1_B  TM=7.436E-01  e=1.830E-10  Mycobacterium tuberculosis H37Rv
  4xoo-assembly2_C  TM=7.122E-01  e=6.838E-11  Mycobacterium tuberculosis H37Rv
  5yak-assembly3_E  TM=6.866E-01  e=1.101E-09  Homo sapiens

Sequence (544 aa):
MSHLIIDQDRCTGCGLCVKMCSSGIIALDDKSNFPQVQEENVSHCLYCGHCEAFCPSQALTLNFLPDEKVSLPAGAGNISQEDIAFYLKKRRSIRHFTREPVPKEKILEVLDIARYAASGGNGQPVQWLIIHDPEEVKKIAGLTIEWMKNLLNTDHPMSGFVPMLISAWEQGIDVICRGAPHLLFAHIPEDNPIAPTDAIIALTHFDIAAPAFGIGTCWAGFVAAAAMSYAPLQKELGFPEGRKCAYAMMFGNPEYKVYGIPRRKPLEVMWKMSHLIIDQDRCTGCGLCVKMCSSGIIALDDKSNFPQVQEENVSHCLYCGHCEAFCPSQALTLNFLPDEKVSLPAGAGNISQEDIAFYLKKRRSIRHFTREPVPKEKILEVLDIARYAASGGNGQPVQWLIIHDPEEVKKIAGLTIEWMKNLLNTDHPMSGFVPMLISAWEQGIDVICRGAPHLLFAHIPEDNPIAPTDAIIALTHFDIAAPAFGIGTCWAGFVAAAAMSYAPLQKELGFPEGRKCAYAMMFGNPEYKVYGIPRRKPLEVMWK